Protein AF-A0A4Z0QQH3-F1 (afdb_monomer_lite)

Secondary structure (DSSP, 8-state):
---TT--S-TT-EEEEEEEPPPEE-TTS-EEEEEEEE-TTS-EEEEEEEGGGGGG--TTEEEETTEEEEEEESSEEEEEEES-TTSEEEEEGGGSPTTSS---SGGGTTSEEEEEEETTEEEEEEHHHHIIIII-SSHHHHHHHTSTTGGGGTEEEEE-TTSEEEEEE-TTS-GGG--HHHHHHHHHHHH-HHHHHHHHHHHHHHS-GGG------S----TTTTTS--------S--S-EEEEEEEEEETTEEEEEEEEEEEEE----SEEEEEEEEEEEEE---------------------------------------PPPPPEEEESS-PEEEEEEEEEE---------------HHHHHHHHHHHHHHHHHHHHHHHHTTSS-----------PPP----TTS-----------SS---TTTHHHHHHHHHHHHH-TTEEEPPPEEEEPPS-SGGGB-TTSPBPEEEEEEEEETTEEEEEEEE---TT--PPEEEEEESSSPPPPHHHHHHHHHHHHHHHHHTTTS--HHHHHT-SSEEEEEE---TT--HHHHHHHHHHHH------SSS--

Sequence (579 aa):
MFIKGWPFSPGESVQLLWIKSPFKEQNQEWKVPLVLEGENGTIKLLNISWGLLPYFRIGQFYIKGLPSEFHRSGTLVSLSLSNPSEGQLLRVQDLPSGLIELKNSEASEEYVWVCQCKELHVIIPCVEIIRSFLTPNATLARALLEPNGIDFVATYVKSIEGLLKINFDPHVPRKIIMDSSVNHVAWLITDPLAKKVWNSVYNGVYPRGDINLPLALFTLTDEDLIGSKKITAVPPMDRSCIWQVRAIQQGQAIIVLEIVSVQGLELPYKKIEYAHKSFTDRKNVEIIGHRSAVKRKKRSSINKDKSIVIDNPTSNSKTVTRMVSNNVLSFTELPELVRQNREVNAYREKNNHENHRQFSKRERREIEDKAGMEAREKERLAHLEKESGKIPEVMFSGEEVFYTGNSEVRPLDFRGPNVVIGFNDNGLEQFRGMLEVIARFSPVISVSPPKIDVLPSGRQFSRNEDGGPRKYALVTIEHRNKPKYILEVERPEKVQLSTLIIELRDKRKLSEVELFSEVQGLLHGLINNYGSWRKSQILNHPVLRIVKVKHLSKWSIIDWAAVIWENLNFIEEEDFLEI

pLDDT: mean 70.7, std 23.06, range [22.05, 97.38]

Radius of gyration: 30.91 Å; chains: 1; bounding box: 80×94×83 Å

Structure (mmCIF, N/CA/C/O backbone):
data_AF-A0A4Z0QQH3-F1
#
_entry.id   AF-A0A4Z0QQH3-F1
#
loop_
_atom_site.group_PDB
_atom_site.id
_atom_site.type_symbol
_atom_site.label_atom_id
_atom_site.label_alt_id
_atom_site.label_comp_id
_atom_site.label_asym_id
_atom_site.label_entity_id
_atom_site.label_seq_id
_atom_site.pdbx_PDB_ins_code
_atom_site.Cartn_x
_atom_site.Cartn_y
_atom_site.Cartn_z
_atom_site.occupancy
_atom_site.B_iso_or_equiv
_atom_site.auth_seq_id
_atom_site.auth_comp_id
_atom_site.auth_asym_id
_atom_site.auth_atom_id
_atom_site.pdbx_PDB_model_num
ATOM 1 N N . MET A 1 1 ? 4.857 -12.155 19.818 1.00 50.19 1 MET A N 1
ATOM 2 C CA . MET A 1 1 ? 4.988 -10.692 19.653 1.00 50.19 1 MET A CA 1
ATOM 3 C C . MET A 1 1 ? 4.637 -10.018 20.973 1.00 50.19 1 MET A C 1
ATOM 5 O O . MET A 1 1 ? 3.506 -10.138 21.405 1.00 50.19 1 MET A O 1
ATOM 9 N N . PHE A 1 2 ? 5.595 -9.377 21.643 1.00 53.47 2 PHE A N 1
ATOM 10 C CA . PHE A 1 2 ? 5.341 -8.593 22.859 1.00 53.47 2 PHE A CA 1
ATOM 11 C C . PHE A 1 2 ? 5.303 -7.111 22.472 1.00 53.47 2 PHE A C 1
ATOM 13 O O . PHE A 1 2 ? 6.248 -6.632 21.842 1.00 53.47 2 PHE A O 1
ATOM 20 N N . ILE A 1 3 ? 4.221 -6.395 22.789 1.00 65.19 3 ILE A N 1
ATOM 21 C CA . ILE A 1 3 ? 4.089 -4.980 22.418 1.00 65.19 3 ILE A CA 1
ATOM 22 C C . ILE A 1 3 ? 4.816 -4.127 23.462 1.00 65.19 3 ILE A C 1
ATOM 24 O O . ILE A 1 3 ? 4.398 -4.034 24.616 1.00 65.19 3 ILE A O 1
ATOM 28 N N . LYS A 1 4 ? 5.933 -3.510 23.065 1.00 64.69 4 LYS A N 1
ATOM 29 C CA . LYS A 1 4 ? 6.679 -2.584 23.926 1.00 64.69 4 LYS A CA 1
ATOM 30 C C . LYS A 1 4 ? 5.818 -1.348 24.209 1.00 64.69 4 LYS A C 1
ATOM 32 O O . LYS A 1 4 ? 5.213 -0.806 23.292 1.00 64.69 4 LYS A O 1
ATOM 37 N N . GLY A 1 5 ? 5.791 -0.898 25.464 1.00 73.62 5 GLY A N 1
ATOM 38 C CA . GLY A 1 5 ? 5.011 0.279 25.863 1.00 73.62 5 GLY A CA 1
ATOM 39 C C . GLY A 1 5 ? 3.511 0.020 26.023 1.00 73.62 5 GLY A C 1
ATOM 40 O O . GLY A 1 5 ? 2.731 0.956 25.897 1.00 73.62 5 GLY A O 1
ATOM 41 N N . TRP A 1 6 ? 3.102 -1.229 26.286 1.00 84.75 6 TRP A N 1
ATOM 42 C CA . TRP A 1 6 ? 1.705 -1.571 26.569 1.00 84.75 6 TRP A CA 1
ATOM 43 C C . TRP A 1 6 ? 1.142 -0.692 27.704 1.00 84.75 6 TRP A C 1
ATOM 45 O O . TRP A 1 6 ? 1.667 -0.754 28.818 1.00 84.75 6 TRP A O 1
ATOM 55 N N . PRO A 1 7 ? 0.105 0.132 27.455 1.00 86.75 7 PRO A N 1
ATOM 56 C CA . PRO A 1 7 ? -0.295 1.181 28.393 1.00 86.75 7 PRO A CA 1
ATOM 57 C C . PRO A 1 7 ? -1.330 0.712 29.431 1.00 86.75 7 PRO A C 1
ATOM 59 O O . PRO A 1 7 ? -1.851 1.531 30.192 1.00 86.75 7 PRO A O 1
ATOM 62 N N . PHE A 1 8 ? -1.644 -0.584 29.464 1.00 89.25 8 PHE A N 1
ATOM 63 C CA . PHE A 1 8 ? -2.641 -1.196 30.347 1.00 89.25 8 PHE A CA 1
ATOM 64 C C . PHE A 1 8 ? -2.012 -2.214 31.291 1.00 89.25 8 PHE A C 1
ATOM 66 O O . PHE A 1 8 ? -0.883 -2.672 31.084 1.00 89.25 8 PHE A O 1
ATOM 73 N N . SER A 1 9 ? -2.750 -2.581 32.336 1.00 86.38 9 SER A N 1
ATOM 74 C CA . SER A 1 9 ? -2.242 -3.516 33.336 1.00 86.38 9 SER A CA 1
ATOM 75 C C . SER A 1 9 ? -2.043 -4.914 32.727 1.00 86.38 9 SER A C 1
ATOM 77 O O . SER A 1 9 ? -2.811 -5.323 31.857 1.00 86.38 9 SER A O 1
ATOM 79 N N . PRO A 1 10 ? -1.053 -5.713 33.174 1.00 79.06 10 PRO A N 1
ATOM 80 C CA . PRO A 1 10 ? -0.789 -7.026 32.581 1.00 79.06 10 PRO A CA 1
ATOM 81 C C . PRO A 1 10 ? -1.953 -8.033 32.668 1.00 79.06 10 PRO A C 1
ATOM 83 O O . PRO A 1 10 ? -1.933 -9.033 31.963 1.00 79.06 10 PRO A O 1
ATOM 86 N N . GLY A 1 11 ? -2.932 -7.842 33.550 1.00 82.44 11 GLY A N 1
ATOM 87 C CA . GLY A 1 11 ? -4.111 -8.715 33.639 1.00 82.44 11 GLY A CA 1
ATOM 88 C C . GLY A 1 11 ? -5.307 -8.244 32.815 1.00 82.44 11 GLY A C 1
ATOM 89 O O . GLY A 1 11 ? -6.243 -9.011 32.645 1.00 82.44 11 GLY A O 1
ATOM 90 N N . GLU A 1 12 ? -5.266 -7.009 32.323 1.00 89.25 12 GLU A N 1
ATOM 91 C CA . GLU A 1 12 ? -6.420 -6.322 31.753 1.00 89.25 12 GLU A CA 1
ATOM 92 C C . GLU A 1 12 ? -6.689 -6.792 30.320 1.00 89.25 12 GLU A C 1
ATOM 94 O O . GLU A 1 12 ? -5.772 -6.854 29.489 1.00 89.25 12 GLU A O 1
ATOM 99 N N . SER A 1 13 ? -7.949 -7.124 30.041 1.00 90.06 13 SER A N 1
ATOM 100 C CA . SER A 1 13 ? -8.460 -7.398 28.704 1.00 90.06 13 SER A CA 1
ATOM 101 C C . SER A 1 13 ? -8.763 -6.087 27.984 1.00 90.06 13 SER A C 1
ATOM 103 O O . SER A 1 13 ? -9.638 -5.325 28.383 1.00 90.06 13 SER A O 1
ATOM 105 N N . VAL A 1 14 ? -8.027 -5.819 26.908 1.00 91.25 14 VAL A N 1
ATOM 106 C CA . VAL A 1 14 ? -8.081 -4.541 26.190 1.00 91.25 14 VAL A CA 1
ATOM 107 C C . VAL A 1 14 ? -8.571 -4.763 24.770 1.00 91.25 14 VAL A C 1
ATOM 109 O O . VAL A 1 14 ? -7.979 -5.551 24.033 1.00 91.25 14 VAL A O 1
ATOM 112 N N . GLN A 1 15 ? -9.605 -4.048 24.349 1.00 91.75 15 GLN A N 1
ATOM 113 C CA . GLN A 1 15 ? -10.130 -4.114 22.989 1.00 91.75 15 GLN A CA 1
ATOM 114 C C . GLN A 1 15 ? -9.431 -3.104 22.073 1.00 91.75 15 GLN A C 1
ATOM 116 O O . GLN A 1 15 ? -9.256 -1.940 22.431 1.00 91.75 15 GLN A O 1
ATOM 121 N N . LEU A 1 16 ? -9.079 -3.518 20.853 1.00 92.31 16 LEU A N 1
ATOM 122 C CA . LEU A 1 16 ? -8.721 -2.585 19.784 1.00 92.31 16 LEU A CA 1
ATOM 123 C C . LEU A 1 16 ? -9.988 -2.030 19.134 1.00 92.31 16 LEU A C 1
ATOM 125 O O . LEU A 1 16 ? -10.665 -2.740 18.392 1.00 92.31 16 LEU A O 1
ATOM 129 N N . LEU A 1 17 ? -10.296 -0.764 19.407 1.00 91.00 17 LEU A N 1
ATOM 130 C CA . LEU A 1 17 ? -11.474 -0.087 18.867 1.00 91.00 17 LEU A CA 1
ATOM 131 C C . LEU A 1 17 ? -11.249 0.442 17.455 1.00 91.00 17 LEU A C 1
ATOM 133 O O . LEU A 1 17 ? -12.160 0.394 16.635 1.00 91.00 17 LEU A O 1
ATOM 137 N N . TRP A 1 18 ? -10.052 0.959 17.172 1.00 93.12 18 TRP A N 1
ATOM 138 C CA . TRP A 1 18 ? -9.740 1.542 15.870 1.00 93.12 18 TRP A CA 1
ATOM 139 C C . TRP A 1 18 ? -8.239 1.575 15.588 1.00 93.12 18 TRP A C 1
ATOM 141 O O . TRP A 1 18 ? -7.418 1.573 16.507 1.00 93.12 18 TRP A O 1
ATOM 151 N N . ILE A 1 19 ? -7.882 1.664 14.308 1.00 94.50 19 ILE A N 1
ATOM 152 C CA . ILE A 1 19 ? -6.516 1.916 13.840 1.00 94.50 19 ILE A CA 1
ATOM 153 C C . ILE A 1 19 ? -6.543 3.230 13.057 1.00 94.50 19 ILE A C 1
ATOM 155 O O . ILE A 1 19 ? -7.249 3.340 12.058 1.00 94.50 19 ILE A O 1
ATOM 159 N N . LYS A 1 20 ? -5.822 4.243 13.538 1.00 93.06 20 LYS A N 1
ATOM 160 C CA . LYS A 1 20 ? -5.811 5.583 12.930 1.00 93.06 20 LYS A CA 1
ATOM 161 C C . LYS A 1 20 ? -4.876 5.632 11.723 1.00 93.06 20 LYS A C 1
ATOM 163 O O . LYS A 1 20 ? -4.095 4.713 11.488 1.00 93.06 20 LYS A O 1
ATOM 168 N N . SER A 1 21 ? -4.923 6.729 10.977 1.00 92.12 21 SER A N 1
ATOM 169 C CA . SER A 1 21 ? -3.987 6.973 9.883 1.00 92.12 21 SER A CA 1
ATOM 170 C C . SER A 1 21 ? -2.529 7.027 10.368 1.00 92.12 21 SER A C 1
ATOM 172 O O . SER A 1 21 ? -2.267 7.530 11.468 1.00 92.12 21 SER A O 1
ATOM 174 N N . PRO A 1 22 ? -1.567 6.517 9.572 1.00 91.31 22 PRO A N 1
ATOM 175 C CA . PRO A 1 22 ? -0.160 6.544 9.927 1.00 91.31 22 PRO A CA 1
ATOM 176 C C . PRO A 1 22 ? 0.397 7.967 9.915 1.00 91.31 22 PRO A C 1
ATOM 178 O O . PRO A 1 22 ? -0.065 8.841 9.185 1.00 91.31 22 PRO A O 1
ATOM 181 N N . PHE A 1 23 ? 1.445 8.179 10.698 1.00 84.81 23 PHE A N 1
ATOM 182 C CA . PHE A 1 23 ? 2.200 9.423 10.731 1.00 84.81 23 PHE A CA 1
ATOM 183 C C . PHE A 1 23 ? 3.692 9.121 10.841 1.00 84.81 23 PHE A C 1
ATOM 185 O O . PHE A 1 23 ? 4.098 8.033 11.256 1.00 84.81 23 PHE A O 1
ATOM 192 N N . LYS A 1 24 ? 4.518 10.090 10.454 1.00 79.00 24 LYS A N 1
ATOM 193 C CA . LYS A 1 24 ? 5.972 9.973 10.536 1.00 79.00 24 LYS A CA 1
ATOM 194 C C . LYS A 1 24 ? 6.458 10.628 11.828 1.00 79.00 24 LYS A C 1
ATOM 196 O O . LYS A 1 24 ? 6.172 11.802 12.062 1.00 79.00 24 LYS A O 1
ATOM 201 N N . GLU A 1 25 ? 7.160 9.879 12.674 1.00 70.62 25 GLU A N 1
ATOM 202 C CA . GLU A 1 25 ? 7.823 10.437 13.859 1.00 70.62 25 GLU A CA 1
ATOM 203 C C . GLU A 1 25 ? 9.065 11.260 13.467 1.00 70.62 25 GLU A C 1
ATOM 205 O O . GLU A 1 25 ? 9.555 11.199 12.337 1.00 70.62 25 GLU A O 1
ATOM 210 N N . GLN A 1 26 ? 9.613 12.032 14.415 1.00 61.97 26 GLN A N 1
ATOM 211 C CA . GLN A 1 26 ? 10.810 12.864 14.196 1.00 61.97 26 GLN A CA 1
ATOM 212 C C . GLN A 1 26 ? 12.015 12.056 13.683 1.00 61.97 26 GLN A C 1
ATOM 214 O O . GLN A 1 26 ? 12.812 12.552 12.889 1.00 61.97 26 GLN A O 1
ATOM 219 N N . ASN A 1 27 ? 12.120 10.790 14.094 1.00 63.25 27 ASN A N 1
ATOM 220 C CA . ASN A 1 27 ? 13.157 9.848 13.671 1.00 63.25 27 ASN A CA 1
ATOM 221 C C . ASN A 1 27 ? 12.931 9.255 12.264 1.00 63.25 27 ASN A C 1
ATOM 223 O O . ASN A 1 27 ? 13.644 8.331 11.886 1.00 63.25 27 ASN A O 1
ATOM 227 N N . GLN A 1 28 ? 11.955 9.767 11.505 1.00 65.88 28 GLN A N 1
ATOM 228 C CA . GLN A 1 28 ? 11.549 9.286 10.182 1.00 65.88 28 GLN A CA 1
ATOM 229 C C . GLN A 1 28 ? 10.895 7.893 10.168 1.00 65.88 28 GLN A C 1
ATOM 231 O O . GLN A 1 28 ? 10.613 7.374 9.089 1.00 65.88 28 GLN A O 1
ATOM 236 N N . GLU A 1 29 ? 10.594 7.298 11.324 1.00 74.50 29 GLU A N 1
ATOM 237 C CA . GLU A 1 29 ? 9.881 6.024 11.385 1.00 74.50 29 GLU A CA 1
ATOM 238 C C . GLU A 1 29 ? 8.373 6.241 11.216 1.00 74.50 29 GLU A C 1
ATOM 240 O O . GLU A 1 29 ? 7.761 7.093 11.867 1.00 74.50 29 GLU A O 1
ATOM 245 N N . TRP A 1 30 ? 7.754 5.429 10.363 1.00 83.38 30 TRP A N 1
ATOM 246 C CA . TRP A 1 30 ? 6.304 5.376 10.255 1.00 83.38 30 TRP A CA 1
ATOM 247 C C . TRP A 1 30 ? 5.684 4.693 11.461 1.00 83.38 30 TRP A C 1
ATOM 249 O O . TRP A 1 30 ? 5.956 3.520 11.748 1.00 83.38 30 TRP A O 1
ATOM 259 N N . LYS A 1 31 ? 4.788 5.415 12.123 1.00 86.44 31 LYS A N 1
ATOM 260 C CA . LYS A 1 31 ? 3.962 4.904 13.205 1.00 86.44 31 LYS A CA 1
ATOM 261 C C . LYS A 1 31 ? 2.503 4.879 12.810 1.00 86.44 31 LYS A C 1
ATOM 263 O O . LYS A 1 31 ? 2.054 5.656 11.974 1.00 86.44 31 LYS A O 1
ATOM 268 N N . VAL A 1 32 ? 1.760 4.001 13.463 1.00 91.75 32 VAL A N 1
ATOM 269 C CA . VAL A 1 32 ? 0.306 3.952 13.384 1.00 91.75 32 VAL A CA 1
ATOM 270 C C . VAL A 1 32 ? -0.283 3.930 14.795 1.00 91.75 32 VAL A C 1
ATOM 272 O O . VAL A 1 32 ? 0.114 3.078 15.597 1.00 91.75 32 VAL A O 1
ATOM 275 N N . PRO A 1 33 ? -1.178 4.875 15.136 1.00 92.69 33 PRO A N 1
ATOM 276 C CA . PRO A 1 33 ? -1.850 4.874 16.426 1.00 92.69 33 PRO A CA 1
ATOM 277 C C . PRO A 1 33 ? -2.947 3.809 16.485 1.00 92.69 33 PRO A C 1
ATOM 279 O O . PRO A 1 33 ? -3.820 3.735 15.618 1.00 92.69 33 PRO A O 1
ATOM 282 N N . LEU A 1 34 ? -2.938 3.033 17.561 1.00 93.56 34 LEU A N 1
ATOM 283 C CA . LEU A 1 34 ? -4.017 2.134 17.950 1.00 93.56 34 LEU A CA 1
ATOM 284 C C . LEU A 1 34 ? -4.897 2.813 18.999 1.00 93.56 34 LEU A C 1
ATOM 286 O O . LEU A 1 34 ? -4.373 3.296 20.003 1.00 93.56 34 LEU A O 1
ATOM 290 N N . VAL A 1 35 ? -6.214 2.810 18.796 1.00 93.19 35 VAL A N 1
ATOM 291 C CA . VAL A 1 35 ? -7.198 3.265 19.790 1.00 93.19 35 VAL A CA 1
ATOM 292 C C . VAL A 1 35 ? -7.644 2.059 20.603 1.00 93.19 35 VAL A C 1
ATOM 294 O O . VAL A 1 35 ? -8.333 1.179 20.088 1.00 93.19 35 VAL A O 1
ATOM 297 N N . LEU A 1 36 ? -7.220 2.004 21.861 1.00 92.00 36 LEU A N 1
ATOM 298 C CA . LEU A 1 36 ? -7.432 0.867 22.749 1.00 92.00 36 LEU A CA 1
ATOM 299 C C . LEU A 1 36 ? -8.381 1.240 23.890 1.00 92.00 36 LEU A C 1
ATOM 301 O O . LEU A 1 36 ? -8.240 2.316 24.471 1.00 92.00 36 LEU A O 1
ATOM 305 N N . GLU A 1 37 ? -9.288 0.331 24.238 1.00 90.88 37 GLU A N 1
ATOM 306 C CA . GLU A 1 37 ? -10.206 0.451 25.376 1.00 90.88 37 GLU A CA 1
ATOM 307 C C . GLU A 1 37 ? -9.929 -0.644 26.407 1.00 90.88 37 GLU A C 1
ATOM 309 O O . GLU A 1 37 ? -9.912 -1.828 26.072 1.00 90.88 37 GLU A O 1
ATOM 314 N N . GLY A 1 38 ? -9.680 -0.240 27.652 1.00 90.94 38 GLY A N 1
ATOM 315 C CA . GLY A 1 38 ? -9.531 -1.144 28.795 1.00 90.94 38 GLY A CA 1
ATOM 316 C C . GLY A 1 38 ? -10.868 -1.529 29.438 1.00 90.94 38 GLY A C 1
ATOM 317 O O . GLY A 1 38 ? -11.910 -0.968 29.107 1.00 90.94 38 GLY A O 1
ATOM 318 N N . GLU A 1 39 ? -10.840 -2.433 30.421 1.00 87.44 39 GLU A N 1
ATOM 319 C CA . GLU A 1 39 ? -12.048 -3.014 31.047 1.00 87.44 39 GLU A CA 1
ATOM 320 C C . GLU A 1 39 ? -12.965 -1.965 31.697 1.00 87.44 39 GLU A C 1
ATOM 322 O O . GLU A 1 39 ? -14.185 -2.103 31.693 1.00 87.44 39 GLU A O 1
ATOM 327 N N . ASN A 1 40 ? -12.381 -0.875 32.202 1.00 85.25 40 ASN A N 1
ATOM 328 C CA . ASN A 1 40 ? -13.113 0.224 32.839 1.00 85.25 40 ASN A CA 1
ATOM 329 C C . ASN A 1 40 ? -13.593 1.299 31.841 1.00 85.25 40 ASN A C 1
ATOM 331 O O . ASN A 1 40 ? -13.936 2.405 32.256 1.00 85.25 40 ASN A O 1
ATOM 335 N N . GLY A 1 41 ? -13.537 1.034 30.530 1.00 85.38 41 GLY A N 1
ATOM 336 C CA . GLY A 1 41 ? -13.845 2.014 29.480 1.00 85.38 41 GLY A CA 1
ATOM 337 C C . GLY A 1 41 ? -12.763 3.083 29.292 1.00 85.38 41 GLY A C 1
ATOM 338 O O . GLY A 1 41 ? -12.992 4.099 28.640 1.00 85.38 41 GLY A O 1
ATOM 339 N N . THR A 1 42 ? -11.577 2.899 29.886 1.00 88.62 42 THR A N 1
ATOM 340 C CA . THR A 1 42 ? -10.470 3.853 29.722 1.00 88.62 42 THR A CA 1
ATOM 341 C C . THR A 1 42 ? -9.857 3.735 28.335 1.00 88.62 42 THR A C 1
ATOM 343 O O . THR A 1 42 ? -9.506 2.639 27.900 1.00 88.62 42 THR A O 1
ATOM 346 N N . ILE A 1 43 ? -9.681 4.874 27.668 1.00 90.06 43 ILE A N 1
ATOM 347 C CA . ILE A 1 43 ? -9.207 4.940 26.286 1.00 90.06 43 ILE A CA 1
ATOM 348 C C . ILE A 1 43 ? -7.762 5.408 26.270 1.00 90.06 43 ILE A C 1
ATOM 350 O O . ILE A 1 43 ? -7.424 6.423 26.881 1.00 90.06 43 ILE A O 1
ATOM 354 N N . LYS A 1 44 ? -6.895 4.667 25.577 1.00 91.12 44 LYS A N 1
ATOM 355 C CA . LYS A 1 44 ? -5.480 5.020 25.422 1.00 91.12 44 LYS A CA 1
ATOM 356 C C . LYS A 1 44 ? -5.024 4.815 23.987 1.00 91.12 44 LYS A C 1
ATOM 358 O O . LYS A 1 44 ? -5.427 3.862 23.322 1.00 91.12 44 LYS A O 1
ATOM 363 N N . LEU A 1 45 ? -4.136 5.698 23.540 1.00 90.81 45 LEU A N 1
ATOM 364 C CA . LEU A 1 45 ? -3.452 5.564 22.262 1.00 90.81 45 LEU A CA 1
ATOM 365 C C . LEU A 1 45 ? -2.138 4.808 22.443 1.00 90.81 45 LEU A C 1
ATOM 367 O O . LEU A 1 45 ? -1.367 5.093 23.360 1.00 90.81 45 LEU A O 1
ATOM 371 N N . LEU A 1 46 ? -1.871 3.870 21.540 1.00 90.88 46 LEU A N 1
ATOM 372 C CA . LEU A 1 46 ? -0.595 3.169 21.461 1.00 90.88 46 LEU A CA 1
ATOM 373 C C . LEU A 1 46 ? -0.024 3.281 20.052 1.00 90.88 46 LEU A C 1
ATOM 375 O O . LEU A 1 46 ? -0.591 2.747 19.103 1.00 90.88 46 LEU A O 1
ATOM 379 N N . ASN A 1 47 ? 1.121 3.947 19.922 1.00 89.44 47 ASN A N 1
ATOM 380 C CA . ASN A 1 47 ? 1.815 4.076 18.646 1.00 89.44 47 ASN A CA 1
ATOM 381 C C . ASN A 1 47 ? 2.694 2.847 18.405 1.00 89.44 47 ASN A C 1
ATOM 383 O O . ASN A 1 47 ? 3.624 2.573 19.165 1.00 89.44 47 ASN A O 1
ATOM 387 N N . ILE A 1 48 ? 2.421 2.120 17.326 1.00 88.81 48 ILE A N 1
ATOM 388 C CA . ILE A 1 48 ? 3.234 0.981 16.885 1.00 88.81 48 ILE A CA 1
ATOM 389 C C . ILE A 1 48 ? 3.937 1.313 15.568 1.00 88.81 48 ILE A C 1
ATOM 391 O O . ILE A 1 48 ? 3.519 2.212 14.845 1.00 88.81 48 ILE A O 1
ATOM 395 N N . SER A 1 49 ? 4.991 0.571 15.229 1.00 89.94 49 SER A N 1
ATOM 396 C CA . SER A 1 49 ? 5.607 0.662 13.898 1.00 89.94 49 SER A CA 1
ATOM 397 C C . SER A 1 49 ? 4.606 0.249 12.814 1.00 89.94 49 SER A C 1
ATOM 399 O O . SER A 1 49 ? 3.937 -0.774 12.963 1.00 89.94 49 SER A O 1
ATOM 401 N N . TRP A 1 50 ? 4.534 0.992 11.709 1.00 89.94 50 TRP A N 1
ATOM 402 C CA . TRP A 1 50 ? 3.621 0.706 10.593 1.00 89.94 50 TRP A CA 1
ATOM 403 C C . TRP A 1 50 ? 3.777 -0.711 10.030 1.00 89.94 50 TRP A C 1
ATOM 405 O O . TRP A 1 50 ? 2.793 -1.374 9.712 1.00 89.94 50 TRP A O 1
ATOM 415 N N . GLY A 1 51 ? 5.006 -1.237 10.000 1.00 88.00 51 GLY A N 1
ATOM 416 C CA . GLY A 1 51 ? 5.272 -2.612 9.568 1.00 88.00 51 GLY A CA 1
ATOM 417 C C . GLY A 1 51 ? 4.560 -3.688 10.403 1.00 88.00 51 GLY A C 1
ATOM 418 O O . GLY A 1 51 ? 4.531 -4.843 9.995 1.00 88.00 51 GLY A O 1
ATOM 419 N N . LEU A 1 52 ? 3.999 -3.331 11.563 1.00 89.19 52 LEU A N 1
ATOM 420 C CA . LEU A 1 52 ? 3.242 -4.229 12.431 1.00 89.19 52 LEU A CA 1
ATOM 421 C C . LEU A 1 52 ? 1.726 -4.187 12.192 1.00 89.19 52 LEU A C 1
ATOM 423 O O . LEU A 1 52 ? 1.017 -5.004 12.773 1.00 89.19 52 LEU A O 1
ATOM 427 N N . LEU A 1 53 ? 1.226 -3.304 11.322 1.00 91.50 53 LEU A N 1
ATOM 428 C CA . LEU A 1 53 ? -0.188 -3.237 10.937 1.00 91.50 53 LEU A CA 1
ATOM 429 C C . LEU A 1 53 ? -0.831 -4.614 10.636 1.00 91.50 53 LEU A C 1
ATOM 431 O O . LEU A 1 53 ? -1.934 -4.860 11.132 1.00 91.50 53 LEU A O 1
ATOM 435 N N . PRO A 1 54 ? -0.174 -5.551 9.914 1.00 89.06 54 PRO A N 1
ATOM 436 C CA . PRO A 1 54 ? -0.786 -6.827 9.535 1.00 89.06 54 PRO A CA 1
ATOM 437 C C . PRO A 1 54 ? -1.137 -7.739 10.717 1.00 89.06 54 PRO A C 1
ATOM 439 O O . PRO A 1 54 ? -1.861 -8.715 10.530 1.00 89.06 54 PRO A O 1
ATOM 442 N N . TYR A 1 55 ? -0.663 -7.444 11.931 1.00 85.94 55 TYR A N 1
ATOM 443 C CA . TYR A 1 55 ? -0.907 -8.255 13.129 1.00 85.94 55 TYR A CA 1
ATOM 444 C C . TYR A 1 55 ? -2.043 -7.724 14.012 1.00 85.94 55 TYR A C 1
ATOM 446 O O . TYR A 1 55 ? -2.386 -8.370 14.999 1.00 85.94 55 TYR A O 1
ATOM 454 N N . PHE A 1 56 ? -2.642 -6.580 13.669 1.00 89.81 56 PHE A N 1
ATOM 455 C CA . PHE A 1 56 ? -3.729 -5.977 14.441 1.00 89.81 56 PHE A CA 1
ATOM 456 C C . PHE A 1 56 ? -5.062 -6.085 13.698 1.00 89.81 56 PHE A C 1
ATOM 458 O O . PHE A 1 56 ? -5.103 -6.062 12.469 1.00 89.81 56 PHE A O 1
ATOM 465 N N . ARG A 1 57 ? -6.159 -6.257 14.439 1.00 87.94 57 ARG A N 1
ATOM 466 C CA . ARG A 1 57 ? -7.530 -6.363 13.911 1.00 87.94 57 ARG A CA 1
ATOM 467 C C . ARG A 1 57 ? -8.465 -5.520 14.758 1.00 87.94 57 ARG A C 1
ATOM 469 O O . ARG A 1 57 ? -8.423 -5.625 15.986 1.00 87.94 57 ARG A O 1
ATOM 476 N N . ILE A 1 58 ? -9.304 -4.713 14.124 1.00 92.44 58 ILE A N 1
ATOM 477 C CA . ILE A 1 58 ? -10.338 -3.971 14.844 1.00 92.44 58 ILE A CA 1
ATOM 478 C C . ILE A 1 58 ? -11.284 -4.993 15.503 1.00 92.44 58 ILE A C 1
ATOM 480 O O . ILE A 1 58 ? -11.553 -6.060 14.954 1.00 92.44 58 ILE A O 1
ATOM 484 N N . GLY A 1 59 ? -11.712 -4.723 16.735 1.00 89.69 59 GLY A N 1
ATOM 485 C CA . GLY A 1 59 ? -12.533 -5.632 17.539 1.00 89.69 59 GLY A CA 1
ATOM 486 C C . GLY A 1 59 ? -11.783 -6.796 18.199 1.00 89.69 59 GLY A C 1
ATOM 487 O O . GLY A 1 59 ? -12.402 -7.581 18.915 1.00 89.69 59 GLY A O 1
ATOM 488 N N . GLN A 1 60 ? -10.471 -6.940 17.996 1.00 89.12 60 GLN A N 1
ATOM 489 C CA . GLN A 1 60 ? -9.664 -7.953 18.683 1.00 89.12 60 GLN A CA 1
ATOM 490 C C . GLN A 1 60 ? -9.333 -7.511 20.111 1.00 89.12 60 GLN A C 1
ATOM 492 O O . GLN A 1 60 ? -8.934 -6.368 20.333 1.00 89.12 60 GLN A O 1
ATOM 497 N N . PHE A 1 61 ? -9.434 -8.438 21.064 1.00 88.38 61 PHE A N 1
ATOM 498 C CA . PHE A 1 61 ? -8.977 -8.219 22.436 1.00 88.38 61 PHE A CA 1
ATOM 499 C C . PHE A 1 61 ? -7.523 -8.648 22.620 1.00 88.38 61 PHE A C 1
ATOM 501 O O . PHE A 1 61 ? -7.070 -9.601 21.980 1.00 88.38 61 PHE A O 1
ATOM 508 N N . TYR A 1 62 ? -6.814 -7.985 23.528 1.00 87.38 62 TYR A N 1
ATOM 509 C CA . TYR A 1 62 ? -5.416 -8.225 23.856 1.00 87.38 62 TYR A CA 1
ATOM 510 C C . TYR A 1 62 ? -5.222 -8.290 25.370 1.00 87.38 62 TYR A C 1
ATOM 512 O O . TYR A 1 62 ? -5.766 -7.474 26.106 1.00 87.38 62 TYR A O 1
ATOM 520 N N . ILE A 1 63 ? -4.391 -9.227 25.823 1.00 84.81 63 ILE A N 1
ATOM 521 C CA . ILE A 1 63 ? -3.971 -9.372 27.222 1.00 84.81 63 ILE A CA 1
ATOM 522 C C . ILE A 1 63 ? -2.442 -9.386 27.226 1.00 84.81 63 ILE A C 1
ATOM 524 O O . ILE A 1 63 ? -1.829 -10.180 26.511 1.00 84.81 63 ILE A O 1
ATOM 528 N N . LYS A 1 64 ? -1.799 -8.488 27.984 1.00 81.31 64 LYS A N 1
ATOM 529 C CA . LYS A 1 64 ? -0.329 -8.265 27.933 1.00 81.31 64 LYS A CA 1
ATOM 530 C C . LYS A 1 64 ? 0.192 -7.960 26.519 1.00 81.31 64 LYS A C 1
ATOM 532 O O . LYS A 1 64 ? 1.291 -8.376 26.152 1.00 81.31 64 LYS A O 1
ATOM 537 N N . GLY A 1 65 ? -0.619 -7.291 25.701 1.00 77.56 65 GLY A N 1
ATOM 538 C CA . GLY A 1 65 ? -0.303 -7.019 24.298 1.00 77.56 65 GLY A CA 1
ATOM 539 C C . GLY A 1 65 ? -0.296 -8.253 23.387 1.00 77.56 65 GLY A C 1
ATOM 540 O O . GLY A 1 65 ? 0.157 -8.162 22.250 1.00 77.56 65 GLY A O 1
ATOM 541 N N . LEU A 1 66 ? -0.786 -9.405 23.854 1.00 81.31 66 LEU A N 1
ATOM 542 C CA . LEU A 1 66 ? -0.977 -10.602 23.037 1.00 81.31 66 LEU A CA 1
ATOM 543 C C . LEU A 1 66 ? -2.449 -10.736 22.642 1.00 81.31 66 LEU A C 1
ATOM 545 O O . LEU A 1 66 ? -3.306 -10.553 23.506 1.00 81.31 66 LEU A O 1
ATOM 549 N N . PRO A 1 67 ? -2.761 -11.083 21.382 1.00 82.50 67 PRO A N 1
ATOM 550 C CA . PRO A 1 67 ? -4.137 -11.261 20.940 1.00 82.50 67 PRO A CA 1
ATOM 551 C C . PRO A 1 67 ? -4.804 -12.421 21.695 1.00 82.50 67 PRO A C 1
ATOM 553 O O . PRO A 1 67 ? -4.224 -13.494 21.874 1.00 82.50 67 PRO A O 1
ATOM 556 N N . SER A 1 68 ? -6.037 -12.192 22.134 1.00 80.44 68 SER A N 1
ATOM 557 C CA . SER A 1 68 ? -6.910 -13.187 22.752 1.00 80.44 68 SER A CA 1
ATOM 558 C C . SER A 1 68 ? -7.476 -14.141 21.696 1.00 80.44 68 SER A C 1
ATOM 560 O O . SER A 1 68 ? -8.011 -13.709 20.676 1.00 80.44 68 SER A O 1
ATOM 562 N N . GLU A 1 69 ? -7.399 -15.448 21.942 1.00 66.06 69 GLU A N 1
ATOM 563 C CA . GLU A 1 69 ? -7.952 -16.465 21.031 1.00 66.06 69 GLU A CA 1
ATOM 564 C C . GLU A 1 69 ? -9.480 -16.581 21.139 1.00 66.06 69 GLU A C 1
ATOM 566 O O . GLU A 1 69 ? -10.138 -16.970 20.179 1.00 66.06 69 GLU A O 1
ATOM 571 N N . PHE A 1 70 ? -10.046 -16.201 22.288 1.00 63.97 70 PHE A N 1
ATOM 572 C CA . PHE A 1 70 ? -11.452 -16.453 22.621 1.00 63.97 70 PHE A CA 1
ATOM 573 C C . PHE A 1 70 ? -12.346 -15.215 22.517 1.00 63.97 70 PHE A C 1
ATOM 575 O O . PHE A 1 70 ? -13.558 -15.349 22.386 1.00 63.97 70 PHE A O 1
ATOM 582 N N . HIS A 1 71 ? -11.765 -14.014 22.564 1.00 72.69 71 HIS A N 1
ATOM 583 C CA . HIS A 1 71 ? -12.525 -12.767 22.637 1.00 72.69 71 HIS A CA 1
ATOM 584 C C . HIS A 1 71 ? -12.273 -11.914 21.390 1.00 72.69 71 HIS A C 1
ATOM 586 O O . HIS A 1 71 ? -11.186 -11.359 21.208 1.00 72.69 71 HIS A O 1
ATOM 592 N N . ARG A 1 72 ? -13.294 -11.817 20.531 1.00 80.50 72 ARG A N 1
ATOM 593 C CA . ARG A 1 72 ? -13.361 -10.893 19.391 1.00 80.50 72 ARG A CA 1
ATOM 594 C C . ARG A 1 72 ? -14.769 -10.325 19.282 1.00 80.50 72 ARG A C 1
ATOM 596 O O . ARG A 1 72 ? -15.738 -11.074 19.379 1.00 80.50 72 ARG A O 1
ATOM 603 N N . SER A 1 73 ? -14.866 -9.031 19.026 1.00 83.69 73 SER A N 1
ATOM 604 C CA . SER A 1 73 ? -16.135 -8.352 18.774 1.00 83.69 73 SER A CA 1
ATOM 605 C C . SER A 1 73 ? -16.682 -8.694 17.390 1.00 83.69 73 SER A C 1
ATOM 607 O O . SER A 1 73 ? -15.923 -8.893 16.443 1.00 83.69 73 SER A O 1
ATOM 609 N N . GLY A 1 74 ? -18.006 -8.725 17.259 1.00 86.19 74 GLY A N 1
ATOM 610 C CA . GLY A 1 74 ? -18.686 -8.985 15.992 1.00 86.19 74 GLY A CA 1
ATOM 611 C C . GLY A 1 74 ? -18.793 -10.465 15.610 1.00 86.19 74 GLY A C 1
ATOM 612 O O . GLY A 1 74 ? -18.130 -11.351 16.154 1.00 86.19 74 GLY A O 1
ATOM 613 N N . THR A 1 75 ? -19.652 -10.722 14.630 1.00 86.12 75 THR A N 1
ATOM 614 C CA . THR A 1 75 ? -19.998 -12.057 14.127 1.00 86.12 75 THR A CA 1
ATOM 615 C C . THR A 1 75 ? -19.421 -12.276 12.734 1.00 86.12 75 THR A C 1
ATOM 617 O O . THR A 1 75 ? -19.151 -11.316 12.015 1.00 86.12 75 THR A O 1
ATOM 620 N N . LEU A 1 76 ? -19.186 -13.536 12.358 1.00 86.88 76 LEU A N 1
ATOM 621 C CA . LEU A 1 76 ? -18.753 -13.871 11.002 1.00 86.88 76 LEU A CA 1
ATOM 622 C C . LEU A 1 76 ? -19.953 -13.843 10.053 1.00 86.88 76 LEU A C 1
ATOM 624 O O . LEU A 1 76 ? -20.939 -14.539 10.281 1.00 86.88 76 LEU A O 1
ATOM 628 N N . VAL A 1 77 ? -19.838 -13.064 8.983 1.00 89.56 77 VAL A N 1
ATOM 629 C CA . VAL A 1 77 ? -20.871 -12.860 7.965 1.00 89.56 77 VAL A CA 1
ATOM 630 C C . VAL A 1 77 ? -20.260 -13.077 6.585 1.00 89.56 77 VAL A C 1
ATOM 632 O O . VAL A 1 77 ? -19.109 -12.712 6.338 1.00 89.56 77 VAL A O 1
ATOM 635 N N . SER A 1 78 ? -21.033 -13.675 5.676 1.00 91.94 78 SER A N 1
ATOM 636 C CA . SER A 1 78 ? -20.667 -13.787 4.265 1.00 91.94 78 SER A CA 1
ATOM 637 C C . SER A 1 78 ? -21.409 -12.735 3.445 1.00 91.94 78 SER A C 1
ATOM 639 O O . SER A 1 78 ? -22.637 -12.665 3.483 1.00 91.94 78 SER A O 1
ATOM 641 N N . LEU A 1 79 ? -20.658 -11.913 2.714 1.00 92.06 79 LEU A N 1
ATOM 642 C CA . LEU A 1 79 ? -21.170 -10.841 1.866 1.00 92.06 79 LEU A CA 1
ATOM 643 C C . LEU A 1 79 ? -20.913 -11.186 0.400 1.00 92.06 79 LEU A C 1
ATOM 645 O O . LEU A 1 79 ? -19.774 -11.439 0.015 1.00 92.06 79 LEU A O 1
ATOM 649 N N . SER A 1 80 ? -21.970 -11.181 -0.411 1.00 95.00 80 SER A N 1
ATOM 650 C CA . SER A 1 80 ? -21.892 -11.368 -1.863 1.00 95.00 80 SER A CA 1
ATOM 651 C C . SER A 1 80 ? -21.992 -10.003 -2.536 1.00 95.00 80 SER A C 1
ATOM 653 O O . SER A 1 80 ? -23.093 -9.493 -2.744 1.00 95.00 80 SER A O 1
ATOM 655 N N . LEU A 1 81 ? -20.845 -9.401 -2.837 1.00 93.69 81 LEU A N 1
ATOM 656 C CA . LEU A 1 81 ? -20.740 -8.044 -3.374 1.00 93.69 81 LEU A CA 1
ATOM 657 C C . LEU A 1 81 ? -20.646 -8.115 -4.899 1.00 93.69 81 LEU A C 1
ATOM 659 O O . LEU A 1 81 ? -19.846 -8.884 -5.423 1.00 93.69 81 LEU A O 1
ATOM 663 N N . SER A 1 82 ? -21.464 -7.336 -5.613 1.00 92.56 82 SER A N 1
ATOM 664 C CA . SER A 1 82 ? -21.465 -7.337 -7.088 1.00 92.56 82 SER A CA 1
ATOM 665 C C . SER A 1 82 ? -20.295 -6.544 -7.670 1.00 92.56 82 SER A C 1
ATOM 667 O O . SER A 1 82 ? -19.682 -7.000 -8.629 1.00 92.56 82 SER A O 1
ATOM 669 N N . ASN A 1 83 ? -19.974 -5.400 -7.063 1.00 93.19 83 ASN A N 1
ATOM 670 C CA . ASN A 1 83 ? -18.779 -4.609 -7.331 1.00 93.19 83 ASN A CA 1
ATOM 671 C C . ASN A 1 83 ? -18.411 -3.827 -6.049 1.00 93.19 83 ASN A C 1
ATOM 673 O O . ASN A 1 83 ? -19.056 -2.826 -5.747 1.00 93.19 83 ASN A O 1
ATOM 677 N N . PRO A 1 84 ? -17.419 -4.266 -5.253 1.00 93.50 84 PRO A N 1
ATOM 678 C CA . PRO A 1 84 ? -17.079 -3.594 -3.998 1.00 93.50 84 PRO A CA 1
ATOM 679 C C . PRO A 1 84 ? -16.326 -2.265 -4.193 1.00 93.50 84 PRO A C 1
ATOM 681 O O . PRO A 1 84 ? -16.245 -1.476 -3.249 1.00 93.50 84 PRO A O 1
ATOM 684 N N . SER A 1 85 ? -15.787 -1.996 -5.388 1.00 93.25 85 SER A N 1
ATOM 685 C CA . SER A 1 85 ? -15.181 -0.701 -5.733 1.00 93.25 85 SER A CA 1
ATOM 686 C C . SER A 1 85 ? -16.204 0.386 -6.072 1.00 93.25 85 SER A C 1
ATOM 688 O O . SER A 1 85 ? -15.837 1.556 -6.147 1.00 93.25 85 SER A O 1
ATOM 690 N N . GLU A 1 86 ? -17.478 0.025 -6.249 1.00 92.25 86 GLU A N 1
ATOM 691 C CA . GLU A 1 86 ? -18.580 0.973 -6.389 1.00 92.25 86 GLU A CA 1
ATOM 692 C C . GLU A 1 86 ? -19.154 1.300 -5.008 1.00 92.25 86 GLU A C 1
ATOM 694 O O . GLU A 1 86 ? -19.737 0.465 -4.314 1.00 92.25 86 GLU A O 1
ATOM 699 N N . GLY A 1 87 ? -18.956 2.541 -4.585 1.00 92.44 87 GLY A N 1
ATOM 700 C CA . GLY A 1 87 ? -19.301 2.999 -3.252 1.00 92.44 87 GLY A CA 1
ATOM 701 C C . GLY A 1 87 ? -18.911 4.453 -3.055 1.00 92.44 87 GLY A C 1
ATOM 702 O O . GLY A 1 87 ? -18.596 5.166 -4.009 1.00 92.44 87 GLY A O 1
ATOM 703 N N . GLN A 1 88 ? -18.937 4.888 -1.804 1.00 92.44 88 GLN A N 1
ATOM 704 C CA . GLN A 1 88 ? -18.609 6.249 -1.412 1.00 92.44 88 GLN A CA 1
ATOM 705 C C . GLN A 1 88 ? -17.629 6.259 -0.246 1.00 92.44 88 GLN A C 1
ATOM 707 O O . GLN A 1 88 ? -17.704 5.441 0.672 1.00 92.44 88 GLN A O 1
ATOM 712 N N . LEU A 1 89 ? -16.714 7.219 -0.287 1.00 93.19 89 LEU A N 1
ATOM 713 C CA . LEU A 1 89 ? -15.802 7.507 0.805 1.00 93.19 89 LEU A CA 1
ATOM 714 C C . LEU A 1 89 ? -16.487 8.487 1.763 1.00 93.19 89 LEU A C 1
ATOM 716 O O . LEU A 1 89 ? -16.899 9.558 1.330 1.00 93.19 89 LEU A O 1
ATOM 720 N N . LEU A 1 90 ? -16.584 8.139 3.044 1.00 90.62 90 LEU A N 1
ATOM 721 C CA . LEU A 1 90 ? -17.156 9.001 4.085 1.00 90.62 90 LEU A CA 1
ATOM 722 C C . LEU A 1 90 ? -16.187 9.117 5.260 1.00 90.62 90 LEU A C 1
ATOM 724 O O . LEU A 1 90 ? -15.395 8.199 5.505 1.00 90.62 90 LEU A O 1
ATOM 728 N N . ARG A 1 91 ? -16.255 10.217 6.015 1.00 89.06 91 ARG A N 1
ATOM 729 C CA . ARG A 1 91 ? -15.600 10.268 7.327 1.00 89.06 91 ARG A CA 1
ATOM 730 C C . ARG A 1 91 ? -16.438 9.503 8.338 1.00 89.06 91 ARG A C 1
ATOM 732 O O . ARG A 1 91 ? -17.660 9.431 8.226 1.00 89.06 91 ARG A O 1
ATOM 739 N N . VAL A 1 92 ? -15.781 8.957 9.354 1.00 88.88 92 VAL A N 1
ATOM 740 C CA . VAL A 1 92 ? -16.451 8.239 10.448 1.00 88.88 92 VAL A CA 1
ATOM 741 C C . VAL A 1 92 ? -17.514 9.114 11.117 1.00 88.88 92 VAL A C 1
ATOM 743 O O . VAL A 1 92 ? -18.584 8.614 11.447 1.00 88.88 92 VAL A O 1
ATOM 746 N N . GLN A 1 93 ? -17.252 10.412 11.284 1.00 86.69 93 GLN A N 1
ATOM 747 C CA . GLN A 1 93 ? -18.205 11.350 11.888 1.00 86.69 93 GLN A CA 1
ATOM 748 C C . GLN A 1 93 ? -19.448 11.647 11.044 1.00 86.69 93 GLN A C 1
ATOM 750 O O . GLN A 1 93 ? -20.458 12.072 11.596 1.00 86.69 93 GLN A O 1
ATOM 755 N N . ASP A 1 94 ? -19.377 11.419 9.731 1.00 86.56 94 ASP A N 1
ATOM 756 C CA . ASP A 1 94 ? -20.491 11.664 8.809 1.00 86.56 94 ASP A CA 1
ATOM 757 C C . ASP A 1 94 ? -21.446 10.458 8.748 1.00 86.56 94 ASP A C 1
ATOM 759 O O . ASP A 1 94 ? -22.477 10.496 8.074 1.00 86.56 94 ASP A O 1
ATOM 763 N N . LEU A 1 95 ? -21.116 9.363 9.443 1.00 84.12 95 LEU A N 1
ATOM 764 C CA . LEU A 1 95 ? -21.983 8.197 9.541 1.00 84.12 95 LEU A CA 1
ATOM 765 C C . LEU A 1 95 ? -23.171 8.468 10.478 1.00 84.12 95 LEU A C 1
ATOM 767 O O . LEU A 1 95 ? -23.023 9.163 11.485 1.00 84.12 95 LEU A O 1
ATOM 771 N N . PRO A 1 96 ? -24.344 7.862 10.209 1.00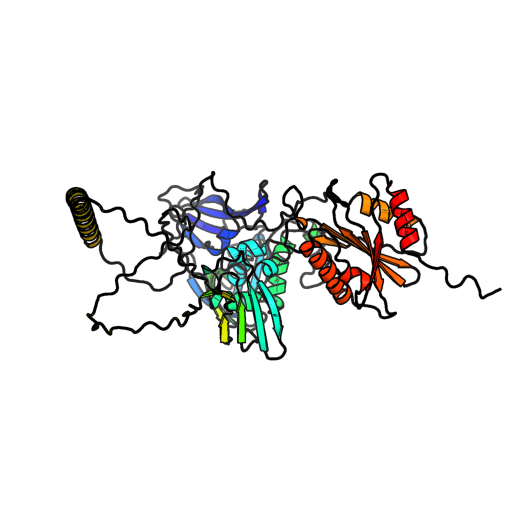 75.50 96 PRO A N 1
ATOM 772 C CA . PRO A 1 96 ? -25.494 7.965 11.098 1.00 75.50 96 PRO A CA 1
ATOM 773 C C . PRO A 1 96 ? -25.155 7.620 12.556 1.00 75.50 96 PRO A C 1
ATOM 775 O O . PRO A 1 96 ? -24.516 6.604 12.850 1.00 75.50 96 PRO A O 1
ATOM 778 N N . SER A 1 97 ? -25.622 8.462 13.479 1.00 67.81 97 SER A N 1
ATOM 779 C CA . SER A 1 97 ? -25.404 8.302 14.918 1.00 67.81 97 SER A CA 1
ATOM 780 C C . SER A 1 97 ? -25.888 6.938 15.417 1.00 67.81 97 SER A C 1
ATOM 782 O O . SER A 1 97 ? -26.995 6.514 15.086 1.00 67.81 97 SER A O 1
ATOM 784 N N . GLY A 1 98 ? -25.082 6.279 16.251 1.00 63.03 98 GLY A N 1
ATOM 785 C CA . GLY A 1 98 ? -25.396 4.976 16.847 1.00 63.03 98 GLY A CA 1
ATOM 786 C C . GLY A 1 98 ? -24.794 3.781 16.108 1.00 63.03 98 GLY A C 1
ATOM 787 O O . GLY A 1 98 ? -24.527 2.779 16.760 1.00 63.03 98 GLY A O 1
ATOM 788 N N . LEU A 1 99 ? -24.485 3.913 14.807 1.00 62.81 99 LEU A N 1
ATOM 789 C CA . LEU A 1 99 ? -23.902 2.830 14.002 1.00 62.81 99 LEU A CA 1
ATOM 790 C C . LEU A 1 99 ? -22.548 2.384 14.535 1.00 62.81 99 LEU A C 1
ATOM 792 O O . LEU A 1 99 ? -22.300 1.197 14.736 1.00 62.81 99 LEU A O 1
ATOM 796 N N . ILE A 1 100 ? -21.678 3.354 14.787 1.00 62.25 100 ILE A N 1
ATOM 797 C CA . ILE A 1 100 ? -20.385 3.118 15.394 1.00 62.25 100 ILE A CA 1
ATOM 798 C C . ILE A 1 100 ? -20.417 3.728 16.796 1.00 62.25 100 ILE A C 1
ATOM 800 O O . ILE A 1 100 ? -20.304 4.941 16.949 1.00 62.25 100 ILE A O 1
ATOM 804 N N . GLU A 1 101 ? -20.519 2.897 17.838 1.00 55.19 101 GLU A N 1
ATOM 805 C CA . GLU A 1 101 ? -20.219 3.311 19.220 1.00 55.19 101 GLU A CA 1
ATOM 806 C C . GLU A 1 101 ? -18.701 3.502 19.414 1.00 55.19 101 GLU A C 1
ATOM 808 O O . GLU A 1 101 ? -18.092 3.009 20.361 1.00 55.19 101 GLU A O 1
ATOM 813 N N . LEU A 1 102 ? -18.042 4.237 18.517 1.00 55.44 102 LEU A N 1
ATOM 814 C CA . LEU A 1 102 ? -16.773 4.862 18.853 1.00 55.44 102 LEU A CA 1
ATOM 815 C C . LEU A 1 102 ? -17.159 5.980 19.811 1.00 55.44 102 LEU A C 1
ATOM 817 O O . LEU A 1 102 ? -17.426 7.103 19.399 1.00 55.44 102 LEU A O 1
ATOM 821 N N . LYS A 1 103 ? -17.205 5.667 21.108 1.00 46.69 103 LYS A N 1
ATOM 822 C CA . LYS A 1 103 ? -17.460 6.619 22.201 1.00 46.69 103 LYS A CA 1
ATOM 823 C C . LYS A 1 103 ? -16.468 7.799 22.238 1.00 46.69 103 LYS A C 1
ATOM 825 O O . LYS A 1 103 ? -16.507 8.591 23.169 1.00 46.69 103 LYS A O 1
ATOM 830 N N . ASN A 1 104 ? -15.580 7.931 21.249 1.00 52.66 104 ASN A N 1
ATOM 831 C CA . ASN A 1 104 ? -14.485 8.883 21.217 1.00 52.66 104 ASN A CA 1
ATOM 832 C C . ASN A 1 104 ? -14.357 9.572 19.860 1.00 52.66 104 ASN A C 1
ATOM 834 O O . ASN A 1 104 ? -14.314 8.927 18.812 1.00 52.66 104 ASN A O 1
ATOM 838 N N . SER A 1 105 ? -14.114 10.878 19.934 1.00 63.50 105 SER A N 1
ATOM 839 C CA . SER A 1 105 ? -13.605 11.748 18.868 1.00 63.50 105 SER A CA 1
ATOM 840 C C . SER A 1 105 ? -12.301 11.259 18.219 1.00 63.50 105 SER A C 1
ATOM 842 O O . SER A 1 105 ? -11.884 11.782 17.194 1.00 63.50 105 SER A O 1
ATOM 844 N N . GLU A 1 106 ? -11.633 10.248 18.780 1.00 77.94 106 GLU A N 1
ATOM 845 C CA . GLU A 1 106 ? -10.301 9.822 18.344 1.00 77.94 106 GLU A CA 1
ATOM 846 C C . GLU A 1 106 ? -10.236 9.311 16.902 1.00 77.94 106 GLU A C 1
ATOM 848 O O . GLU A 1 106 ? -9.177 9.396 16.282 1.00 77.94 106 GLU A O 1
ATOM 853 N N . ALA A 1 107 ? -11.335 8.787 16.366 1.00 82.94 107 ALA A N 1
ATOM 854 C CA . ALA A 1 107 ? -11.403 8.251 15.008 1.00 82.94 107 ALA A CA 1
ATOM 855 C C . ALA A 1 107 ? -12.391 9.009 14.105 1.00 82.94 107 ALA A C 1
ATOM 857 O O . ALA A 1 107 ? -12.603 8.584 12.976 1.00 82.94 107 ALA A O 1
ATOM 858 N N . SER A 1 108 ? -12.964 10.128 14.567 1.00 84.75 108 SER A N 1
ATOM 859 C CA . SER A 1 108 ? -14.000 10.890 13.846 1.00 84.75 108 SER A CA 1
ATOM 860 C C . SER A 1 108 ? -13.543 11.356 12.457 1.00 84.75 108 SER A C 1
ATOM 862 O O . SER A 1 108 ? -14.297 11.273 11.490 1.00 84.75 108 SER A O 1
ATOM 864 N N . GLU A 1 109 ? -12.277 11.769 12.363 1.00 86.12 109 GLU A N 1
ATOM 865 C CA . GLU A 1 109 ? -11.625 12.245 11.135 1.00 86.12 109 GLU A CA 1
ATOM 866 C C . GLU A 1 109 ? -11.047 11.121 10.260 1.00 86.12 109 GLU A C 1
ATOM 868 O O . GLU A 1 109 ? -10.414 11.394 9.243 1.00 86.12 109 GLU A O 1
ATOM 873 N N . GLU A 1 110 ? -11.163 9.855 10.668 1.00 89.75 110 GLU A N 1
ATOM 874 C CA . GLU A 1 110 ? -10.718 8.731 9.842 1.00 89.75 110 GLU A CA 1
ATOM 875 C C . GLU A 1 110 ? -11.770 8.403 8.776 1.00 89.75 110 GLU A C 1
ATOM 877 O O . GLU A 1 110 ? -12.948 8.741 8.910 1.00 89.75 110 GLU A O 1
ATOM 882 N N . TYR A 1 111 ? -11.345 7.732 7.706 1.00 92.25 111 TYR A N 1
ATOM 883 C CA . TYR A 1 111 ? -12.216 7.423 6.575 1.00 92.25 111 TYR A CA 1
ATOM 884 C C . TYR A 1 111 ? -12.693 5.971 6.564 1.00 92.25 111 TYR A C 1
ATOM 886 O O . TYR A 1 111 ? -11.972 5.032 6.928 1.00 92.25 111 TYR A O 1
ATOM 894 N N . VAL A 1 112 ? -13.910 5.801 6.057 1.00 94.31 112 VAL A N 1
ATOM 895 C CA . VAL A 1 112 ? -14.531 4.520 5.731 1.00 94.31 112 VAL A CA 1
ATOM 896 C C . VAL A 1 112 ? -14.964 4.505 4.267 1.00 94.31 112 VAL A C 1
ATOM 898 O O . VAL A 1 112 ? -15.339 5.529 3.697 1.00 94.31 112 VAL A O 1
ATOM 901 N N . TRP A 1 113 ? -14.952 3.322 3.670 1.00 96.44 113 TRP A N 1
ATOM 902 C CA . TRP A 1 113 ? -15.596 3.039 2.400 1.00 96.44 113 TRP A CA 1
ATOM 903 C C . TRP A 1 113 ? -16.976 2.437 2.648 1.00 96.44 113 TRP A C 1
ATOM 905 O O . TRP A 1 113 ? -17.096 1.464 3.394 1.00 96.44 113 TRP A O 1
ATOM 915 N N . VAL A 1 114 ? -18.009 2.994 2.023 1.00 94.56 114 VAL A N 1
ATOM 916 C CA . VAL A 1 114 ? -19.385 2.506 2.132 1.00 94.56 114 VAL A CA 1
ATOM 917 C C . VAL A 1 114 ? -19.859 2.001 0.778 1.00 94.56 114 VAL A C 1
ATOM 919 O O . VAL A 1 114 ? -19.910 2.760 -0.186 1.00 94.56 114 VAL A O 1
ATOM 922 N N . CYS A 1 115 ? -20.227 0.725 0.706 1.00 94.62 115 CYS A N 1
ATOM 923 C CA . CYS A 1 115 ? -20.758 0.087 -0.501 1.00 94.62 115 CYS A CA 1
ATOM 924 C C . CYS A 1 115 ? -22.037 -0.701 -0.192 1.00 94.62 115 CYS A C 1
ATOM 926 O O . CYS A 1 115 ? -22.359 -0.959 0.969 1.00 94.62 115 CYS A O 1
ATOM 928 N N . GLN A 1 116 ? -22.790 -1.069 -1.229 1.00 92.62 116 GLN A N 1
ATOM 929 C CA . GLN A 1 116 ? -24.073 -1.752 -1.073 1.00 92.62 116 GLN A CA 1
ATOM 930 C C . GLN A 1 116 ? -23.936 -3.271 -1.236 1.00 92.62 116 GLN A C 1
ATOM 932 O O . GLN A 1 116 ? -23.313 -3.763 -2.176 1.00 92.62 116 GLN A O 1
ATOM 937 N N . CYS A 1 117 ? -24.592 -4.028 -0.358 1.00 93.62 117 CYS A N 1
ATOM 938 C CA . CYS A 1 117 ? -24.774 -5.472 -0.474 1.00 93.62 117 CYS A CA 1
ATOM 939 C C . CYS A 1 117 ? -26.251 -5.815 -0.272 1.00 93.62 117 CYS A C 1
ATOM 941 O O . CYS A 1 117 ? -26.719 -5.926 0.861 1.00 93.62 117 CYS A O 1
ATOM 943 N N . LYS A 1 118 ? -27.003 -5.993 -1.366 1.00 91.12 118 LYS A N 1
ATOM 944 C CA . LYS A 1 118 ? -28.471 -6.135 -1.321 1.00 91.12 118 LYS A CA 1
ATOM 945 C C . LYS A 1 118 ? -29.101 -4.925 -0.613 1.00 91.12 118 LYS A C 1
ATOM 947 O O . LYS A 1 118 ? -28.958 -3.811 -1.098 1.00 91.12 118 LYS A O 1
ATOM 952 N N . GLU A 1 119 ? -29.749 -5.123 0.532 1.00 90.88 119 GLU A N 1
ATOM 953 C CA . GLU A 1 119 ? -30.340 -4.060 1.359 1.00 90.88 119 GLU A CA 1
ATOM 954 C C . GLU A 1 119 ? -29.382 -3.531 2.440 1.00 90.88 119 GLU A C 1
ATOM 956 O O . GLU A 1 119 ? -29.742 -2.627 3.186 1.00 90.88 119 GLU A O 1
ATOM 961 N N . LEU A 1 120 ? -28.168 -4.087 2.544 1.00 92.44 120 LEU A N 1
ATOM 962 C CA . LEU A 1 120 ? -27.198 -3.712 3.568 1.00 92.44 120 LEU A CA 1
ATOM 963 C C . LEU A 1 120 ? -26.208 -2.657 3.063 1.00 92.44 120 LEU A C 1
ATOM 965 O O . LEU A 1 120 ? -25.579 -2.835 2.019 1.00 92.44 120 LEU A O 1
ATOM 969 N N . HIS A 1 121 ? -25.995 -1.619 3.867 1.00 92.50 121 HIS A N 1
ATOM 970 C CA . HIS A 1 121 ? -24.896 -0.668 3.723 1.00 92.50 121 HIS A CA 1
ATOM 971 C C . HIS A 1 121 ? -23.651 -1.217 4.426 1.00 92.50 121 HIS A C 1
ATOM 973 O O . HIS A 1 121 ? -23.585 -1.266 5.656 1.00 92.50 121 HIS A O 1
ATOM 979 N N . VAL A 1 122 ? -22.664 -1.653 3.648 1.00 95.31 122 VAL A N 1
ATOM 980 C CA . VAL A 1 122 ? -21.406 -2.219 4.141 1.00 95.31 122 VAL A CA 1
ATOM 981 C C . VAL A 1 122 ? -20.395 -1.102 4.349 1.00 95.31 122 VAL A C 1
ATOM 983 O O . VAL A 1 122 ? -19.945 -0.487 3.387 1.00 95.31 122 VAL A O 1
ATOM 986 N N . ILE A 1 123 ? -20.027 -0.865 5.605 1.00 95.00 123 ILE A N 1
ATOM 987 C CA . ILE A 1 123 ? -19.097 0.175 6.048 1.00 95.00 123 ILE A CA 1
ATOM 988 C C . ILE A 1 123 ? -17.760 -0.488 6.382 1.00 95.00 123 ILE A C 1
ATOM 990 O O . ILE A 1 123 ? -17.685 -1.343 7.266 1.00 95.00 123 ILE A O 1
ATOM 994 N N . ILE A 1 124 ? -16.697 -0.101 5.682 1.00 96.31 124 ILE A N 1
ATOM 995 C CA . ILE A 1 124 ? -15.379 -0.734 5.771 1.00 96.31 124 ILE A CA 1
ATOM 996 C C . ILE A 1 124 ? -14.336 0.333 6.115 1.00 96.31 124 ILE A C 1
ATOM 998 O O . ILE A 1 124 ? -14.133 1.252 5.324 1.00 96.31 124 ILE A O 1
ATOM 1002 N N . PRO A 1 125 ? -13.623 0.233 7.246 1.00 95.81 125 PRO A N 1
ATOM 1003 C CA . PRO A 1 125 ? -12.508 1.129 7.538 1.00 95.81 125 PRO A CA 1
ATOM 1004 C C . PRO A 1 125 ? -11.456 1.103 6.420 1.00 95.81 125 PRO A C 1
ATOM 1006 O O . PRO A 1 125 ? -11.001 0.029 6.021 1.00 95.81 125 PRO A O 1
ATOM 1009 N N . CYS A 1 126 ? -11.008 2.268 5.940 1.00 96.38 126 CYS A N 1
ATOM 1010 C CA . CYS A 1 126 ? -9.986 2.342 4.884 1.00 96.38 126 CYS A CA 1
ATOM 1011 C C . CYS A 1 126 ? -8.693 1.612 5.284 1.00 96.38 126 CYS A C 1
ATOM 1013 O O . CYS A 1 126 ? -8.075 0.914 4.480 1.00 96.38 126 CYS A O 1
ATOM 1015 N N . VAL A 1 127 ? -8.317 1.705 6.562 1.00 95.75 127 VAL A N 1
ATOM 1016 C CA . VAL A 1 127 ? -7.172 0.981 7.128 1.00 95.75 127 VAL A CA 1
ATOM 1017 C C . VAL A 1 127 ? -7.331 -0.539 7.055 1.00 95.75 127 VAL A C 1
ATOM 1019 O O . VAL A 1 127 ? -6.344 -1.246 6.882 1.00 95.75 127 VAL A O 1
ATOM 1022 N N . GLU A 1 128 ? -8.559 -1.052 7.132 1.00 96.81 128 GLU A N 1
ATOM 1023 C CA . GLU A 1 128 ? -8.843 -2.482 7.049 1.00 96.81 128 GLU A CA 1
ATOM 1024 C C . GLU A 1 128 ? -8.759 -2.983 5.601 1.00 96.81 128 GLU A C 1
ATOM 1026 O O . GLU A 1 128 ? -8.238 -4.073 5.362 1.00 96.81 128 GLU A O 1
ATOM 1031 N N . ILE A 1 129 ? -9.156 -2.165 4.619 1.00 97.38 129 ILE A N 1
ATOM 1032 C CA . ILE A 1 129 ? -8.906 -2.438 3.191 1.00 97.38 129 ILE A CA 1
ATOM 1033 C C . ILE A 1 129 ? -7.397 -2.528 2.937 1.00 97.38 129 ILE A C 1
ATOM 1035 O O . ILE A 1 129 ? -6.921 -3.498 2.349 1.00 97.38 129 ILE A O 1
ATOM 1039 N N . ILE A 1 130 ? -6.628 -1.556 3.434 1.00 96.69 130 ILE A N 1
ATOM 1040 C CA . ILE A 1 130 ? -5.164 -1.530 3.298 1.00 96.69 130 ILE A CA 1
ATOM 1041 C C . ILE A 1 130 ? -4.530 -2.753 3.963 1.00 96.69 130 ILE A C 1
ATOM 1043 O O . ILE A 1 130 ? -3.710 -3.451 3.355 1.00 96.69 130 ILE A O 1
ATOM 1047 N N . ARG A 1 131 ? -4.920 -3.035 5.209 1.00 95.12 131 ARG A N 1
ATOM 1048 C CA . ARG A 1 131 ? -4.398 -4.158 5.986 1.00 95.12 131 ARG A CA 1
ATOM 1049 C C . ARG A 1 131 ? -4.661 -5.491 5.289 1.00 95.12 131 ARG A C 1
ATOM 1051 O O . ARG A 1 131 ? -3.762 -6.321 5.197 1.00 95.12 131 ARG A O 1
ATOM 1058 N N . SER A 1 132 ? -5.886 -5.703 4.820 1.00 93.19 132 SER A N 1
ATOM 1059 C CA . SER A 1 132 ? -6.306 -6.981 4.245 1.00 93.19 132 SER A CA 1
ATOM 1060 C C . SER A 1 132 ? -5.797 -7.191 2.817 1.00 93.19 132 SER A C 1
ATOM 1062 O O . SER A 1 132 ? -5.196 -8.226 2.532 1.00 93.19 132 SER A O 1
ATOM 1064 N N . PHE A 1 133 ? -5.991 -6.229 1.914 1.00 94.69 133 PHE A N 1
ATOM 1065 C CA . PHE A 1 133 ? -5.664 -6.417 0.500 1.00 94.69 133 PHE A CA 1
ATOM 1066 C C . PHE A 1 133 ? -4.210 -6.116 0.164 1.00 94.69 133 PHE A C 1
ATOM 1068 O O . PHE A 1 133 ? -3.613 -6.829 -0.637 1.00 94.69 133 PHE A O 1
ATOM 1075 N N . LEU A 1 134 ? -3.642 -5.050 0.725 1.00 94.31 134 LEU A N 1
ATOM 1076 C CA . LEU A 1 134 ? -2.349 -4.533 0.270 1.00 94.31 134 LEU A CA 1
ATOM 1077 C C . LEU A 1 134 ? -1.205 -5.045 1.141 1.00 94.31 134 LEU A C 1
ATOM 1079 O O . LEU A 1 134 ? -0.116 -5.321 0.650 1.00 94.31 134 LEU A O 1
ATOM 1083 N N . THR A 1 135 ? -1.446 -5.205 2.442 1.00 91.12 135 THR A N 1
ATOM 1084 C CA . THR A 1 135 ? -0.381 -5.403 3.434 1.00 91.12 135 THR A CA 1
ATOM 1085 C C . THR A 1 135 ? -0.575 -6.664 4.283 1.00 91.12 135 THR A C 1
ATOM 1087 O O . THR A 1 135 ? -0.573 -6.596 5.507 1.00 91.12 135 THR A O 1
ATOM 1090 N N . PRO A 1 136 ? -0.670 -7.868 3.687 1.00 84.75 136 PRO A N 1
ATOM 1091 C CA . PRO A 1 136 ? -0.822 -9.106 4.456 1.00 84.75 136 PRO A CA 1
ATOM 1092 C C . PRO A 1 136 ? 0.441 -9.504 5.238 1.00 84.75 136 PRO A C 1
ATOM 1094 O O . PRO A 1 136 ? 0.412 -10.456 6.014 1.00 84.75 136 PRO A O 1
ATOM 1097 N N . ASN A 1 137 ? 1.570 -8.820 5.028 1.00 84.88 137 ASN A N 1
ATOM 1098 C CA . ASN A 1 137 ? 2.806 -9.049 5.767 1.00 84.88 137 ASN A CA 1
ATOM 1099 C C . ASN A 1 137 ? 3.584 -7.747 5.989 1.00 84.88 137 ASN A C 1
ATOM 1101 O O . ASN A 1 137 ? 3.345 -6.724 5.342 1.00 84.88 137 ASN A O 1
ATOM 1105 N N . ALA A 1 138 ? 4.554 -7.806 6.900 1.00 85.19 138 ALA A N 1
ATOM 1106 C CA . ALA A 1 138 ? 5.324 -6.646 7.325 1.00 85.19 138 ALA A CA 1
ATOM 1107 C C . ALA A 1 138 ? 6.227 -6.057 6.222 1.00 85.19 138 ALA A C 1
ATOM 1109 O O . ALA A 1 138 ? 6.622 -4.894 6.309 1.00 85.19 138 ALA A O 1
ATOM 1110 N N . THR A 1 139 ? 6.586 -6.840 5.200 1.00 85.25 139 THR A N 1
ATOM 1111 C CA . THR A 1 139 ? 7.387 -6.359 4.060 1.00 85.25 139 THR A CA 1
ATOM 1112 C C . THR A 1 139 ? 6.536 -5.474 3.158 1.00 85.25 139 THR A C 1
ATOM 1114 O O . THR A 1 139 ? 6.925 -4.345 2.874 1.00 85.25 139 THR A O 1
ATOM 1117 N N . LEU A 1 140 ? 5.336 -5.937 2.794 1.00 89.81 140 LEU A N 1
ATOM 1118 C CA . LEU A 1 140 ? 4.387 -5.152 2.004 1.00 89.81 140 LEU A CA 1
ATOM 1119 C C . LEU A 1 140 ? 3.858 -3.942 2.776 1.00 89.81 140 LEU A C 1
ATOM 1121 O O . LEU A 1 140 ? 3.740 -2.870 2.196 1.00 89.81 140 LEU A O 1
ATOM 1125 N N . ALA A 1 141 ? 3.618 -4.077 4.086 1.00 90.94 141 ALA A N 1
ATOM 1126 C CA . ALA A 1 141 ? 3.279 -2.937 4.937 1.00 90.94 141 ALA A CA 1
ATOM 1127 C C . ALA A 1 141 ? 4.321 -1.824 4.799 1.00 90.94 141 ALA A C 1
ATOM 1129 O O . ALA A 1 141 ? 3.985 -0.722 4.381 1.00 90.94 141 ALA A O 1
ATOM 1130 N N . ARG A 1 142 ? 5.598 -2.120 5.062 1.00 84.94 142 ARG A N 1
ATOM 1131 C CA . ARG A 1 142 ? 6.669 -1.120 4.945 1.00 84.94 142 ARG A CA 1
ATOM 1132 C C . ARG A 1 142 ? 6.760 -0.529 3.542 1.00 84.94 142 ARG A C 1
ATOM 1134 O O . ARG A 1 142 ? 6.844 0.683 3.426 1.00 84.94 142 ARG A O 1
ATOM 1141 N N . ALA A 1 143 ? 6.679 -1.366 2.511 1.00 85.25 143 ALA A N 1
ATOM 1142 C CA . ALA A 1 143 ? 6.730 -0.914 1.128 1.00 85.25 143 ALA A CA 1
ATOM 1143 C C . ALA A 1 143 ? 5.575 0.037 0.761 1.00 85.25 143 ALA A C 1
ATOM 1145 O O . ALA A 1 143 ? 5.779 0.952 -0.022 1.00 85.25 143 ALA A O 1
ATOM 1146 N N . LEU A 1 144 ? 4.372 -0.126 1.320 1.00 90.38 144 LEU A N 1
ATOM 1147 C CA . LEU A 1 144 ? 3.208 0.677 0.922 1.00 90.38 144 LEU A CA 1
ATOM 1148 C C . LEU A 1 144 ? 3.375 2.187 1.168 1.00 90.38 144 LEU A C 1
ATOM 1150 O O . LEU A 1 144 ? 2.797 2.984 0.437 1.00 90.38 144 LEU A O 1
ATOM 1154 N N . LEU A 1 145 ? 4.149 2.583 2.184 1.00 84.12 145 LEU A N 1
ATOM 1155 C CA . LEU A 1 145 ? 4.407 3.995 2.503 1.00 84.12 145 LEU A CA 1
ATOM 1156 C C . LEU A 1 145 ? 5.740 4.514 1.940 1.00 84.12 145 LEU A C 1
ATOM 1158 O O . LEU A 1 145 ? 6.208 5.577 2.354 1.00 84.12 145 LEU A O 1
ATOM 1162 N N . GLU A 1 146 ? 6.323 3.789 0.985 1.00 74.00 146 GLU A N 1
ATOM 1163 C CA . GLU A 1 146 ? 7.502 4.206 0.232 1.00 74.00 146 GLU A CA 1
ATOM 1164 C C . GLU A 1 146 ? 7.117 4.607 -1.208 1.00 74.00 146 GLU A C 1
ATOM 1166 O O . GLU A 1 146 ? 6.272 3.944 -1.826 1.00 74.00 146 GLU A O 1
ATOM 1171 N N . PRO A 1 147 ? 7.754 5.644 -1.789 1.00 65.00 147 PRO A N 1
ATOM 1172 C CA . PRO A 1 147 ? 7.572 5.979 -3.200 1.00 65.00 147 PRO A CA 1
ATOM 1173 C C . PRO A 1 147 ? 7.933 4.779 -4.082 1.00 65.00 147 PRO A C 1
ATOM 1175 O O . PRO A 1 147 ? 9.005 4.201 -3.918 1.00 65.00 147 PRO A O 1
ATOM 1178 N N . ASN A 1 148 ? 7.057 4.396 -5.016 1.00 66.69 148 ASN A N 1
ATOM 1179 C CA . ASN A 1 148 ? 7.232 3.201 -5.861 1.00 66.69 148 ASN A CA 1
ATOM 1180 C C . ASN A 1 148 ? 7.528 1.920 -5.057 1.00 66.69 148 ASN A C 1
ATOM 1182 O O . ASN A 1 148 ? 8.210 1.013 -5.528 1.00 66.69 148 ASN A O 1
ATOM 1186 N N . GLY A 1 149 ? 7.016 1.827 -3.826 1.00 71.19 149 GLY A N 1
ATOM 1187 C CA . GLY A 1 149 ? 7.437 0.803 -2.878 1.00 71.19 149 GLY A CA 1
ATOM 1188 C C . GLY A 1 149 ? 7.272 -0.640 -3.348 1.00 71.19 149 GLY A C 1
ATOM 1189 O O . GLY A 1 149 ? 8.078 -1.499 -2.994 1.00 71.19 149 GLY A O 1
ATOM 1190 N N . ILE A 1 150 ? 6.272 -0.913 -4.189 1.00 81.38 150 ILE A N 1
ATOM 1191 C CA . ILE A 1 150 ? 6.059 -2.251 -4.748 1.00 81.38 150 ILE A CA 1
ATOM 1192 C C . ILE A 1 150 ? 7.203 -2.686 -5.679 1.00 81.38 150 ILE A C 1
ATOM 1194 O O . ILE A 1 150 ? 7.565 -3.863 -5.690 1.00 81.38 150 ILE A O 1
ATOM 1198 N N . ASP A 1 151 ? 7.842 -1.742 -6.375 1.00 76.25 151 ASP A N 1
ATOM 1199 C CA . ASP A 1 151 ? 8.968 -2.018 -7.271 1.00 76.25 151 ASP A CA 1
ATOM 1200 C C . ASP A 1 151 ? 10.244 -2.372 -6.477 1.00 76.25 151 ASP A C 1
ATOM 1202 O O . ASP A 1 151 ? 11.113 -3.085 -6.982 1.00 76.25 151 ASP A O 1
ATOM 1206 N N . PHE A 1 152 ? 10.334 -1.959 -5.202 1.00 73.00 152 PHE A N 1
ATOM 1207 C CA . PHE A 1 152 ? 11.375 -2.413 -4.266 1.00 73.00 152 PHE A CA 1
ATOM 1208 C C . PHE A 1 152 ? 11.111 -3.805 -3.684 1.00 73.00 152 PHE A C 1
ATOM 1210 O O . PHE A 1 152 ? 11.998 -4.384 -3.058 1.00 73.00 152 PHE A O 1
ATOM 1217 N N . VAL A 1 153 ? 9.907 -4.351 -3.859 1.00 79.25 153 VAL A N 1
ATOM 1218 C CA . VAL A 1 153 ? 9.586 -5.724 -3.452 1.00 79.25 153 VAL A CA 1
ATOM 1219 C C . VAL A 1 153 ? 9.879 -6.675 -4.602 1.00 79.25 153 VAL A C 1
ATOM 1221 O O . VAL A 1 153 ? 10.561 -7.688 -4.417 1.00 79.25 153 VAL A O 1
ATOM 1224 N N . ALA A 1 154 ? 9.379 -6.358 -5.794 1.00 79.06 154 ALA A N 1
ATOM 1225 C CA . ALA A 1 154 ? 9.623 -7.163 -6.974 1.00 79.06 154 ALA A CA 1
ATOM 1226 C C . ALA A 1 154 ? 9.524 -6.347 -8.263 1.00 79.06 154 ALA A C 1
ATOM 1228 O O . ALA A 1 154 ? 8.654 -5.500 -8.427 1.00 79.06 154 ALA A O 1
ATOM 1229 N N . THR A 1 155 ? 10.375 -6.695 -9.223 1.00 79.88 155 THR A N 1
ATOM 1230 C CA . THR A 1 155 ? 10.263 -6.234 -10.612 1.00 79.88 155 THR A CA 1
ATOM 1231 C C . THR A 1 155 ? 9.647 -7.332 -11.465 1.00 79.88 155 THR A C 1
ATOM 1233 O O . THR A 1 155 ? 9.767 -8.518 -11.141 1.00 79.88 155 THR A O 1
ATOM 1236 N N . TYR A 1 156 ? 9.003 -6.966 -12.573 1.00 83.25 156 TYR A N 1
ATOM 1237 C CA . TYR A 1 156 ? 8.405 -7.951 -13.467 1.00 83.25 156 TYR A CA 1
ATOM 1238 C C . TYR A 1 156 ? 8.597 -7.629 -14.943 1.00 83.25 156 TYR A C 1
ATOM 1240 O O . TYR A 1 156 ? 8.784 -6.481 -15.340 1.00 83.25 156 TYR A O 1
ATOM 1248 N N . VAL A 1 157 ? 8.521 -8.679 -15.760 1.00 74.75 157 VAL A N 1
ATOM 1249 C CA . VAL A 1 157 ? 8.474 -8.595 -17.220 1.00 74.75 157 VAL A CA 1
ATOM 1250 C C . VAL A 1 157 ? 7.305 -9.439 -17.705 1.00 74.75 157 VAL A C 1
ATOM 1252 O O . VAL A 1 157 ? 7.213 -10.633 -17.400 1.00 74.75 157 VAL A O 1
ATOM 1255 N N . LYS A 1 158 ? 6.409 -8.818 -18.474 1.00 72.44 158 LYS A N 1
ATOM 1256 C CA . LYS A 1 158 ? 5.315 -9.519 -19.148 1.00 72.44 158 LYS A CA 1
ATOM 1257 C C . LYS A 1 158 ? 5.844 -10.146 -20.437 1.00 72.44 158 LYS A C 1
ATOM 1259 O O . LYS A 1 158 ? 6.478 -9.460 -21.235 1.00 72.44 158 LYS A O 1
ATOM 1264 N N . SER A 1 159 ? 5.588 -11.435 -20.642 1.00 65.81 159 SER A N 1
ATOM 1265 C CA . SER A 1 159 ? 5.879 -12.107 -21.912 1.00 65.81 159 SER A CA 1
ATOM 1266 C C . SER A 1 159 ? 4.595 -12.370 -22.705 1.00 65.81 159 SER A C 1
ATOM 1268 O O . SER A 1 159 ? 3.496 -12.368 -22.150 1.00 65.81 159 SER A O 1
ATOM 1270 N N . ILE A 1 160 ? 4.742 -12.562 -24.016 1.00 60.72 160 ILE A N 1
ATOM 1271 C CA . ILE A 1 160 ? 3.643 -12.576 -24.995 1.00 60.72 160 ILE A CA 1
ATOM 1272 C C . ILE A 1 160 ? 2.715 -13.805 -24.830 1.00 60.72 160 ILE A C 1
ATOM 1274 O O . ILE A 1 160 ? 1.567 -13.763 -25.255 1.00 60.72 160 ILE A O 1
ATOM 1278 N N . GLU A 1 161 ? 3.142 -14.864 -24.132 1.00 67.62 161 GLU A N 1
ATOM 1279 C CA . GLU A 1 161 ? 2.434 -16.160 -24.064 1.00 67.62 161 GLU A CA 1
ATOM 1280 C C . GLU A 1 161 ? 1.728 -16.446 -22.719 1.00 67.62 161 GLU A C 1
ATOM 1282 O O . GLU A 1 161 ? 1.579 -17.595 -22.309 1.00 67.62 161 GLU A O 1
ATOM 1287 N N . GLY A 1 162 ? 1.300 -15.417 -21.980 1.00 80.44 162 GLY A N 1
ATOM 1288 C CA . GLY A 1 162 ? 0.624 -15.620 -20.683 1.00 80.44 162 GLY A CA 1
ATOM 1289 C C . GLY A 1 162 ? 1.557 -16.098 -19.560 1.00 80.44 162 GLY A C 1
ATOM 1290 O O . GLY A 1 162 ? 1.090 -16.616 -18.543 1.00 80.44 162 GLY A O 1
ATOM 1291 N N . LEU A 1 163 ? 2.866 -15.904 -19.744 1.00 88.12 163 LEU A N 1
ATOM 1292 C CA . LEU A 1 163 ? 3.907 -16.108 -18.742 1.00 88.12 163 LEU A CA 1
ATOM 1293 C C . LEU A 1 163 ? 4.315 -14.761 -18.125 1.00 88.12 163 LEU A C 1
ATOM 1295 O O . LEU A 1 163 ? 4.707 -13.825 -18.836 1.00 88.12 163 LEU A O 1
ATOM 1299 N N . LEU A 1 164 ? 4.275 -14.693 -16.797 1.00 90.62 164 LEU A N 1
ATOM 1300 C CA . LEU A 1 164 ? 4.783 -13.576 -16.005 1.00 90.62 164 LEU A CA 1
ATOM 1301 C C . LEU A 1 164 ? 6.131 -13.951 -15.386 1.00 90.62 164 LEU A C 1
ATOM 1303 O O . LEU A 1 164 ? 6.246 -14.986 -14.734 1.00 90.62 164 LEU A O 1
ATOM 1307 N N . LYS A 1 165 ? 7.150 -13.107 -15.569 1.00 90.31 165 LYS A N 1
ATOM 1308 C CA . LYS A 1 165 ? 8.449 -13.272 -14.904 1.00 90.31 165 LYS A CA 1
ATOM 1309 C C . LYS A 1 165 ? 8.588 -12.249 -13.789 1.00 90.31 165 LYS A C 1
ATOM 1311 O O . LYS A 1 165 ? 8.502 -11.057 -14.068 1.00 90.31 165 LYS A O 1
ATOM 1316 N N . ILE A 1 166 ? 8.828 -12.707 -12.563 1.00 90.00 166 ILE A N 1
ATOM 1317 C CA . ILE A 1 166 ? 8.979 -11.879 -11.361 1.00 90.00 166 ILE A CA 1
ATOM 1318 C C . ILE A 1 166 ? 10.390 -12.049 -10.796 1.00 90.00 166 ILE A C 1
ATOM 1320 O O . ILE A 1 166 ? 10.850 -13.162 -10.554 1.00 90.00 166 ILE A O 1
ATOM 1324 N N . ASN A 1 167 ? 11.076 -10.944 -10.526 1.00 88.31 167 ASN A N 1
ATOM 1325 C CA . ASN A 1 167 ? 12.339 -10.943 -9.797 1.00 88.31 167 ASN A CA 1
ATOM 1326 C C . ASN A 1 167 ? 12.140 -10.221 -8.466 1.00 88.31 167 ASN A C 1
ATOM 1328 O O . ASN A 1 167 ? 11.980 -9.001 -8.444 1.00 88.31 167 ASN A O 1
ATOM 1332 N N . PHE A 1 168 ? 12.169 -10.974 -7.367 1.00 84.31 168 PHE A N 1
ATOM 1333 C CA . PHE A 1 168 ? 12.122 -10.407 -6.022 1.00 84.31 168 PHE A CA 1
ATOM 1334 C C . PHE A 1 168 ? 13.432 -9.699 -5.685 1.00 84.31 168 PHE A C 1
ATOM 1336 O O . PHE A 1 168 ? 14.522 -10.209 -5.984 1.00 84.31 168 PHE A O 1
ATOM 1343 N N . ASP A 1 169 ? 13.321 -8.551 -5.019 1.00 83.81 169 ASP A N 1
ATOM 1344 C CA . ASP A 1 169 ? 14.483 -7.807 -4.551 1.00 83.81 169 ASP A CA 1
ATOM 1345 C C . ASP A 1 169 ? 15.287 -8.637 -3.529 1.00 83.81 169 ASP A C 1
ATOM 1347 O O . ASP A 1 169 ? 14.693 -9.310 -2.683 1.00 83.81 169 ASP A O 1
ATOM 1351 N N . PRO A 1 170 ? 16.634 -8.611 -3.564 1.00 78.31 170 PRO A N 1
ATOM 1352 C CA . PRO A 1 170 ? 17.476 -9.377 -2.645 1.00 78.31 170 PRO A CA 1
ATOM 1353 C C . PRO A 1 170 ? 17.254 -9.130 -1.147 1.00 78.31 170 PRO A C 1
ATOM 1355 O O . PRO A 1 170 ? 17.702 -9.953 -0.344 1.00 78.31 170 PRO A O 1
ATOM 1358 N N . HIS A 1 171 ? 16.660 -7.997 -0.767 1.00 77.62 171 HIS A N 1
ATOM 1359 C CA . HIS A 1 171 ? 16.361 -7.672 0.626 1.00 77.62 171 HIS A CA 1
ATOM 1360 C C . HIS A 1 171 ? 15.067 -8.331 1.114 1.00 77.62 171 HIS A C 1
ATOM 1362 O O . HIS A 1 171 ? 14.882 -8.463 2.324 1.00 77.62 171 HIS A O 1
ATOM 1368 N N . VAL A 1 172 ? 14.197 -8.795 0.208 1.00 77.94 172 VAL A N 1
ATOM 1369 C CA . VAL A 1 172 ? 12.989 -9.542 0.570 1.00 77.94 172 VAL A CA 1
ATOM 1370 C C . VAL A 1 172 ? 13.401 -10.841 1.277 1.00 77.94 172 VAL A C 1
ATOM 1372 O O . VAL A 1 172 ? 14.131 -11.663 0.713 1.00 77.94 172 VAL A O 1
ATOM 1375 N N . PRO A 1 173 ? 12.958 -11.083 2.525 1.00 79.12 173 PRO A N 1
ATOM 1376 C CA . PRO A 1 173 ? 13.345 -12.289 3.236 1.00 79.12 173 PRO A CA 1
ATOM 1377 C C . PRO A 1 173 ? 12.878 -13.539 2.488 1.00 79.12 173 PRO A C 1
ATOM 1379 O O . PRO A 1 173 ? 11.692 -13.723 2.239 1.00 79.12 173 PRO A O 1
ATOM 1382 N N . ARG A 1 174 ? 13.797 -14.471 2.204 1.00 80.69 174 ARG A N 1
ATOM 1383 C CA . ARG A 1 174 ? 13.478 -15.735 1.506 1.00 80.69 174 ARG A CA 1
ATOM 1384 C C . ARG A 1 174 ? 12.260 -16.454 2.096 1.00 80.69 174 ARG A C 1
ATOM 1386 O O . ARG A 1 174 ? 11.486 -17.047 1.359 1.00 80.69 174 ARG A O 1
ATOM 1393 N N . LYS A 1 175 ? 12.127 -16.419 3.426 1.00 78.00 175 LYS A N 1
ATOM 1394 C CA . LYS A 1 175 ? 11.066 -17.102 4.178 1.00 78.00 175 LYS A CA 1
ATOM 1395 C C . LYS A 1 175 ? 9.660 -16.604 3.838 1.00 78.00 175 LYS A C 1
ATOM 1397 O O . LYS A 1 175 ? 8.718 -17.360 4.020 1.00 78.00 175 LYS A O 1
ATOM 1402 N N . ILE A 1 176 ? 9.524 -15.369 3.354 1.00 77.69 176 ILE A N 1
ATOM 1403 C CA . ILE A 1 176 ? 8.221 -14.801 3.000 1.00 77.69 176 ILE A CA 1
ATOM 1404 C C . ILE A 1 176 ? 7.867 -14.998 1.526 1.00 77.69 176 ILE A C 1
ATOM 1406 O O . ILE A 1 176 ? 6.754 -14.664 1.140 1.00 77.69 176 ILE A O 1
ATOM 1410 N N . ILE A 1 177 ? 8.779 -15.530 0.703 1.00 84.00 177 ILE A N 1
ATOM 1411 C CA . ILE A 1 177 ? 8.545 -15.821 -0.719 1.00 84.00 177 ILE A CA 1
ATOM 1412 C C . ILE A 1 177 ? 7.984 -17.244 -0.824 1.00 84.00 177 ILE A C 1
ATOM 1414 O O . ILE A 1 177 ? 8.710 -18.205 -1.079 1.00 84.00 177 ILE A O 1
ATOM 1418 N N . MET A 1 178 ? 6.690 -17.365 -0.542 1.00 84.50 178 MET A N 1
ATOM 1419 C CA . MET A 1 178 ? 5.895 -18.588 -0.635 1.00 84.50 178 MET A CA 1
ATOM 1420 C C . MET A 1 178 ? 4.931 -18.460 -1.812 1.00 84.50 178 MET A C 1
ATOM 1422 O O . MET A 1 178 ? 4.617 -17.353 -2.235 1.00 84.50 178 MET A O 1
ATOM 1426 N N . ASP A 1 179 ? 4.394 -19.570 -2.299 1.00 82.69 179 ASP A N 1
ATOM 1427 C CA . ASP A 1 179 ? 3.483 -19.579 -3.449 1.00 82.69 179 ASP A CA 1
ATOM 1428 C C . ASP A 1 179 ? 2.308 -18.591 -3.300 1.00 82.69 179 ASP A C 1
ATOM 1430 O O . ASP A 1 179 ? 1.981 -17.854 -4.229 1.00 82.69 179 ASP A O 1
ATOM 1434 N N . SER A 1 180 ? 1.726 -18.488 -2.100 1.00 78.31 180 SER A N 1
ATOM 1435 C CA . SER A 1 180 ? 0.654 -17.526 -1.812 1.00 78.31 180 SER A CA 1
ATOM 1436 C C . SER A 1 180 ? 1.100 -16.065 -1.932 1.00 78.31 180 SER A C 1
ATOM 1438 O O . SER A 1 180 ? 0.366 -15.246 -2.483 1.00 78.31 180 SER A O 1
ATOM 1440 N N . SER A 1 181 ? 2.301 -15.721 -1.459 1.00 84.44 181 SER A N 1
ATOM 1441 C CA . SER A 1 181 ? 2.825 -14.357 -1.560 1.00 84.44 181 SER A CA 1
ATOM 1442 C C . SER A 1 181 ? 3.332 -14.035 -2.962 1.00 84.44 181 SER A C 1
ATOM 1444 O O . SER A 1 181 ? 3.216 -12.890 -3.385 1.00 84.44 181 SER A O 1
ATOM 1446 N N . VAL A 1 182 ? 3.816 -15.028 -3.715 1.00 89.38 182 VAL A N 1
ATOM 1447 C CA . VAL A 1 182 ? 4.139 -14.878 -5.140 1.00 89.38 182 VAL A CA 1
ATOM 1448 C C . VAL A 1 182 ? 2.886 -14.513 -5.928 1.00 89.38 182 VAL A C 1
ATOM 1450 O O . VAL A 1 182 ? 2.907 -13.521 -6.650 1.00 89.38 182 VAL A O 1
ATOM 1453 N N . ASN A 1 183 ? 1.787 -15.247 -5.741 1.00 88.38 183 ASN A N 1
ATOM 1454 C CA . ASN A 1 183 ? 0.508 -14.941 -6.388 1.00 88.38 183 ASN A CA 1
ATOM 1455 C C . ASN A 1 183 ? -0.032 -13.566 -5.975 1.00 88.38 183 ASN A C 1
ATOM 1457 O O . ASN A 1 183 ? -0.472 -12.790 -6.819 1.00 88.38 183 ASN A O 1
ATOM 1461 N N . HIS A 1 184 ? 0.048 -13.226 -4.687 1.00 90.88 184 HIS A N 1
ATOM 1462 C CA . HIS A 1 184 ? -0.406 -11.924 -4.199 1.00 90.88 184 HIS A CA 1
ATOM 1463 C C . HIS A 1 184 ? 0.407 -10.757 -4.771 1.00 90.88 184 HIS A C 1
ATOM 1465 O O . HIS A 1 184 ? -0.175 -9.792 -5.258 1.00 90.88 184 HIS A O 1
ATOM 1471 N N . VAL A 1 185 ? 1.739 -10.861 -4.786 1.00 91.44 185 VAL A N 1
ATOM 1472 C CA . VAL A 1 185 ? 2.616 -9.846 -5.391 1.00 91.44 185 VAL A CA 1
ATOM 1473 C C . VAL A 1 185 ? 2.389 -9.761 -6.897 1.00 91.44 185 VAL A C 1
ATOM 1475 O O . VAL A 1 185 ? 2.308 -8.659 -7.432 1.00 91.44 185 VAL A O 1
ATOM 1478 N N . ALA A 1 186 ? 2.227 -10.898 -7.580 1.00 92.12 186 ALA A N 1
ATOM 1479 C CA . ALA A 1 186 ? 1.877 -10.933 -8.996 1.00 92.12 186 ALA A CA 1
ATOM 1480 C C . ALA A 1 186 ? 0.578 -10.170 -9.274 1.00 92.12 186 ALA A C 1
ATOM 1482 O O . ALA A 1 186 ? 0.514 -9.389 -10.221 1.00 92.12 186 ALA A O 1
ATOM 1483 N N . TRP A 1 187 ? -0.437 -10.353 -8.433 1.00 93.06 187 TRP A N 1
ATOM 1484 C CA . TRP A 1 187 ? -1.702 -9.644 -8.560 1.00 93.06 187 TRP A CA 1
ATOM 1485 C C . TRP A 1 187 ? -1.521 -8.145 -8.306 1.00 93.06 187 TRP A C 1
ATOM 1487 O O . TRP A 1 187 ? -1.870 -7.349 -9.171 1.00 93.06 187 TRP A O 1
ATOM 1497 N N . LEU A 1 188 ? -0.858 -7.753 -7.212 1.00 91.19 188 LEU A N 1
ATOM 1498 C CA . LEU A 1 188 ? -0.599 -6.344 -6.886 1.00 91.19 188 LEU A CA 1
ATOM 1499 C C . LEU A 1 188 ? 0.125 -5.575 -8.004 1.00 91.19 188 LEU A C 1
ATOM 1501 O O . LEU A 1 188 ? -0.184 -4.409 -8.241 1.00 91.19 188 LEU A O 1
ATOM 1505 N N . ILE A 1 189 ? 1.099 -6.193 -8.684 1.00 86.44 189 ILE A N 1
ATOM 1506 C CA . ILE A 1 189 ? 1.906 -5.509 -9.714 1.00 86.44 189 ILE A CA 1
ATOM 1507 C C . ILE A 1 189 ? 1.271 -5.514 -11.109 1.00 86.44 189 ILE A C 1
ATOM 1509 O O . ILE A 1 189 ? 1.692 -4.721 -11.961 1.00 86.44 189 ILE A O 1
ATOM 1513 N N . THR A 1 190 ? 0.301 -6.403 -11.359 1.00 87.25 190 THR A N 1
ATOM 1514 C CA . THR A 1 190 ? -0.297 -6.595 -12.691 1.00 87.25 190 THR A CA 1
ATOM 1515 C C . THR A 1 190 ? -1.761 -6.187 -12.794 1.00 87.25 190 THR A C 1
ATOM 1517 O O . THR A 1 190 ? -2.176 -5.802 -13.886 1.00 87.25 190 THR A O 1
ATOM 1520 N N . ASP A 1 191 ? -2.526 -6.235 -11.703 1.00 89.38 191 ASP A N 1
ATOM 1521 C CA . ASP A 1 191 ? -3.906 -5.761 -11.671 1.00 89.38 191 ASP A CA 1
ATOM 1522 C C . ASP A 1 191 ? -3.925 -4.219 -11.634 1.00 89.38 191 ASP A C 1
ATOM 1524 O O . ASP A 1 191 ? -3.353 -3.613 -10.716 1.00 89.38 191 ASP A O 1
ATOM 1528 N N . PRO A 1 192 ? -4.537 -3.548 -12.631 1.00 87.12 192 PRO A N 1
ATOM 1529 C CA . PRO A 1 192 ? -4.511 -2.090 -12.714 1.00 87.12 192 PRO A CA 1
ATOM 1530 C C . PRO A 1 192 ? -5.166 -1.397 -11.517 1.00 87.12 192 PRO A C 1
ATOM 1532 O O . PRO A 1 192 ? -4.668 -0.361 -11.071 1.00 87.12 192 PRO A O 1
ATOM 1535 N N . LEU A 1 193 ? -6.262 -1.952 -10.991 1.00 89.06 193 LEU A N 1
ATOM 1536 C CA . LEU A 1 193 ? -6.986 -1.369 -9.868 1.00 89.06 193 LEU A CA 1
ATOM 1537 C C . LEU A 1 193 ? -6.201 -1.569 -8.571 1.00 89.06 193 LEU A C 1
ATOM 1539 O O . LEU A 1 193 ? -6.000 -0.606 -7.833 1.00 89.06 193 LEU A O 1
ATOM 1543 N N . ALA A 1 194 ? -5.674 -2.770 -8.327 1.00 90.62 194 ALA A N 1
ATOM 1544 C CA . ALA A 1 194 ? -4.835 -3.052 -7.166 1.00 90.62 194 ALA A CA 1
ATOM 1545 C C . ALA A 1 194 ? -3.590 -2.158 -7.130 1.00 90.62 194 ALA A C 1
ATOM 1547 O O . ALA A 1 194 ? -3.307 -1.535 -6.105 1.00 90.62 194 ALA A O 1
ATOM 1548 N N . LYS A 1 195 ? -2.892 -2.015 -8.266 1.00 86.81 195 LYS A N 1
ATOM 1549 C CA . LYS A 1 195 ? -1.725 -1.130 -8.383 1.00 86.81 195 LYS A CA 1
ATOM 1550 C C . LYS A 1 195 ? -2.098 0.340 -8.174 1.00 86.81 195 LYS A C 1
ATOM 1552 O O . LYS A 1 195 ? -1.360 1.084 -7.527 1.00 86.81 195 LYS A O 1
ATOM 1557 N N . LYS A 1 196 ? -3.252 0.771 -8.692 1.00 84.81 196 LYS A N 1
ATOM 1558 C CA . LYS A 1 196 ? -3.764 2.134 -8.494 1.00 84.81 196 LYS A CA 1
ATOM 1559 C C . LYS A 1 196 ? -4.068 2.414 -7.022 1.00 84.81 196 LYS A C 1
ATOM 1561 O O . LYS A 1 196 ? -3.634 3.447 -6.518 1.00 84.81 196 LYS A O 1
ATOM 1566 N N . VAL A 1 197 ? -4.760 1.498 -6.342 1.00 89.38 197 VAL A N 1
ATOM 1567 C CA . VAL A 1 197 ? -5.077 1.604 -4.909 1.00 89.38 197 VAL A CA 1
ATOM 1568 C C . VAL A 1 197 ? -3.801 1.570 -4.065 1.00 89.38 197 VAL A C 1
ATOM 1570 O O . VAL A 1 197 ? -3.659 2.372 -3.150 1.00 89.38 197 VAL A O 1
ATOM 1573 N N . TRP A 1 198 ? -2.827 0.716 -4.396 1.00 89.69 198 TRP A N 1
ATOM 1574 C CA . TRP A 1 198 ? -1.513 0.719 -3.743 1.00 89.69 198 TRP A CA 1
ATOM 1575 C C . TRP A 1 198 ? -0.868 2.109 -3.779 1.00 89.69 198 TRP A C 1
ATOM 1577 O O . TRP A 1 198 ? -0.524 2.677 -2.742 1.00 89.69 198 TRP A O 1
ATOM 1587 N N . ASN A 1 199 ? -0.757 2.691 -4.974 1.00 82.12 199 ASN A N 1
ATOM 1588 C CA . ASN A 1 199 ? -0.124 3.994 -5.157 1.00 82.12 199 ASN A CA 1
ATOM 1589 C C . ASN A 1 199 ? -0.921 5.138 -4.508 1.00 82.12 199 ASN A C 1
ATOM 1591 O O . ASN A 1 199 ? -0.327 6.121 -4.064 1.00 82.12 199 ASN A O 1
ATOM 1595 N N . SER A 1 200 ? -2.255 5.039 -4.433 1.00 81.81 200 SER A N 1
ATOM 1596 C CA . SER A 1 200 ? -3.076 6.097 -3.835 1.00 81.81 200 SER A CA 1
ATOM 1597 C C . SER A 1 200 ? -2.868 6.233 -2.330 1.00 81.81 200 SER A C 1
ATOM 1599 O O . SER A 1 200 ? -2.983 7.344 -1.825 1.00 81.81 200 SER A O 1
ATOM 1601 N N . VAL A 1 201 ? -2.531 5.152 -1.619 1.00 87.44 201 VAL A N 1
ATOM 1602 C CA . VAL A 1 201 ? -2.307 5.205 -0.164 1.00 87.44 201 VAL A CA 1
ATOM 1603 C C . VAL A 1 201 ? -1.120 6.102 0.171 1.00 87.44 201 VAL A C 1
ATOM 1605 O O . VAL A 1 201 ? -1.255 7.003 0.995 1.00 87.44 201 VAL A O 1
ATOM 1608 N N . TYR A 1 202 ? 0.021 5.905 -0.496 1.00 80.06 202 TYR A N 1
ATOM 1609 C CA . TYR A 1 202 ? 1.194 6.765 -0.318 1.00 80.06 202 TYR A CA 1
ATOM 1610 C C . TYR A 1 202 ? 0.870 8.230 -0.655 1.00 80.06 202 TYR A C 1
ATOM 1612 O O . TYR A 1 202 ? 1.116 9.126 0.154 1.00 80.06 202 TYR A O 1
ATOM 1620 N N . ASN A 1 203 ? 0.227 8.462 -1.804 1.00 68.88 203 ASN A N 1
ATOM 1621 C CA . ASN A 1 203 ? -0.162 9.799 -2.263 1.00 68.88 203 ASN A CA 1
ATOM 1622 C C . ASN A 1 203 ? -1.203 10.484 -1.358 1.00 68.88 203 ASN A C 1
ATOM 1624 O O . ASN A 1 203 ? -1.300 11.704 -1.353 1.00 68.88 203 ASN A O 1
ATOM 1628 N N . GLY A 1 204 ? -2.008 9.728 -0.607 1.00 68.69 204 GLY A N 1
ATOM 1629 C CA . GLY A 1 204 ? -2.967 10.289 0.351 1.00 68.69 204 GLY A CA 1
ATOM 1630 C C . GLY A 1 204 ? -2.297 10.830 1.618 1.00 68.69 204 GLY A C 1
ATOM 1631 O O . GLY A 1 204 ? -2.806 11.748 2.255 1.00 68.69 204 GLY A O 1
ATOM 1632 N N . VAL A 1 205 ? -1.126 10.294 1.975 1.00 72.19 205 VAL A N 1
ATOM 1633 C CA . VAL A 1 205 ? -0.366 10.723 3.160 1.00 72.19 205 VAL A CA 1
ATOM 1634 C C . VAL A 1 205 ? 0.677 11.805 2.810 1.00 72.19 205 VAL A C 1
ATOM 1636 O O . VAL A 1 205 ? 1.079 12.573 3.689 1.00 72.19 205 VAL A O 1
ATOM 1639 N N . TYR A 1 206 ? 1.068 11.933 1.532 1.00 63.00 206 TYR A N 1
ATOM 1640 C CA . TYR A 1 206 ? 1.959 12.985 1.008 1.00 63.00 206 TYR A CA 1
ATOM 1641 C C . TYR A 1 206 ? 1.275 13.841 -0.076 1.00 63.00 206 TYR A C 1
ATOM 1643 O O . TYR A 1 206 ? 0.971 13.316 -1.143 1.00 63.00 206 TYR A O 1
ATOM 1651 N N . PRO A 1 207 ? 1.058 15.155 0.135 1.00 48.72 207 PRO A N 1
ATOM 1652 C CA . PRO A 1 207 ? 0.337 16.000 -0.820 1.00 48.72 207 PRO A CA 1
ATOM 1653 C C . PRO A 1 207 ? 1.048 16.163 -2.178 1.00 48.72 207 PRO A C 1
ATOM 1655 O O . PRO A 1 207 ? 2.273 16.160 -2.275 1.00 48.72 207 PRO A O 1
ATOM 1658 N N . ARG A 1 208 ? 0.243 16.397 -3.227 1.00 40.50 208 ARG A N 1
ATOM 1659 C CA . ARG A 1 208 ? 0.611 16.558 -4.655 1.00 40.50 208 ARG A CA 1
ATOM 1660 C C . ARG A 1 208 ? 1.497 17.767 -5.008 1.00 40.50 208 ARG A C 1
ATOM 1662 O O . ARG A 1 208 ? 1.730 18.008 -6.187 1.00 40.50 208 ARG A O 1
ATOM 1669 N N . GLY A 1 209 ? 2.037 18.488 -4.027 1.00 38.62 209 GLY A N 1
ATOM 1670 C CA . GLY A 1 209 ? 3.054 19.519 -4.278 1.00 38.62 209 GLY A CA 1
ATOM 1671 C C . GLY A 1 209 ? 4.365 18.969 -4.862 1.00 38.62 209 GLY A C 1
ATOM 1672 O O . GLY A 1 209 ? 5.121 19.739 -5.441 1.00 38.62 209 GLY A O 1
ATOM 1673 N N . ASP A 1 210 ? 4.589 17.649 -4.770 1.00 35.28 210 ASP A N 1
ATOM 1674 C CA . ASP A 1 210 ? 5.872 17.000 -5.084 1.00 35.28 210 ASP A CA 1
ATOM 1675 C C . ASP A 1 210 ? 5.810 15.904 -6.175 1.00 35.28 210 ASP A C 1
ATOM 1677 O O . ASP A 1 210 ? 6.828 15.277 -6.461 1.00 35.28 210 ASP A O 1
ATOM 1681 N N . ILE A 1 211 ? 4.655 15.622 -6.806 1.00 34.53 211 ILE A N 1
ATOM 1682 C CA . ILE A 1 211 ? 4.532 14.506 -7.774 1.00 34.53 211 ILE A CA 1
ATOM 1683 C C . ILE A 1 211 ? 3.584 14.866 -8.933 1.00 34.53 211 ILE A C 1
ATOM 1685 O O . ILE A 1 211 ? 2.368 14.937 -8.759 1.00 34.53 211 ILE A O 1
ATOM 1689 N N . ASN A 1 212 ? 4.133 15.038 -10.142 1.00 33.00 212 ASN A N 1
ATOM 1690 C CA . ASN A 1 212 ? 3.361 15.196 -11.381 1.00 33.00 212 ASN A CA 1
ATOM 1691 C C . ASN A 1 212 ? 3.050 13.824 -12.004 1.00 33.00 212 ASN A C 1
ATOM 1693 O O . ASN A 1 212 ? 3.925 13.239 -12.635 1.00 33.00 212 ASN A O 1
ATOM 1697 N N . LEU A 1 213 ? 1.809 13.334 -11.901 1.00 30.38 213 LEU A N 1
ATOM 1698 C CA . LEU A 1 213 ? 1.281 12.296 -12.804 1.00 30.38 213 LEU A CA 1
ATOM 1699 C C . LEU A 1 213 ? -0.232 12.485 -13.065 1.00 30.38 213 LEU A C 1
ATOM 1701 O O . LEU A 1 213 ? -0.946 12.970 -12.180 1.00 30.38 213 LEU A O 1
ATOM 1705 N N . PRO A 1 214 ? -0.747 12.102 -14.254 1.00 32.94 214 PRO A N 1
ATOM 1706 C CA . PRO A 1 214 ? -2.087 12.460 -14.694 1.00 32.94 214 PRO A CA 1
ATOM 1707 C C . PRO A 1 214 ? -3.184 11.508 -14.185 1.00 32.94 214 PRO A C 1
ATOM 1709 O O . PRO A 1 214 ? -3.202 10.318 -14.478 1.00 32.94 214 PRO A O 1
ATOM 1712 N N . LEU A 1 215 ? -4.140 12.144 -13.505 1.00 38.25 215 LEU A N 1
ATOM 1713 C CA . LEU A 1 215 ? -5.600 11.997 -13.575 1.00 38.25 215 LEU A CA 1
ATOM 1714 C C . LEU A 1 215 ? -6.369 10.786 -12.992 1.00 38.25 215 LEU A C 1
ATOM 1716 O O . LEU A 1 215 ? -6.193 9.618 -13.324 1.00 38.25 215 LEU A O 1
ATOM 1720 N N . ALA A 1 216 ? -7.383 11.221 -12.228 1.00 37.41 216 ALA A N 1
ATOM 1721 C CA . ALA A 1 216 ? -8.777 10.774 -12.174 1.00 37.41 216 ALA A CA 1
ATOM 1722 C C . ALA A 1 216 ? -9.111 9.419 -11.517 1.00 37.41 216 ALA A C 1
ATOM 1724 O O . ALA A 1 216 ? -9.069 8.344 -12.113 1.00 37.41 216 ALA A O 1
ATOM 1725 N N . LEU A 1 217 ? -9.539 9.508 -10.256 1.00 34.94 217 LEU A N 1
ATOM 1726 C CA . LEU A 1 217 ? -10.671 8.734 -9.707 1.00 34.94 217 LEU A CA 1
ATOM 1727 C C . LEU A 1 217 ? -11.327 9.462 -8.523 1.00 34.94 217 LEU A C 1
ATOM 1729 O O . LEU A 1 217 ? -12.437 9.128 -8.142 1.00 34.94 217 LEU A O 1
ATOM 1733 N N . PHE A 1 218 ? -10.671 10.492 -7.989 1.00 43.66 218 PHE A N 1
ATOM 1734 C CA . PHE A 1 218 ? -11.227 11.353 -6.961 1.00 43.66 218 PHE A CA 1
ATOM 1735 C C . PHE A 1 218 ? -11.223 12.785 -7.492 1.00 43.66 218 PHE A C 1
ATOM 1737 O O . PHE A 1 218 ? -10.157 13.343 -7.767 1.00 43.66 218 PHE A O 1
ATOM 1744 N N . THR A 1 219 ? -12.403 13.368 -7.677 1.00 36.38 219 THR A N 1
ATOM 1745 C CA . THR A 1 219 ? -12.563 14.824 -7.679 1.00 36.38 219 THR A CA 1
ATOM 1746 C C . THR A 1 219 ? -12.362 15.282 -6.239 1.00 36.38 219 THR A C 1
ATOM 1748 O O . THR A 1 219 ? -13.325 15.485 -5.509 1.00 36.38 219 THR A O 1
ATOM 1751 N N . LEU A 1 220 ? -11.105 15.320 -5.799 1.00 40.66 220 LEU A N 1
ATOM 1752 C CA . LEU A 1 220 ? -10.751 15.959 -4.540 1.00 40.66 220 LEU A CA 1
ATOM 1753 C C . LEU A 1 220 ? -10.793 17.461 -4.786 1.00 40.66 220 LEU A C 1
ATOM 1755 O O . LEU A 1 220 ? -10.225 17.948 -5.767 1.00 40.66 220 LEU A O 1
ATOM 1759 N N . THR A 1 221 ? -11.544 18.152 -3.945 1.00 41.06 221 THR A N 1
ATOM 1760 C CA . THR A 1 221 ? -11.681 19.607 -3.997 1.00 41.06 221 THR A CA 1
ATOM 1761 C C . THR A 1 221 ? -10.403 20.255 -3.466 1.00 41.06 221 THR A C 1
ATOM 1763 O O . THR A 1 221 ? -9.616 19.607 -2.776 1.00 41.06 221 THR A O 1
ATOM 1766 N N . ASP A 1 222 ? -10.171 21.534 -3.763 1.00 38.12 222 ASP A N 1
ATOM 1767 C CA . ASP A 1 222 ? -8.977 22.248 -3.282 1.00 38.12 222 ASP A CA 1
ATOM 1768 C C . ASP A 1 222 ? -8.863 22.279 -1.737 1.00 38.12 222 ASP A C 1
ATOM 1770 O O . ASP A 1 222 ? -7.770 22.455 -1.200 1.00 38.12 222 ASP A O 1
ATOM 1774 N N . GLU A 1 223 ? -9.953 22.016 -1.004 1.00 40.84 223 GLU A N 1
ATOM 1775 C CA . GLU A 1 223 ? -9.947 21.844 0.458 1.00 40.84 223 GLU A CA 1
ATOM 1776 C C . GLU A 1 223 ? -9.262 20.537 0.918 1.00 40.84 223 GLU A C 1
ATOM 1778 O O . GLU A 1 223 ? -8.619 20.514 1.971 1.00 40.84 223 GLU A O 1
ATOM 1783 N N . ASP A 1 224 ? -9.292 19.468 0.113 1.00 42.09 224 ASP A N 1
ATOM 1784 C CA . ASP A 1 224 ? -8.645 18.177 0.415 1.00 42.09 224 ASP A CA 1
ATOM 1785 C C . ASP A 1 224 ? -7.110 18.236 0.292 1.00 42.09 224 ASP A C 1
ATOM 1787 O O . ASP A 1 224 ? -6.400 17.395 0.845 1.00 42.09 224 ASP A O 1
ATOM 1791 N N . LEU A 1 225 ? -6.578 19.244 -0.412 1.00 43.03 225 LEU A N 1
ATOM 1792 C CA . LEU A 1 225 ? -5.136 19.488 -0.572 1.00 43.03 225 LEU A CA 1
ATOM 1793 C C . LEU A 1 225 ? -4.507 20.166 0.658 1.00 43.03 225 LEU A C 1
ATOM 1795 O O . LEU A 1 225 ? -3.286 20.131 0.826 1.00 43.03 225 LEU A O 1
ATOM 1799 N N . ILE A 1 226 ? -5.341 20.764 1.514 1.00 38.31 226 ILE A N 1
ATOM 1800 C CA . ILE A 1 226 ? -4.957 21.474 2.745 1.00 38.31 226 ILE A CA 1
ATOM 1801 C C . ILE A 1 226 ? -5.395 20.671 3.992 1.00 38.31 226 ILE A C 1
ATOM 1803 O O . ILE A 1 226 ? -4.864 20.868 5.088 1.00 38.31 226 ILE A O 1
ATOM 1807 N N . GLY A 1 227 ? -6.334 19.733 3.819 1.00 40.81 227 GLY A N 1
ATOM 1808 C CA . GLY A 1 227 ? -6.906 18.877 4.856 1.00 40.81 227 GLY A CA 1
ATOM 1809 C C . GLY A 1 227 ? -5.961 17.827 5.455 1.00 40.81 227 GLY A C 1
ATOM 1810 O O . GLY A 1 227 ? -4.856 17.562 4.981 1.00 40.81 227 GLY A O 1
ATOM 1811 N N . SER A 1 228 ? -6.402 17.231 6.567 1.00 48.62 228 SER A N 1
ATOM 1812 C CA . SER A 1 228 ? -5.605 16.282 7.350 1.00 48.62 228 SER A CA 1
ATOM 1813 C C . SER A 1 228 ? -5.140 15.067 6.522 1.00 48.62 228 SER A C 1
ATOM 1815 O O . SER A 1 228 ? -5.918 14.448 5.802 1.00 48.62 228 SER A O 1
ATOM 1817 N N . LYS A 1 229 ? -3.848 14.721 6.646 1.00 71.12 229 LYS A N 1
ATOM 1818 C CA . LYS A 1 229 ? -3.156 13.609 5.961 1.00 71.12 229 LYS A CA 1
ATOM 1819 C C . LYS A 1 229 ? -3.681 12.248 6.431 1.00 71.12 229 LYS A C 1
ATOM 1821 O O . LYS A 1 229 ? -3.076 11.608 7.294 1.00 71.12 229 LYS A O 1
ATOM 1826 N N . LYS A 1 230 ? -4.840 11.835 5.928 1.00 85.19 230 LYS A N 1
ATOM 1827 C CA . LYS A 1 230 ? -5.504 10.585 6.308 1.00 85.19 230 LYS A CA 1
ATOM 1828 C C . LYS A 1 230 ? -5.437 9.571 5.180 1.00 85.19 230 LYS A C 1
ATOM 1830 O O . LYS A 1 230 ? -5.510 9.921 4.007 1.00 85.19 230 LYS A O 1
ATOM 1835 N N . ILE A 1 231 ? -5.304 8.2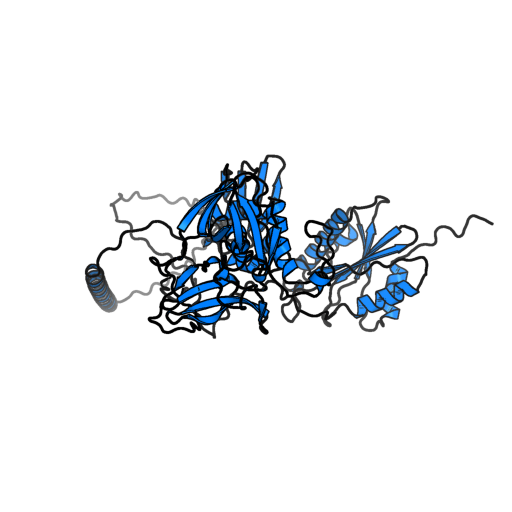99 5.543 1.00 89.25 231 ILE A N 1
ATOM 1836 C CA . ILE A 1 231 ? -5.333 7.218 4.561 1.00 89.25 231 ILE A CA 1
ATOM 1837 C C . ILE A 1 231 ? -6.753 7.003 4.055 1.00 89.25 231 ILE A C 1
ATOM 1839 O O . ILE A 1 231 ? -7.710 6.883 4.821 1.00 89.25 231 ILE A O 1
ATOM 1843 N N . THR A 1 232 ? -6.862 6.886 2.741 1.00 92.06 232 THR A N 1
ATOM 1844 C CA . THR A 1 232 ? -8.082 6.509 2.040 1.00 92.06 232 THR A CA 1
ATOM 1845 C C . THR A 1 232 ? -7.782 5.283 1.189 1.00 92.06 232 THR A C 1
ATOM 1847 O O . THR A 1 232 ? -6.661 5.092 0.709 1.00 92.06 232 THR A O 1
ATOM 1850 N N . ALA A 1 233 ? -8.766 4.401 1.050 1.00 92.81 233 ALA A N 1
ATOM 1851 C CA . ALA A 1 233 ? -8.640 3.214 0.224 1.00 92.81 233 ALA A CA 1
ATOM 1852 C C . ALA A 1 233 ? -10.010 2.776 -0.280 1.00 92.81 233 ALA A C 1
ATOM 1854 O O . ALA A 1 233 ? -11.002 2.836 0.441 1.00 92.81 233 ALA A O 1
ATOM 1855 N N . VAL A 1 234 ? -10.024 2.300 -1.519 1.00 93.69 234 VAL A N 1
ATOM 1856 C CA . VAL A 1 234 ? -11.170 1.650 -2.154 1.00 93.69 234 VAL A CA 1
ATOM 1857 C C . VAL A 1 234 ? -10.857 0.158 -2.229 1.00 93.69 234 VAL A C 1
ATOM 1859 O O . VAL A 1 234 ? -9.692 -0.185 -2.459 1.00 93.69 234 VAL A O 1
ATOM 1862 N N . PRO A 1 235 ? -11.833 -0.749 -2.046 1.00 95.75 235 PRO A N 1
ATOM 1863 C CA . PRO A 1 235 ? -11.620 -2.165 -2.296 1.00 95.75 235 PRO A CA 1
ATOM 1864 C C . PRO A 1 235 ? -11.057 -2.381 -3.708 1.00 95.75 235 PRO A C 1
ATOM 1866 O O . PRO A 1 235 ? -11.685 -1.953 -4.678 1.00 95.75 235 PRO A O 1
ATOM 1869 N N . PRO A 1 236 ? -9.890 -3.030 -3.859 1.00 94.12 236 PRO A N 1
ATOM 1870 C CA . PRO A 1 236 ? -9.231 -3.189 -5.153 1.00 94.12 236 PRO A CA 1
ATOM 1871 C C . PRO A 1 236 ? -9.865 -4.315 -5.987 1.00 94.12 236 PRO A C 1
ATOM 1873 O O . PRO A 1 236 ? -9.174 -5.207 -6.466 1.00 94.12 236 PRO A O 1
ATOM 1876 N N . MET A 1 237 ? -11.193 -4.312 -6.118 1.00 90.81 237 MET A N 1
ATOM 1877 C CA . MET A 1 237 ? -11.940 -5.252 -6.948 1.00 90.81 237 MET A CA 1
ATOM 1878 C C . MET A 1 237 ? -13.176 -4.585 -7.547 1.00 90.81 237 MET A C 1
ATOM 1880 O O . MET A 1 237 ? -13.988 -4.008 -6.832 1.00 90.81 237 MET A O 1
ATOM 1884 N N . ASP A 1 238 ? -13.344 -4.746 -8.850 1.00 90.50 238 ASP A N 1
ATOM 1885 C CA . ASP A 1 238 ? -14.393 -4.147 -9.677 1.00 90.50 238 ASP A CA 1
ATOM 1886 C C . ASP A 1 238 ? -15.434 -5.165 -10.175 1.00 90.50 238 ASP A C 1
ATOM 1888 O O . ASP A 1 238 ? -16.151 -4.934 -11.146 1.00 90.50 238 ASP A O 1
ATOM 1892 N N . ARG A 1 239 ? -15.508 -6.325 -9.517 1.00 89.44 239 ARG A N 1
ATOM 1893 C CA . ARG A 1 239 ? -16.281 -7.485 -9.973 1.00 89.44 239 ARG A CA 1
ATOM 1894 C C . ARG A 1 239 ? -16.979 -8.215 -8.833 1.00 89.44 239 ARG A C 1
ATOM 1896 O O . ARG A 1 239 ? -16.726 -7.960 -7.651 1.00 89.44 239 ARG A O 1
ATOM 1903 N N . SER A 1 240 ? -17.825 -9.172 -9.213 1.00 91.62 240 SER A N 1
ATOM 1904 C CA . SER A 1 240 ? -18.579 -9.980 -8.258 1.00 91.62 240 SER A CA 1
ATOM 1905 C C . SER A 1 240 ? -17.660 -10.867 -7.430 1.00 91.62 240 SER A C 1
ATOM 1907 O O . SER A 1 240 ? -16.773 -11.535 -7.956 1.00 91.62 240 SER A O 1
ATOM 1909 N N . CYS A 1 241 ? -17.876 -10.867 -6.122 1.00 91.44 241 CYS A N 1
ATOM 1910 C CA . CYS A 1 241 ? -16.999 -11.519 -5.166 1.00 91.44 241 CYS A CA 1
ATOM 1911 C C . CYS A 1 241 ? -17.742 -11.930 -3.897 1.00 91.44 241 CYS A C 1
ATOM 1913 O O . CYS A 1 241 ? -18.824 -11.425 -3.579 1.00 91.44 241 CYS A O 1
ATOM 1915 N N . ILE A 1 242 ? -17.125 -12.844 -3.149 1.00 89.50 242 ILE A N 1
ATOM 1916 C CA . ILE A 1 242 ? -17.629 -1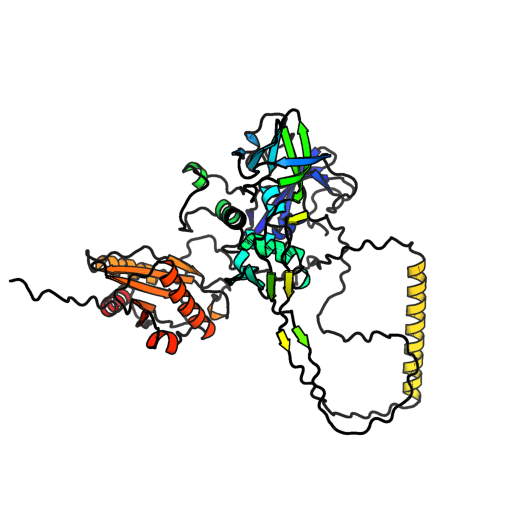3.286 -1.849 1.00 89.50 242 ILE A CA 1
ATOM 1917 C C . ILE A 1 242 ? -16.596 -12.939 -0.793 1.00 89.50 242 ILE A C 1
ATOM 1919 O O . ILE A 1 242 ? -15.437 -13.345 -0.878 1.00 89.50 242 ILE A O 1
ATOM 1923 N N . TRP A 1 243 ? -17.020 -12.176 0.204 1.00 92.62 243 TRP A N 1
ATOM 1924 C CA . TRP A 1 243 ? -16.195 -11.822 1.347 1.00 92.62 243 TRP A CA 1
ATOM 1925 C C . TRP A 1 243 ? -16.706 -12.555 2.576 1.00 92.62 243 TRP A C 1
ATOM 1927 O O . TRP A 1 243 ? -17.914 -12.629 2.808 1.00 92.62 243 TRP A O 1
ATOM 1937 N N . GLN A 1 244 ? -15.791 -13.068 3.390 1.00 90.50 244 GLN A N 1
ATOM 1938 C CA . GLN A 1 244 ? -16.089 -13.402 4.776 1.00 90.50 244 GLN A CA 1
ATOM 1939 C C . GLN A 1 244 ? -15.502 -12.314 5.655 1.00 90.50 244 GLN A C 1
ATOM 1941 O O . GLN A 1 244 ? -14.299 -12.045 5.619 1.00 90.50 244 GLN A O 1
ATOM 1946 N N . VAL A 1 245 ? -16.362 -11.696 6.449 1.00 92.19 245 VAL A N 1
ATOM 1947 C CA . VAL A 1 245 ? -15.994 -10.593 7.328 1.00 92.19 245 VAL A CA 1
ATOM 1948 C C . VAL A 1 245 ? -16.449 -10.885 8.743 1.00 92.19 245 VAL A C 1
ATOM 1950 O O . VAL A 1 245 ? -17.469 -11.535 8.961 1.00 92.19 245 VAL A O 1
ATOM 1953 N N . ARG A 1 246 ? -15.706 -10.379 9.718 1.00 90.44 246 ARG A N 1
ATOM 1954 C CA . ARG A 1 246 ? -16.196 -10.191 11.074 1.00 90.44 246 ARG A CA 1
ATOM 1955 C C . ARG A 1 246 ? -16.784 -8.796 11.168 1.00 90.44 246 ARG A C 1
ATOM 1957 O O . ARG A 1 246 ? -16.090 -7.819 10.884 1.00 90.44 246 ARG A O 1
ATOM 1964 N N . ALA A 1 247 ? -18.047 -8.708 11.554 1.00 91.44 247 ALA A N 1
ATOM 1965 C CA . ALA A 1 247 ? -18.781 -7.460 11.506 1.00 91.44 247 ALA A CA 1
ATOM 1966 C C . ALA A 1 247 ? -19.791 -7.313 12.645 1.00 91.44 247 ALA A C 1
ATOM 1968 O O . ALA A 1 247 ? -20.212 -8.289 13.273 1.00 91.44 247 ALA A O 1
ATOM 1969 N N . ILE A 1 248 ? -20.187 -6.069 12.888 1.00 89.50 248 ILE A N 1
ATOM 1970 C CA . ILE A 1 248 ? -21.327 -5.717 13.733 1.00 89.50 248 ILE A CA 1
ATOM 1971 C C . ILE A 1 248 ? -22.417 -5.199 12.804 1.00 89.50 248 ILE A C 1
ATOM 1973 O O . ILE A 1 248 ? -22.164 -4.317 11.985 1.00 89.50 248 ILE A O 1
ATOM 1977 N N . GLN A 1 249 ? -23.615 -5.763 12.916 1.00 88.75 249 GLN A N 1
ATOM 1978 C CA . GLN A 1 249 ? -24.776 -5.310 12.164 1.00 88.75 249 GLN A CA 1
ATOM 1979 C C . GLN A 1 249 ? -25.717 -4.543 13.089 1.00 88.75 249 GLN A C 1
ATOM 1981 O O . GLN A 1 249 ? -26.036 -5.012 14.182 1.00 88.75 249 GLN A O 1
ATOM 1986 N N . GLN A 1 250 ? -26.187 -3.392 12.622 1.00 87.00 250 GLN A N 1
ATOM 1987 C CA . GLN A 1 250 ? -27.226 -2.604 13.269 1.00 87.00 250 GLN A CA 1
ATOM 1988 C C . GLN A 1 250 ? -28.225 -2.130 12.213 1.00 87.00 250 GLN A C 1
ATOM 1990 O O . GLN A 1 250 ? -27.894 -1.343 11.325 1.00 87.00 250 GLN A O 1
ATOM 1995 N N . GLY A 1 251 ? -29.457 -2.640 12.278 1.00 87.44 251 GLY A N 1
ATOM 1996 C CA . GLY A 1 251 ? -30.451 -2.405 11.231 1.00 87.44 251 GLY A CA 1
ATOM 1997 C C . GLY A 1 251 ? -29.932 -2.846 9.856 1.00 87.44 251 GLY A C 1
ATOM 1998 O O . GLY A 1 251 ? -29.535 -4.001 9.677 1.00 87.44 251 GLY A O 1
ATOM 1999 N N . GLN A 1 252 ? -29.927 -1.911 8.903 1.00 90.75 252 GLN A N 1
ATOM 2000 C CA . GLN A 1 252 ? -29.434 -2.110 7.534 1.00 90.75 252 GLN A CA 1
ATOM 2001 C C . GLN A 1 252 ? -27.940 -1.799 7.362 1.00 90.75 252 GLN A C 1
ATOM 2003 O O . GLN A 1 252 ? -27.404 -1.975 6.275 1.00 90.75 252 GLN A O 1
ATOM 2008 N N . ALA A 1 253 ? -27.240 -1.344 8.395 1.00 90.44 253 ALA A N 1
ATOM 2009 C CA . ALA A 1 253 ? -25.813 -1.070 8.309 1.00 90.44 253 ALA A CA 1
ATOM 2010 C C . ALA A 1 253 ? -24.999 -2.238 8.869 1.00 90.44 253 ALA A C 1
ATOM 2012 O O . ALA A 1 253 ? -25.335 -2.813 9.909 1.00 90.44 253 ALA A O 1
ATOM 2013 N N . ILE A 1 254 ? -23.899 -2.565 8.197 1.00 92.06 254 ILE A N 1
ATOM 2014 C CA . ILE A 1 254 ? -22.935 -3.563 8.651 1.00 92.06 254 ILE A CA 1
ATOM 2015 C C . ILE A 1 254 ? -21.532 -2.964 8.653 1.00 92.06 254 ILE A C 1
ATOM 2017 O O . ILE A 1 254 ? -21.011 -2.556 7.620 1.00 92.06 254 ILE A O 1
ATOM 2021 N N . ILE A 1 255 ? -20.916 -2.917 9.831 1.00 92.25 255 ILE A N 1
ATOM 2022 C CA . ILE A 1 255 ? -19.571 -2.377 10.021 1.00 92.25 255 ILE A CA 1
ATOM 2023 C C . ILE A 1 255 ? -18.585 -3.525 10.069 1.00 92.25 255 ILE A C 1
ATOM 2025 O O . ILE A 1 255 ? -18.643 -4.383 10.954 1.00 92.25 255 ILE A O 1
ATOM 2029 N N . VAL A 1 256 ? -17.667 -3.524 9.113 1.00 94.31 256 VAL A N 1
ATOM 2030 C CA . VAL A 1 256 ? -16.602 -4.512 9.006 1.00 94.31 256 VAL A CA 1
ATOM 2031 C C . VAL A 1 256 ? -15.496 -4.171 9.997 1.00 94.31 256 VAL A C 1
ATOM 2033 O O . VAL A 1 256 ? -14.902 -3.098 9.943 1.00 94.31 256 VAL A O 1
ATOM 2036 N N . LEU A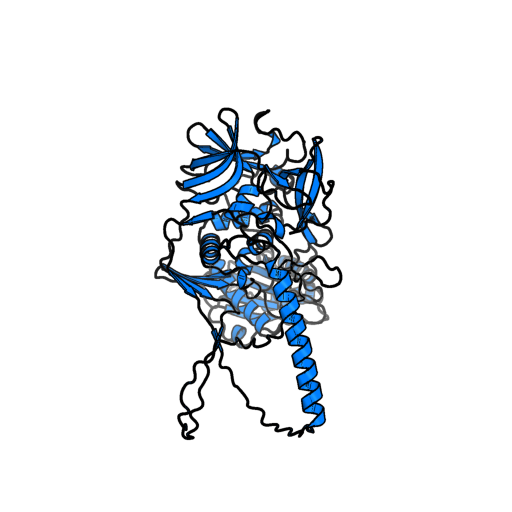 1 257 ? -15.206 -5.111 10.894 1.00 92.12 257 LEU A N 1
ATOM 2037 C CA . LEU A 1 257 ? -14.096 -5.023 11.844 1.00 92.12 257 LEU A CA 1
ATOM 2038 C C . LEU A 1 257 ? -12.851 -5.747 11.312 1.00 92.12 257 LEU A C 1
ATOM 2040 O O . LEU A 1 257 ? -11.723 -5.306 11.507 1.00 92.12 257 LEU A O 1
ATOM 2044 N N . GLU A 1 258 ? -13.057 -6.874 10.632 1.00 91.56 258 GLU A N 1
ATOM 2045 C CA . GLU A 1 258 ? -11.988 -7.676 10.040 1.00 91.56 258 GLU A CA 1
ATOM 2046 C C . GLU A 1 258 ? -12.490 -8.329 8.749 1.00 91.56 258 GLU A C 1
ATOM 2048 O O . GLU A 1 258 ? -13.512 -9.012 8.737 1.00 91.56 258 GLU A O 1
ATOM 2053 N N . ILE A 1 259 ? -11.741 -8.169 7.665 1.00 93.00 259 ILE A N 1
ATOM 2054 C CA . ILE A 1 259 ? -11.856 -8.966 6.449 1.00 93.00 259 ILE A CA 1
ATOM 2055 C C . ILE A 1 259 ? -11.055 -10.246 6.681 1.00 93.00 259 ILE A C 1
ATOM 2057 O O . ILE A 1 259 ? -9.829 -10.220 6.823 1.00 93.00 259 ILE A O 1
ATOM 2061 N N . VAL A 1 260 ? -11.766 -11.372 6.745 1.00 85.31 260 VAL A N 1
ATOM 2062 C CA . VAL A 1 260 ? -11.201 -12.698 7.025 1.00 85.31 260 VAL A CA 1
ATOM 2063 C C . VAL A 1 260 ? -10.800 -13.386 5.732 1.00 85.31 260 VAL A C 1
ATOM 2065 O O . VAL A 1 260 ? -9.705 -13.939 5.637 1.00 85.31 260 VAL A O 1
ATOM 2068 N N . SER A 1 261 ? -11.666 -13.346 4.723 1.00 83.69 261 SER A N 1
ATOM 2069 C CA . SER A 1 261 ? -11.344 -13.878 3.407 1.00 83.69 261 SER A CA 1
ATOM 2070 C C . SER A 1 261 ? -12.046 -13.123 2.292 1.00 83.69 261 SER A C 1
ATOM 2072 O O . SER A 1 261 ? -13.113 -12.537 2.482 1.00 83.69 261 SER A O 1
ATOM 2074 N N . VAL A 1 262 ? -11.419 -13.150 1.122 1.00 86.38 262 VAL A N 1
ATOM 2075 C CA . VAL A 1 262 ? -11.935 -12.588 -0.121 1.00 86.38 262 VAL A CA 1
ATOM 2076 C C . VAL A 1 262 ? -11.772 -13.639 -1.205 1.00 86.38 262 VAL A C 1
ATOM 2078 O O . VAL A 1 262 ? -10.698 -14.224 -1.355 1.00 86.38 262 VAL A O 1
ATOM 2081 N N . GLN A 1 263 ? -12.841 -13.882 -1.950 1.00 85.25 263 GLN A N 1
ATOM 2082 C CA . GLN A 1 263 ? -12.868 -14.778 -3.099 1.00 85.25 263 GLN A CA 1
ATOM 2083 C C . GLN A 1 263 ? -13.219 -13.996 -4.359 1.00 85.25 263 GLN A C 1
ATOM 2085 O O . GLN A 1 263 ? -14.031 -13.073 -4.300 1.00 85.25 263 GLN A O 1
ATOM 2090 N N . GLY A 1 264 ? -12.654 -14.409 -5.493 1.00 79.69 264 GLY A N 1
ATOM 2091 C CA . GLY A 1 264 ? -12.928 -13.795 -6.795 1.00 79.69 264 GLY A CA 1
ATOM 2092 C C . GLY A 1 264 ? -11.803 -12.906 -7.323 1.00 79.69 264 GLY A C 1
ATOM 2093 O O . GLY A 1 264 ? -12.038 -12.116 -8.231 1.00 79.69 264 GLY A O 1
ATOM 2094 N N . LEU A 1 265 ? -10.589 -13.013 -6.772 1.00 85.62 265 LEU A N 1
ATOM 2095 C CA . LEU A 1 265 ? -9.414 -12.383 -7.374 1.00 85.62 265 LEU A CA 1
ATOM 2096 C C . LEU A 1 265 ? -9.000 -13.134 -8.642 1.00 85.62 265 LEU A C 1
ATOM 2098 O O . LEU A 1 265 ? -9.165 -14.348 -8.730 1.00 85.62 265 LEU A O 1
ATOM 2102 N N . GLU A 1 266 ? -8.401 -12.433 -9.597 1.00 85.00 266 GLU A N 1
ATOM 2103 C CA . GLU A 1 266 ? -7.962 -13.026 -10.858 1.00 85.00 266 GLU A CA 1
ATOM 2104 C C . GLU A 1 266 ? -6.487 -12.757 -11.130 1.00 85.00 266 GLU A C 1
ATOM 2106 O O . GLU A 1 266 ? -5.963 -11.672 -10.879 1.00 85.00 266 GLU A O 1
ATOM 2111 N N . LEU A 1 267 ? -5.832 -13.762 -11.699 1.00 87.50 267 LEU A N 1
ATOM 2112 C CA . LEU A 1 267 ? -4.492 -13.670 -12.253 1.00 87.50 267 LEU A CA 1
ATOM 2113 C C . LEU A 1 267 ? -4.562 -14.162 -13.700 1.00 87.50 267 LEU A C 1
ATOM 2115 O O . LEU A 1 267 ? -4.642 -15.369 -13.915 1.00 87.50 267 LEU A O 1
ATOM 2119 N N . PRO A 1 268 ? -4.516 -13.272 -14.709 1.00 86.94 268 PRO A N 1
ATOM 2120 C CA . PRO A 1 268 ? -4.680 -13.645 -16.115 1.00 86.94 268 PRO A CA 1
ATOM 2121 C C . PRO A 1 268 ? -3.387 -14.242 -16.705 1.00 86.94 268 PRO A C 1
ATOM 2123 O O . PRO A 1 268 ? -2.954 -13.882 -17.802 1.00 86.94 268 PRO A O 1
ATOM 2126 N N . TYR A 1 269 ? -2.730 -15.129 -15.958 1.00 88.94 269 TYR A N 1
ATOM 2127 C CA . TYR A 1 269 ? -1.480 -15.780 -16.325 1.00 88.94 269 TYR A CA 1
ATOM 2128 C C . TYR A 1 269 ? -1.626 -17.282 -16.147 1.00 88.94 269 TYR A C 1
ATOM 2130 O O . TYR A 1 269 ? -2.184 -17.748 -15.162 1.00 88.94 269 TYR A O 1
ATOM 2138 N N . LYS A 1 270 ? -1.080 -18.047 -17.092 1.00 90.56 270 LYS A N 1
ATOM 2139 C CA . LYS A 1 270 ? -1.040 -19.512 -16.988 1.00 90.56 270 LYS A CA 1
ATOM 2140 C C . LYS A 1 270 ? 0.143 -19.975 -16.151 1.00 90.56 270 LYS A C 1
ATOM 2142 O O . LYS A 1 270 ? 0.077 -21.014 -15.504 1.00 90.56 270 LYS A O 1
ATOM 2147 N N . LYS A 1 271 ? 1.232 -19.204 -16.186 1.00 93.44 271 LYS A N 1
ATOM 2148 C CA . LYS A 1 271 ? 2.501 -19.547 -15.553 1.00 93.44 271 LYS A CA 1
ATOM 2149 C C . LYS A 1 271 ? 3.169 -18.305 -14.972 1.00 93.44 271 LYS A C 1
ATOM 2151 O O . LYS A 1 271 ? 3.215 -17.261 -15.626 1.00 93.44 271 LYS A O 1
ATOM 2156 N N . ILE A 1 272 ? 3.732 -18.434 -13.775 1.00 93.31 272 ILE A N 1
ATOM 2157 C CA . ILE A 1 272 ? 4.596 -17.425 -13.161 1.00 93.31 272 ILE A CA 1
ATOM 2158 C C . ILE A 1 272 ? 5.963 -18.044 -12.900 1.00 93.31 272 ILE A C 1
ATOM 2160 O O . ILE A 1 272 ? 6.104 -19.005 -12.145 1.00 93.31 272 ILE A O 1
ATOM 2164 N N . GLU A 1 273 ? 6.990 -17.452 -13.493 1.00 93.50 273 GLU A N 1
ATOM 2165 C CA . GLU A 1 273 ? 8.379 -17.752 -13.170 1.00 93.50 273 GLU A CA 1
ATOM 2166 C C . GLU A 1 273 ? 8.909 -16.712 -12.192 1.00 93.50 273 GLU A C 1
ATOM 2168 O O . GLU A 1 273 ? 8.846 -15.517 -12.473 1.00 93.50 273 GLU A O 1
ATOM 2173 N N . TYR A 1 274 ? 9.450 -17.150 -11.056 1.00 92.69 274 TYR A N 1
ATOM 2174 C CA . TYR A 1 274 ? 9.940 -16.231 -10.034 1.00 92.69 274 TYR A CA 1
ATOM 2175 C C . TYR A 1 274 ? 11.368 -16.535 -9.587 1.00 92.69 274 TYR A C 1
ATOM 2177 O O . TYR A 1 274 ? 11.749 -17.691 -9.393 1.00 92.69 274 TYR A O 1
ATOM 2185 N N . ALA A 1 275 ? 12.164 -15.484 -9.401 1.00 89.12 275 ALA A N 1
ATOM 2186 C CA . ALA A 1 275 ? 13.561 -15.570 -8.994 1.00 89.12 275 ALA A CA 1
ATOM 2187 C C . ALA A 1 275 ? 13.845 -14.723 -7.748 1.00 89.12 275 ALA A C 1
ATOM 2189 O O . ALA A 1 275 ? 13.227 -13.686 -7.516 1.00 89.12 275 ALA A O 1
ATOM 2190 N N . HIS A 1 276 ? 14.831 -15.154 -6.963 1.00 88.25 276 HIS A N 1
ATOM 2191 C CA . HIS A 1 276 ? 15.366 -14.402 -5.833 1.00 88.25 276 HIS A CA 1
ATOM 2192 C C . HIS A 1 276 ? 16.842 -14.759 -5.623 1.00 88.25 276 HIS A C 1
ATOM 2194 O O . HIS A 1 276 ? 17.255 -15.898 -5.853 1.00 88.25 276 HIS A O 1
ATOM 2200 N N . LYS A 1 277 ? 17.660 -13.812 -5.142 1.00 82.75 277 LYS A N 1
ATOM 2201 C CA . LYS A 1 277 ? 19.120 -13.998 -4.989 1.00 82.75 277 LYS A CA 1
ATOM 2202 C C . LYS A 1 277 ? 19.491 -15.210 -4.125 1.00 82.75 277 LYS A C 1
ATOM 2204 O O . LYS A 1 277 ? 20.533 -15.821 -4.344 1.00 82.75 277 LYS A O 1
ATOM 2209 N N . SER A 1 278 ? 18.663 -15.546 -3.138 1.00 80.69 278 SER A N 1
ATOM 2210 C CA . SER A 1 278 ? 18.921 -16.656 -2.212 1.00 80.69 278 SER A CA 1
ATOM 2211 C C . SER A 1 278 ? 18.502 -18.037 -2.738 1.00 80.69 278 SER A C 1
ATOM 2213 O O . SER A 1 278 ? 18.760 -19.039 -2.063 1.00 80.69 278 SER A O 1
ATOM 2215 N N . PHE A 1 279 ? 17.876 -18.118 -3.916 1.00 82.75 279 PHE A N 1
ATOM 2216 C CA . PHE A 1 279 ? 17.569 -19.385 -4.577 1.00 82.75 279 PHE A CA 1
ATOM 2217 C C . PHE A 1 279 ? 18.818 -19.877 -5.310 1.00 82.75 279 PHE A C 1
ATOM 2219 O O . PHE A 1 279 ? 19.161 -19.379 -6.381 1.00 82.75 279 PHE A O 1
ATOM 2226 N N . THR A 1 280 ? 19.536 -20.823 -4.706 1.00 74.31 280 THR A N 1
ATOM 2227 C CA . THR A 1 280 ? 20.735 -21.428 -5.300 1.00 74.31 280 THR A CA 1
ATOM 2228 C C . THR A 1 280 ? 20.637 -22.947 -5.295 1.00 74.31 280 THR A C 1
ATOM 2230 O O . THR A 1 280 ? 20.287 -23.538 -4.272 1.00 74.31 280 THR A O 1
ATOM 2233 N N . ASP A 1 281 ? 20.987 -23.555 -6.427 1.00 61.91 281 ASP A N 1
ATOM 2234 C CA . ASP A 1 281 ? 21.185 -24.997 -6.560 1.00 61.91 281 ASP A CA 1
ATOM 2235 C C . ASP A 1 281 ? 22.684 -25.299 -6.507 1.00 61.91 281 ASP A C 1
ATOM 2237 O O . ASP A 1 281 ? 23.488 -24.705 -7.233 1.00 61.91 281 ASP A O 1
ATOM 2241 N N . ARG A 1 282 ? 23.079 -26.223 -5.624 1.00 50.16 282 ARG A N 1
ATOM 2242 C CA . ARG A 1 282 ? 24.464 -26.698 -5.521 1.00 50.16 282 ARG A CA 1
ATOM 2243 C C . ARG A 1 282 ? 24.618 -27.971 -6.344 1.00 50.16 282 ARG A C 1
ATOM 2245 O O . ARG A 1 282 ? 24.125 -29.021 -5.938 1.00 50.16 282 ARG A O 1
ATOM 2252 N N . LYS A 1 283 ? 25.353 -27.903 -7.455 1.00 46.38 283 LYS A N 1
ATOM 2253 C CA . LYS A 1 283 ? 25.832 -29.102 -8.159 1.00 46.38 283 LYS A CA 1
ATOM 2254 C C . LYS A 1 283 ? 27.174 -29.531 -7.564 1.00 46.38 283 LYS A C 1
ATOM 2256 O O . LYS A 1 283 ? 28.134 -28.764 -7.563 1.00 46.38 283 LYS A O 1
ATOM 2261 N N . ASN A 1 284 ? 27.240 -30.761 -7.053 1.00 40.88 284 ASN A N 1
ATOM 2262 C CA . ASN A 1 284 ? 28.515 -31.397 -6.730 1.00 40.88 284 ASN A CA 1
ATOM 2263 C C . ASN A 1 284 ? 29.135 -31.888 -8.041 1.00 40.88 284 ASN A C 1
ATOM 2265 O O . ASN A 1 284 ? 28.602 -32.801 -8.664 1.00 40.88 284 ASN A O 1
ATOM 2269 N N . VAL A 1 285 ? 30.248 -31.290 -8.459 1.00 40.31 285 VAL A N 1
ATOM 2270 C CA . VAL A 1 285 ? 31.041 -31.817 -9.574 1.00 40.31 285 VAL A CA 1
ATOM 2271 C C . VAL A 1 285 ? 31.883 -32.972 -9.029 1.00 40.31 285 VAL A C 1
ATOM 2273 O O . VAL A 1 285 ? 32.839 -32.751 -8.283 1.00 40.31 285 VAL A O 1
ATOM 2276 N N . GLU A 1 286 ? 31.513 -34.215 -9.349 1.00 37.00 286 GLU A N 1
ATOM 2277 C CA . GLU A 1 286 ? 32.396 -35.364 -9.139 1.00 37.00 286 GLU A CA 1
ATOM 2278 C C . GLU A 1 286 ? 33.578 -35.244 -10.105 1.00 37.00 286 GLU A C 1
ATOM 2280 O O . GLU A 1 286 ? 33.446 -35.440 -11.312 1.00 37.00 286 GLU A O 1
ATOM 2285 N N . ILE A 1 287 ? 34.755 -34.908 -9.578 1.00 37.81 287 ILE A N 1
ATOM 2286 C CA . ILE A 1 287 ? 36.001 -35.076 -10.324 1.00 37.81 287 ILE A CA 1
ATOM 2287 C C . ILE A 1 287 ? 36.201 -36.584 -10.485 1.00 37.81 287 ILE A C 1
ATOM 2289 O O . ILE A 1 287 ? 36.483 -37.286 -9.510 1.00 37.81 287 ILE A O 1
ATOM 2293 N N . ILE A 1 288 ? 36.036 -37.074 -11.715 1.00 38.25 288 ILE A N 1
ATOM 2294 C CA . ILE A 1 288 ? 36.327 -38.453 -12.113 1.00 38.25 288 ILE A CA 1
ATOM 2295 C C . ILE A 1 288 ? 37.841 -38.666 -11.982 1.00 38.25 288 ILE A C 1
ATOM 2297 O O . ILE A 1 288 ? 38.614 -38.452 -12.910 1.00 38.25 288 ILE A O 1
ATOM 2301 N N . GLY A 1 289 ? 38.275 -39.052 -10.786 1.00 36.00 289 GLY A N 1
ATOM 2302 C CA . GLY A 1 289 ? 39.601 -39.587 -10.520 1.00 36.00 289 GLY A CA 1
ATOM 2303 C C . GLY A 1 289 ? 39.494 -41.093 -10.340 1.00 36.00 289 GLY A C 1
ATOM 2304 O O . GLY A 1 289 ? 39.034 -41.560 -9.299 1.00 36.00 289 GLY A O 1
ATOM 2305 N N . HIS A 1 290 ? 39.913 -41.857 -11.349 1.00 36.09 290 HIS A N 1
ATOM 2306 C CA . HIS A 1 290 ? 40.034 -43.314 -11.292 1.00 36.09 290 HIS A CA 1
ATOM 2307 C C . HIS A 1 290 ? 40.870 -43.760 -10.083 1.00 36.09 290 HIS A C 1
ATOM 2309 O O . HIS A 1 290 ? 42.096 -43.749 -10.159 1.00 36.09 290 HIS A O 1
ATOM 2315 N N . ARG A 1 291 ? 40.230 -44.229 -9.002 1.00 33.66 291 ARG A N 1
ATOM 2316 C CA . ARG A 1 291 ? 40.790 -45.253 -8.101 1.00 33.66 291 ARG A CA 1
ATOM 2317 C C . ARG A 1 291 ? 39.686 -46.175 -7.583 1.00 33.66 291 ARG A C 1
ATOM 2319 O O . ARG A 1 291 ? 38.659 -45.737 -7.077 1.00 33.66 291 ARG A O 1
ATOM 2326 N N . SER A 1 292 ? 39.929 -47.465 -7.771 1.00 31.81 292 SER A N 1
ATOM 2327 C CA . SER A 1 292 ? 39.017 -48.595 -7.626 1.00 31.81 292 SER A CA 1
ATOM 2328 C C . SER A 1 292 ? 38.327 -48.668 -6.261 1.00 31.81 292 SER A C 1
ATOM 2330 O O . SER A 1 292 ? 38.971 -48.739 -5.215 1.00 31.81 292 SER A O 1
ATOM 2332 N N . ALA A 1 293 ? 36.994 -48.709 -6.281 1.00 32.03 293 ALA A N 1
ATOM 2333 C CA . ALA A 1 293 ? 36.165 -48.906 -5.103 1.00 32.03 293 ALA A CA 1
ATOM 2334 C C . ALA A 1 293 ? 36.221 -50.368 -4.628 1.00 32.03 293 ALA A C 1
ATOM 2336 O O . ALA A 1 293 ? 35.642 -51.263 -5.246 1.00 32.03 293 ALA A O 1
ATOM 2337 N N . VAL A 1 294 ? 36.855 -50.615 -3.480 1.00 32.72 294 VAL A N 1
ATOM 2338 C CA . VAL A 1 294 ? 36.608 -51.834 -2.701 1.00 32.72 294 VAL A CA 1
ATOM 2339 C C . VAL A 1 294 ? 35.202 -51.720 -2.105 1.00 32.72 294 VAL A C 1
ATOM 2341 O O . VAL A 1 294 ? 34.962 -50.941 -1.181 1.00 32.72 294 VAL A O 1
ATOM 2344 N N . LYS A 1 295 ? 34.252 -52.487 -2.654 1.00 37.69 295 LYS A N 1
ATOM 2345 C CA . LYS A 1 295 ? 32.882 -52.618 -2.136 1.00 37.69 295 LYS A CA 1
ATOM 2346 C C . LYS A 1 295 ? 32.915 -53.178 -0.709 1.00 37.69 295 LYS A C 1
ATOM 2348 O O . LYS A 1 295 ? 33.045 -54.384 -0.513 1.00 37.69 295 LYS A O 1
ATOM 2353 N N . ARG A 1 296 ? 32.736 -52.320 0.299 1.00 31.02 296 ARG A N 1
ATOM 2354 C CA . ARG A 1 296 ? 32.453 -52.748 1.676 1.00 31.02 296 ARG A CA 1
ATOM 2355 C C . ARG A 1 296 ? 30.936 -52.778 1.891 1.00 31.02 296 ARG A C 1
ATOM 2357 O O . ARG A 1 296 ? 30.249 -51.788 1.654 1.00 31.02 296 ARG A O 1
ATOM 2364 N N . LYS A 1 297 ? 30.428 -53.953 2.280 1.00 30.41 297 LYS A N 1
ATOM 2365 C CA . LYS A 1 297 ? 29.008 -54.275 2.512 1.00 30.41 297 LYS A CA 1
ATOM 2366 C C . LYS A 1 297 ? 28.294 -53.200 3.349 1.00 30.41 297 LYS A C 1
ATOM 2368 O O . LYS A 1 297 ? 28.770 -52.846 4.427 1.00 30.41 297 LYS A O 1
ATOM 2373 N N . LYS A 1 298 ? 27.120 -52.761 2.872 1.00 32.22 298 LYS A N 1
ATOM 2374 C CA . LYS A 1 298 ? 26.148 -51.940 3.613 1.00 32.22 298 LYS A CA 1
ATOM 2375 C C . LYS A 1 298 ? 25.817 -52.615 4.950 1.00 32.22 298 LYS A C 1
ATOM 2377 O O . LYS A 1 298 ? 25.191 -53.670 4.969 1.00 32.22 298 LYS A O 1
ATOM 2382 N N . ARG A 1 299 ? 26.207 -51.981 6.056 1.00 27.58 299 ARG A N 1
ATOM 2383 C CA . ARG A 1 299 ? 25.523 -52.121 7.345 1.00 27.58 299 ARG A CA 1
ATOM 2384 C C . ARG A 1 299 ? 24.561 -50.944 7.461 1.00 27.58 299 ARG A C 1
ATOM 2386 O O . ARG A 1 299 ? 24.969 -49.804 7.261 1.00 27.58 299 ARG A O 1
ATOM 2393 N N . SER A 1 300 ? 23.294 -51.240 7.726 1.00 35.19 300 SER A N 1
ATOM 2394 C CA . SER A 1 300 ? 22.252 -50.260 8.020 1.00 35.19 300 SER A CA 1
ATOM 2395 C C . SER A 1 300 ? 22.669 -49.414 9.222 1.00 35.19 300 SER A C 1
ATOM 2397 O O . SER A 1 300 ? 22.733 -49.919 10.343 1.00 35.19 300 SER A O 1
ATOM 2399 N N . SER A 1 301 ? 22.966 -48.137 8.995 1.00 28.50 301 SER A N 1
ATOM 2400 C CA . SER A 1 301 ? 23.173 -47.163 10.061 1.00 28.50 301 SER A CA 1
ATOM 2401 C C . SER A 1 301 ? 22.116 -46.075 9.950 1.00 28.50 301 SER A C 1
ATOM 2403 O O . SER A 1 301 ? 22.100 -45.308 8.991 1.00 28.50 301 SER A O 1
ATOM 2405 N N . ILE A 1 302 ? 21.249 -46.080 10.955 1.00 26.88 302 ILE A N 1
ATOM 2406 C CA . ILE A 1 302 ? 20.395 -45.003 11.454 1.00 26.88 302 ILE A CA 1
ATOM 2407 C C . ILE A 1 302 ? 20.928 -43.619 11.050 1.00 26.88 302 ILE A C 1
ATOM 2409 O O . ILE A 1 302 ? 22.089 -43.298 11.319 1.00 26.88 302 ILE A O 1
ATOM 2413 N N . ASN A 1 303 ? 20.065 -42.823 10.409 1.00 28.03 303 ASN A N 1
ATOM 2414 C CA . ASN A 1 303 ? 20.312 -41.424 10.066 1.00 28.03 303 ASN A CA 1
ATOM 2415 C C . ASN A 1 303 ? 20.742 -40.655 11.321 1.00 28.03 303 ASN A C 1
ATOM 2417 O O . ASN A 1 303 ? 19.928 -40.333 12.182 1.00 28.03 303 ASN A O 1
ATOM 2421 N N . LYS A 1 304 ? 22.039 -40.363 11.421 1.00 26.88 304 LYS A N 1
ATOM 2422 C CA . LYS A 1 304 ? 22.545 -39.252 12.223 1.00 26.88 304 LYS A CA 1
ATOM 2423 C C . LYS A 1 304 ? 22.696 -38.077 11.274 1.00 26.88 304 LYS A C 1
ATOM 2425 O O . LYS A 1 304 ? 23.666 -38.025 10.514 1.00 26.88 304 LYS A O 1
ATOM 2430 N N . ASP A 1 305 ? 21.735 -37.164 11.339 1.00 28.34 305 ASP A N 1
ATOM 2431 C CA . ASP A 1 305 ? 21.860 -35.821 10.792 1.00 28.34 305 ASP A CA 1
ATOM 2432 C C . ASP A 1 305 ? 23.161 -35.201 11.302 1.00 28.34 305 ASP A C 1
ATOM 2434 O O . ASP A 1 305 ? 23.319 -34.879 12.481 1.00 28.34 305 ASP A O 1
ATOM 2438 N N . LYS A 1 306 ? 24.141 -35.076 10.407 1.00 27.28 306 LYS A N 1
ATOM 2439 C CA . LYS A 1 306 ? 25.287 -34.206 10.634 1.00 27.28 306 LYS A CA 1
ATOM 2440 C C . LYS A 1 306 ? 24.871 -32.815 10.193 1.00 27.28 306 LYS A C 1
ATOM 2442 O O . LYS A 1 306 ? 24.932 -32.485 9.012 1.00 27.28 306 LYS A O 1
ATOM 2447 N N . SER A 1 307 ? 24.461 -32.021 11.175 1.00 24.66 307 SER A N 1
ATOM 2448 C CA . SER A 1 307 ? 24.389 -30.568 11.099 1.00 24.66 307 SER A CA 1
ATOM 2449 C C . SER A 1 307 ? 25.703 -30.020 10.536 1.00 24.66 307 SER A C 1
ATOM 2451 O O . SER A 1 307 ? 26.742 -30.050 11.200 1.00 24.66 307 SER A O 1
ATOM 2453 N N . ILE A 1 308 ? 25.667 -29.536 9.298 1.00 25.23 308 ILE A N 1
ATOM 2454 C CA . ILE A 1 308 ? 26.696 -28.637 8.789 1.00 25.23 308 ILE A CA 1
ATOM 2455 C C . ILE A 1 308 ? 26.374 -27.279 9.398 1.00 25.23 308 ILE A C 1
ATOM 2457 O O . ILE A 1 308 ? 25.335 -26.691 9.102 1.00 25.23 308 ILE A O 1
ATOM 2461 N N . VAL A 1 309 ? 27.256 -26.838 10.290 1.00 24.16 309 VAL A N 1
ATOM 2462 C CA . VAL A 1 309 ? 27.276 -25.494 10.861 1.00 24.16 309 VAL A CA 1
ATOM 2463 C C . VAL A 1 309 ? 27.329 -24.504 9.701 1.00 24.16 309 VAL A C 1
ATOM 2465 O O . VAL A 1 309 ? 28.299 -24.457 8.946 1.00 24.16 309 VAL A O 1
ATOM 2468 N N . ILE A 1 310 ? 26.233 -23.776 9.513 1.00 24.56 310 ILE A N 1
ATOM 2469 C CA . ILE A 1 310 ? 26.219 -22.542 8.741 1.00 24.56 310 ILE A CA 1
ATOM 2470 C C . ILE A 1 310 ? 26.536 -21.467 9.772 1.00 24.56 310 ILE A C 1
ATOM 2472 O O . ILE A 1 310 ? 25.739 -21.259 10.686 1.00 24.56 310 ILE A O 1
ATOM 2476 N N . ASP A 1 311 ? 27.696 -20.824 9.638 1.00 23.91 311 ASP A N 1
ATOM 2477 C CA . ASP A 1 311 ? 28.029 -19.600 10.364 1.00 23.91 311 ASP A CA 1
ATOM 2478 C C . ASP A 1 311 ? 27.039 -18.509 9.948 1.00 23.91 311 ASP A C 1
ATOM 2480 O O . ASP A 1 311 ? 27.236 -17.756 8.997 1.00 23.91 311 ASP A O 1
ATOM 2484 N N . ASN A 1 312 ? 25.912 -18.481 10.642 1.00 24.88 312 ASN A N 1
ATOM 2485 C CA . ASN A 1 312 ? 24.988 -17.371 10.683 1.00 24.88 312 ASN A CA 1
ATOM 2486 C C . ASN A 1 312 ? 24.785 -17.113 12.178 1.00 24.88 312 ASN A C 1
ATOM 2488 O O . ASN A 1 312 ? 24.353 -18.035 12.875 1.00 24.88 312 ASN A O 1
ATOM 2492 N N . PRO A 1 313 ? 25.134 -15.936 12.721 1.00 24.66 313 PRO A N 1
ATOM 2493 C CA . PRO A 1 313 ? 24.979 -15.675 14.141 1.00 24.66 313 PRO A CA 1
ATOM 2494 C C . PRO A 1 313 ? 23.487 -15.486 14.437 1.00 24.66 313 PRO A C 1
ATOM 2496 O O . PRO A 1 313 ? 22.980 -14.375 14.526 1.00 24.66 313 PRO A O 1
ATOM 2499 N N . THR A 1 314 ? 22.748 -16.585 14.560 1.00 25.94 314 THR A N 1
ATOM 2500 C CA . THR A 1 314 ? 21.428 -16.599 15.180 1.00 25.94 314 THR A CA 1
ATOM 2501 C C . THR A 1 314 ? 21.640 -16.782 16.670 1.00 25.94 314 THR A C 1
ATOM 2503 O O . THR A 1 314 ? 21.815 -17.901 17.152 1.00 25.94 314 THR A O 1
ATOM 2506 N N . SER A 1 315 ? 21.646 -15.676 17.413 1.00 27.98 315 SER A N 1
ATOM 2507 C CA . SER A 1 315 ? 21.439 -15.737 18.854 1.00 27.98 315 SER A CA 1
ATOM 2508 C C . SER A 1 315 ? 20.095 -16.413 19.117 1.00 27.98 315 SER A C 1
ATOM 2510 O O . SER A 1 315 ? 19.063 -15.980 18.600 1.00 27.98 315 SER A O 1
ATOM 2512 N N . ASN A 1 316 ? 20.125 -17.468 19.925 1.00 26.20 316 ASN A N 1
ATOM 2513 C CA . ASN A 1 316 ? 18.958 -18.138 20.476 1.00 26.20 316 ASN A CA 1
ATOM 2514 C C . ASN A 1 316 ? 18.056 -17.133 21.214 1.00 26.20 316 ASN A C 1
ATOM 2516 O O . ASN A 1 316 ? 18.269 -16.863 22.393 1.00 26.20 316 ASN A O 1
ATOM 2520 N N . SER A 1 317 ? 17.018 -16.618 20.558 1.00 25.95 317 SER A N 1
ATOM 2521 C CA . SER A 1 317 ? 15.844 -16.080 21.243 1.00 25.95 317 SER A CA 1
ATOM 2522 C C . SER A 1 317 ? 14.625 -16.900 20.823 1.00 25.95 317 SER A C 1
ATOM 2524 O O . SER A 1 317 ? 14.086 -16.775 19.724 1.00 25.95 317 SER A O 1
ATOM 2526 N N . LYS A 1 318 ? 14.189 -17.801 21.710 1.00 25.95 318 LYS A N 1
ATOM 2527 C CA . LYS A 1 318 ? 12.881 -18.456 21.597 1.00 25.95 318 LYS A CA 1
ATOM 2528 C C . LYS A 1 318 ? 11.813 -17.387 21.851 1.00 25.95 318 LYS A C 1
ATOM 2530 O O . LYS A 1 318 ? 11.388 -17.188 22.985 1.00 25.95 318 LYS A O 1
ATOM 2535 N N . THR A 1 319 ? 11.421 -16.648 20.815 1.00 27.48 319 THR A N 1
ATOM 2536 C CA . THR A 1 319 ? 10.315 -15.690 20.917 1.00 27.48 319 THR A CA 1
ATOM 2537 C C . THR A 1 319 ? 9.002 -16.440 20.732 1.00 27.48 319 THR A C 1
ATOM 2539 O O . THR A 1 319 ? 8.678 -16.863 19.627 1.00 27.48 319 THR A O 1
ATOM 2542 N N . VAL A 1 320 ? 8.229 -16.593 21.809 1.00 28.08 320 VAL A N 1
ATOM 2543 C CA . VAL A 1 320 ? 6.857 -17.109 21.733 1.00 28.08 320 VAL A CA 1
ATOM 2544 C C . VAL A 1 320 ? 5.994 -16.065 21.018 1.00 28.08 320 VAL A C 1
ATOM 2546 O O . VAL A 1 320 ? 5.754 -14.964 21.523 1.00 28.08 320 VAL A O 1
ATOM 2549 N N . THR A 1 321 ? 5.529 -16.395 19.817 1.00 34.69 321 THR A N 1
ATOM 2550 C CA . THR A 1 321 ? 4.535 -15.600 19.094 1.00 34.69 321 THR A CA 1
ATOM 2551 C C . THR A 1 321 ? 3.296 -16.446 18.885 1.00 34.69 321 THR A C 1
ATOM 2553 O O . THR A 1 321 ? 3.327 -17.405 18.124 1.00 34.69 321 THR A O 1
ATOM 2556 N N . ARG A 1 322 ? 2.197 -16.079 19.552 1.00 39.19 322 ARG A N 1
ATOM 2557 C CA . ARG A 1 322 ? 0.862 -16.504 19.127 1.00 39.19 322 ARG A CA 1
ATOM 2558 C C . ARG A 1 322 ? 0.525 -15.725 17.859 1.00 39.19 322 ARG A C 1
ATOM 2560 O O . ARG A 1 322 ? 0.501 -14.495 17.895 1.00 39.19 322 ARG A O 1
ATOM 2567 N N . MET A 1 323 ? 0.397 -16.431 16.738 1.00 44.03 323 MET A N 1
ATOM 2568 C CA . MET A 1 323 ? 0.119 -15.826 15.435 1.00 44.03 323 MET A CA 1
ATOM 2569 C C . MET A 1 323 ? -1.364 -15.463 15.334 1.00 44.03 323 MET A C 1
ATOM 2571 O O . MET A 1 323 ? -2.227 -16.281 15.642 1.00 44.03 323 MET A O 1
ATOM 2575 N N . VAL A 1 324 ? -1.660 -14.248 14.871 1.00 50.69 324 VAL A N 1
ATOM 2576 C CA . VAL A 1 324 ? -2.985 -13.925 14.327 1.00 50.69 324 VAL A CA 1
ATOM 2577 C C . VAL A 1 324 ? -3.041 -14.524 12.925 1.00 50.69 324 VAL A C 1
ATOM 2579 O O . VAL A 1 324 ? -2.099 -14.353 12.154 1.00 50.69 324 VAL A O 1
ATOM 2582 N N . SER A 1 325 ? -4.115 -15.238 12.591 1.00 53.19 325 SER A N 1
ATOM 2583 C CA . SER A 1 325 ? -4.308 -15.766 11.240 1.00 53.19 325 SER A CA 1
ATOM 2584 C C . SER A 1 325 ? -4.328 -14.626 10.215 1.00 53.19 325 SER A C 1
ATOM 2586 O O . SER A 1 325 ? -5.046 -13.633 10.384 1.00 53.19 325 SER A O 1
ATOM 2588 N N . ASN A 1 326 ? -3.553 -14.770 9.141 1.00 62.47 326 ASN A N 1
ATOM 2589 C CA . ASN A 1 326 ? -3.635 -13.861 8.002 1.00 62.47 326 ASN A CA 1
ATOM 2590 C C . ASN A 1 326 ? -4.998 -14.003 7.320 1.00 62.47 326 ASN A C 1
ATOM 2592 O O . ASN A 1 326 ? -5.600 -15.078 7.338 1.00 62.47 326 ASN A O 1
ATOM 2596 N N . ASN A 1 327 ? -5.478 -12.919 6.716 1.00 76.00 327 ASN A N 1
ATOM 2597 C CA . ASN A 1 327 ? -6.655 -12.995 5.862 1.00 76.00 327 ASN A CA 1
ATOM 2598 C C . ASN A 1 327 ? -6.342 -13.797 4.592 1.00 76.00 327 ASN A C 1
ATOM 2600 O O . ASN A 1 327 ? -5.215 -13.791 4.093 1.00 76.00 327 ASN A O 1
ATOM 2604 N N . VAL A 1 328 ? -7.350 -14.493 4.076 1.00 77.88 328 VAL A N 1
ATOM 2605 C CA . VAL A 1 328 ? -7.207 -15.398 2.932 1.00 77.88 328 VAL A CA 1
ATOM 2606 C C . VAL A 1 328 ? -7.683 -14.703 1.664 1.00 77.88 328 VAL A C 1
ATOM 2608 O O . VAL A 1 328 ? -8.862 -14.389 1.525 1.00 77.88 328 VAL A O 1
ATOM 2611 N N . LEU A 1 329 ? -6.768 -14.483 0.726 1.00 82.50 329 LEU A N 1
ATOM 2612 C CA . LEU A 1 329 ? -7.067 -13.955 -0.602 1.00 82.50 329 LEU A CA 1
ATOM 2613 C C . LEU A 1 329 ? -7.093 -15.120 -1.594 1.00 82.50 329 LEU A C 1
ATOM 2615 O O . LEU A 1 329 ? -6.070 -15.768 -1.815 1.00 82.50 329 LEU A O 1
ATOM 2619 N N . SER A 1 330 ? -8.271 -15.417 -2.140 1.00 80.62 330 SER A N 1
ATOM 2620 C CA . SER A 1 330 ? -8.499 -16.573 -3.011 1.00 80.62 330 SER A CA 1
ATOM 2621 C C . SER A 1 330 ? -8.668 -16.135 -4.459 1.00 80.62 330 SER A C 1
ATOM 2623 O O . SER A 1 330 ? -9.519 -15.294 -4.773 1.00 80.62 330 SER A O 1
ATOM 2625 N N . PHE A 1 331 ? -7.875 -16.750 -5.329 1.00 83.44 331 PHE A N 1
ATOM 2626 C CA . PHE A 1 331 ? -7.916 -16.536 -6.768 1.00 83.44 331 PHE A CA 1
ATOM 2627 C C . PHE A 1 331 ? -8.839 -17.558 -7.432 1.00 83.44 331 PHE A C 1
ATOM 2629 O O . PHE A 1 331 ? -8.905 -18.704 -6.986 1.00 83.44 331 PHE A O 1
ATOM 2636 N N . THR A 1 332 ? -9.557 -17.141 -8.473 1.00 82.81 332 THR A N 1
ATOM 2637 C CA . THR A 1 332 ? -10.454 -18.004 -9.259 1.00 82.81 332 THR A CA 1
ATOM 2638 C C . THR A 1 332 ? -9.684 -19.132 -9.938 1.00 82.81 332 THR A C 1
ATOM 2640 O O . THR A 1 332 ? -10.081 -20.291 -9.858 1.00 82.81 332 THR A O 1
ATOM 2643 N N . GLU A 1 333 ? -8.544 -18.792 -10.535 1.00 82.00 333 GLU A N 1
ATOM 2644 C CA . GLU A 1 333 ? -7.586 -19.716 -11.126 1.00 82.00 333 GLU A CA 1
ATOM 2645 C C . GLU A 1 333 ? -6.174 -19.347 -10.666 1.00 82.00 333 GLU A C 1
ATOM 2647 O O . GLU A 1 333 ? -5.820 -18.169 -10.564 1.00 82.00 333 GLU A O 1
ATOM 2652 N N . LEU A 1 334 ? -5.366 -20.367 -10.365 1.00 86.88 334 LEU A N 1
ATOM 2653 C CA . LEU A 1 334 ? -3.976 -20.187 -9.960 1.00 86.88 334 LEU A CA 1
ATOM 2654 C C . LEU A 1 334 ? -3.030 -20.585 -11.099 1.00 86.88 334 LEU A C 1
ATOM 2656 O O . LEU A 1 334 ? -3.176 -21.680 -11.649 1.00 86.88 334 LEU A O 1
ATOM 2660 N N . PRO A 1 335 ? -2.036 -19.742 -11.426 1.00 89.44 335 PRO A N 1
ATOM 2661 C CA . PRO A 1 335 ? -1.005 -20.092 -12.392 1.00 89.44 335 PRO A CA 1
ATOM 2662 C C . PRO A 1 335 ? -0.093 -21.206 -11.873 1.00 89.44 335 PRO A C 1
ATOM 2664 O O . PRO A 1 335 ? 0.128 -21.355 -10.669 1.00 89.44 335 PRO A O 1
ATOM 2667 N N . GLU A 1 336 ? 0.543 -21.925 -12.797 1.00 93.38 336 GLU A N 1
ATOM 2668 C CA . GLU A 1 336 ? 1.680 -22.783 -12.473 1.00 93.38 336 GLU A CA 1
ATOM 2669 C C . GLU A 1 336 ? 2.866 -21.924 -12.003 1.00 93.38 336 GLU A C 1
ATOM 2671 O O . GLU A 1 336 ? 3.315 -21.017 -12.711 1.00 93.38 336 GLU A O 1
ATOM 2676 N N . LEU A 1 337 ? 3.401 -22.216 -10.817 1.00 91.88 337 LEU A N 1
ATOM 2677 C CA . LEU A 1 337 ? 4.534 -21.490 -10.251 1.00 91.88 337 LEU A CA 1
ATOM 2678 C C . LEU A 1 337 ? 5.848 -22.232 -10.495 1.00 91.88 337 LEU A C 1
ATOM 2680 O O . LEU A 1 337 ? 6.030 -23.368 -10.064 1.00 91.88 337 LEU A O 1
ATOM 2684 N N . VAL A 1 338 ? 6.807 -21.553 -11.125 1.00 92.06 338 VAL A N 1
ATOM 2685 C CA . VAL A 1 338 ? 8.139 -22.098 -11.404 1.00 92.06 338 VAL A CA 1
ATOM 2686 C C . VAL A 1 338 ? 9.214 -21.228 -10.768 1.00 92.06 338 VAL A C 1
ATOM 2688 O O . VAL A 1 338 ? 9.467 -20.094 -11.175 1.00 92.06 338 VAL A O 1
ATOM 2691 N N . ARG A 1 339 ? 9.898 -21.783 -9.767 1.00 91.25 339 ARG A N 1
ATOM 2692 C CA . ARG A 1 339 ? 11.028 -21.121 -9.113 1.00 91.25 339 ARG A CA 1
ATOM 2693 C C . ARG A 1 339 ? 12.290 -21.227 -9.966 1.00 91.25 339 ARG A C 1
ATOM 2695 O O . ARG A 1 339 ? 12.744 -22.330 -10.266 1.00 91.25 339 ARG A O 1
ATOM 2702 N N . GLN A 1 340 ? 12.911 -20.094 -10.274 1.00 86.88 340 GLN A N 1
ATOM 2703 C CA . GLN A 1 340 ? 14.214 -20.041 -10.929 1.00 86.88 340 GLN A CA 1
ATOM 2704 C C . GLN A 1 340 ? 15.341 -20.035 -9.887 1.00 86.88 340 GLN A C 1
ATOM 2706 O O . GLN A 1 340 ? 15.494 -19.086 -9.113 1.00 86.88 340 GLN A O 1
ATOM 2711 N N . ASN A 1 341 ? 16.151 -21.095 -9.878 1.00 81.38 341 ASN A N 1
ATOM 2712 C CA . ASN A 1 341 ? 17.341 -21.192 -9.033 1.00 81.38 341 ASN A CA 1
ATOM 2713 C C . ASN A 1 341 ? 18.583 -20.758 -9.822 1.00 81.38 341 ASN A C 1
ATOM 2715 O O . ASN A 1 341 ? 18.728 -21.071 -11.003 1.00 81.38 341 ASN A O 1
ATOM 2719 N N . ARG A 1 342 ? 19.519 -20.072 -9.161 1.00 67.00 342 ARG A N 1
ATOM 2720 C CA . ARG A 1 342 ? 20.857 -19.837 -9.714 1.00 67.00 342 ARG A CA 1
ATOM 2721 C C . ARG A 1 342 ? 21.729 -21.068 -9.503 1.00 67.00 342 ARG A C 1
ATOM 2723 O O . ARG A 1 342 ? 21.849 -21.552 -8.378 1.00 67.00 342 ARG A O 1
ATOM 2730 N N . GLU A 1 343 ? 22.391 -21.532 -10.554 1.00 60.75 343 GLU A N 1
ATOM 2731 C CA . GLU A 1 343 ? 23.423 -22.558 -10.420 1.00 60.75 343 GLU A CA 1
ATOM 2732 C C . GLU A 1 343 ? 24.677 -21.954 -9.777 1.00 60.75 343 GLU A C 1
ATOM 2734 O O . GLU A 1 343 ? 25.201 -20.938 -10.240 1.00 60.75 343 GLU A O 1
ATOM 2739 N N . VAL A 1 344 ? 25.163 -22.571 -8.697 1.00 50.12 344 VAL A N 1
ATOM 2740 C CA . VAL A 1 344 ? 26.437 -22.200 -8.071 1.00 50.12 344 VAL A CA 1
ATOM 2741 C C . VAL A 1 344 ? 27.357 -23.416 -8.064 1.00 50.12 344 VAL A C 1
ATOM 2743 O O . VAL A 1 344 ? 27.078 -24.419 -7.402 1.00 50.12 344 VAL A O 1
ATOM 2746 N N . ASN A 1 345 ? 28.479 -23.312 -8.778 1.00 44.88 345 ASN A N 1
ATOM 2747 C CA . ASN A 1 345 ? 29.538 -24.318 -8.758 1.00 44.88 345 ASN A CA 1
ATOM 2748 C C . ASN A 1 345 ? 30.310 -24.215 -7.438 1.00 44.88 345 ASN A C 1
ATOM 2750 O O . ASN A 1 345 ? 31.014 -23.236 -7.191 1.00 44.88 345 ASN A O 1
ATOM 2754 N N . ALA A 1 346 ? 30.178 -25.224 -6.578 1.00 42.81 346 ALA A N 1
ATOM 2755 C CA . ALA A 1 346 ? 30.966 -25.318 -5.357 1.00 42.81 346 ALA A CA 1
ATOM 2756 C C . ALA A 1 346 ? 32.309 -26.001 -5.665 1.00 42.81 346 ALA A C 1
ATOM 2758 O O . ALA A 1 346 ? 32.387 -27.228 -5.732 1.00 42.81 346 ALA A O 1
ATOM 2759 N N . TYR A 1 347 ? 33.376 -25.218 -5.833 1.00 36.84 347 TYR A N 1
ATOM 2760 C CA . TYR A 1 347 ? 34.736 -25.756 -5.834 1.00 36.84 347 TYR A CA 1
ATOM 2761 C C . TYR A 1 347 ? 35.112 -26.153 -4.401 1.00 36.84 347 TYR A C 1
ATOM 2763 O O . TYR A 1 347 ? 35.242 -25.308 -3.518 1.00 36.84 347 TYR A O 1
ATOM 2771 N N . ARG A 1 348 ? 35.258 -27.458 -4.147 1.00 36.88 348 ARG A N 1
ATOM 2772 C CA . ARG A 1 348 ? 35.893 -27.965 -2.924 1.00 36.88 348 ARG A CA 1
ATOM 2773 C C . ARG A 1 348 ? 37.397 -28.046 -3.162 1.00 36.88 348 ARG A C 1
ATOM 2775 O O . ARG A 1 348 ? 37.881 -29.050 -3.680 1.00 36.88 348 ARG A O 1
ATOM 2782 N N . GLU A 1 349 ? 38.139 -27.029 -2.744 1.00 32.06 349 GLU A N 1
ATOM 2783 C CA . GLU A 1 349 ? 39.573 -27.198 -2.512 1.00 32.06 349 GLU A CA 1
ATOM 2784 C C . GLU A 1 349 ? 39.755 -28.095 -1.281 1.00 32.06 349 GLU A C 1
ATOM 2786 O O . GLU A 1 349 ? 39.410 -27.741 -0.152 1.00 32.06 349 GLU A O 1
ATOM 2791 N N . LYS A 1 350 ? 40.251 -29.317 -1.500 1.00 33.38 350 LYS A N 1
ATOM 2792 C CA . LYS A 1 350 ? 40.788 -30.138 -0.415 1.00 33.38 350 LYS A CA 1
ATOM 2793 C C . LYS A 1 350 ? 42.117 -29.519 0.009 1.00 33.38 350 LYS A C 1
ATOM 2795 O O . LYS A 1 350 ? 43.149 -29.828 -0.579 1.00 33.38 350 LYS A O 1
ATOM 2800 N N . ASN A 1 351 ? 42.094 -28.689 1.046 1.00 30.80 351 ASN A N 1
ATOM 2801 C CA . ASN A 1 351 ? 43.310 -28.329 1.765 1.00 30.80 351 ASN A CA 1
ATOM 2802 C C . ASN A 1 351 ? 43.858 -29.579 2.469 1.00 30.80 351 ASN A C 1
ATOM 2804 O O . ASN A 1 351 ? 43.387 -29.974 3.535 1.00 30.80 351 ASN A O 1
ATOM 2808 N N . ASN A 1 352 ? 44.843 -30.220 1.839 1.00 33.62 352 ASN A N 1
ATOM 2809 C CA . ASN A 1 352 ? 45.710 -31.211 2.464 1.00 33.62 352 ASN A CA 1
ATOM 2810 C C . ASN A 1 352 ? 46.692 -30.484 3.394 1.00 33.62 352 ASN A C 1
ATOM 2812 O O . ASN A 1 352 ? 47.814 -30.176 3.005 1.00 33.62 352 ASN A O 1
ATOM 2816 N N . HIS A 1 353 ? 46.284 -30.233 4.635 1.00 34.34 353 HIS A N 1
ATOM 2817 C CA . HIS A 1 353 ? 47.234 -30.075 5.732 1.00 34.34 353 HIS A CA 1
ATOM 2818 C C . HIS A 1 353 ? 46.968 -31.170 6.765 1.00 34.34 353 HIS A C 1
ATOM 2820 O O . HIS A 1 353 ? 46.128 -31.042 7.655 1.00 34.34 353 HIS A O 1
ATOM 2826 N N . GLU A 1 354 ? 47.679 -32.286 6.602 1.00 36.41 354 GLU A N 1
ATOM 2827 C CA . GLU A 1 354 ? 47.826 -33.318 7.624 1.00 36.41 354 GLU A CA 1
ATOM 2828 C C . GLU A 1 354 ? 48.639 -32.749 8.796 1.00 36.41 354 GLU A C 1
ATOM 2830 O O . GLU A 1 354 ? 49.860 -32.667 8.735 1.00 36.41 354 GLU A O 1
ATOM 2835 N N . ASN A 1 355 ? 47.968 -32.377 9.888 1.00 30.83 355 ASN A N 1
ATOM 2836 C CA . ASN A 1 355 ? 48.611 -32.218 11.192 1.00 30.83 355 ASN A CA 1
ATOM 2837 C C . ASN A 1 355 ? 48.312 -33.460 12.040 1.00 30.83 355 ASN A C 1
ATOM 2839 O O . ASN A 1 355 ? 47.327 -33.523 12.777 1.00 30.83 355 ASN A O 1
ATOM 2843 N N . HIS A 1 356 ? 49.176 -34.470 11.937 1.00 36.94 356 HIS A N 1
ATOM 2844 C CA . HIS A 1 356 ? 49.191 -35.611 12.848 1.00 36.94 356 HIS A CA 1
ATOM 2845 C C . HIS A 1 356 ? 49.715 -35.182 14.231 1.00 36.94 356 HIS A C 1
ATOM 2847 O O . HIS A 1 356 ? 50.915 -35.205 14.486 1.00 36.94 356 HIS A O 1
ATOM 2853 N N . ARG A 1 357 ? 48.816 -34.845 15.166 1.00 36.62 357 ARG A N 1
ATOM 2854 C CA . ARG A 1 357 ? 49.109 -34.934 16.608 1.00 36.62 357 ARG A CA 1
ATOM 2855 C C . ARG A 1 357 ? 48.619 -36.284 17.130 1.00 36.62 357 ARG A C 1
ATOM 2857 O O . ARG A 1 357 ? 47.418 -36.537 17.203 1.00 36.62 357 ARG A O 1
ATOM 2864 N N . GLN A 1 358 ? 49.552 -37.178 17.457 1.00 38.47 358 GLN A N 1
ATOM 2865 C CA . GLN A 1 358 ? 49.252 -38.424 18.162 1.00 38.47 358 GLN A CA 1
ATOM 2866 C C . GLN A 1 358 ? 48.971 -38.110 19.638 1.00 38.47 358 GLN A C 1
ATOM 2868 O O . GLN A 1 358 ? 49.895 -37.877 20.408 1.00 38.47 358 GLN A O 1
ATOM 2873 N N . PHE A 1 359 ? 47.696 -38.104 20.032 1.00 42.03 359 PHE A N 1
ATOM 2874 C CA . PHE A 1 359 ? 47.307 -38.032 21.444 1.00 42.03 359 PHE A CA 1
ATOM 2875 C C . PHE A 1 359 ? 47.668 -39.327 22.176 1.00 42.03 359 PHE A C 1
ATOM 2877 O O . PHE A 1 359 ? 47.417 -40.432 21.675 1.00 42.03 359 PHE A O 1
ATOM 2884 N N . SER A 1 360 ? 48.228 -39.184 23.375 1.00 49.34 360 SER A N 1
ATOM 2885 C CA . SER A 1 360 ? 48.604 -40.294 24.246 1.00 49.34 360 SER A CA 1
ATOM 2886 C C . SER A 1 360 ? 47.366 -41.047 24.765 1.00 49.34 360 SER A C 1
ATOM 2888 O O . SER A 1 360 ? 46.255 -40.515 24.823 1.00 49.34 360 SER A O 1
ATOM 2890 N N . LYS A 1 361 ? 47.536 -42.310 25.186 1.00 47.78 361 LYS A N 1
ATOM 2891 C CA . LYS A 1 361 ? 46.440 -43.142 25.736 1.00 47.78 361 LYS A CA 1
ATOM 2892 C C . LYS A 1 361 ? 45.731 -42.515 26.950 1.00 47.78 361 LYS A C 1
ATOM 2894 O O . LYS A 1 361 ? 44.606 -42.907 27.240 1.00 47.78 361 LYS A O 1
ATOM 2899 N N . ARG A 1 362 ? 46.371 -41.571 27.650 1.00 45.72 362 ARG A N 1
ATOM 2900 C CA . ARG A 1 362 ? 45.814 -40.896 28.831 1.00 45.72 362 ARG A CA 1
ATOM 2901 C C . ARG A 1 362 ? 44.846 -39.773 28.444 1.00 45.72 362 ARG A C 1
ATOM 2903 O O . ARG A 1 362 ? 43.754 -39.718 28.991 1.00 45.72 362 ARG A O 1
ATOM 2910 N N . GLU A 1 363 ? 45.178 -38.993 27.415 1.00 46.25 363 GLU A N 1
ATOM 2911 C CA . GLU A 1 363 ? 44.308 -37.931 26.877 1.00 46.25 363 GLU A CA 1
ATOM 2912 C C . GLU A 1 363 ? 43.040 -38.500 26.224 1.00 46.25 363 GLU A C 1
ATOM 2914 O O . GLU A 1 363 ? 41.979 -37.887 26.273 1.00 46.25 363 GLU A O 1
ATOM 2919 N N . ARG A 1 364 ? 43.111 -39.716 25.664 1.00 50.28 364 ARG A N 1
ATOM 2920 C CA . ARG A 1 364 ? 41.925 -40.398 25.120 1.00 50.28 364 ARG A CA 1
ATOM 2921 C C . ARG A 1 364 ? 40.908 -40.777 26.199 1.00 50.28 364 ARG A C 1
ATOM 2923 O O . ARG A 1 364 ? 39.717 -40.651 25.948 1.00 50.28 364 ARG A O 1
ATOM 2930 N N . ARG A 1 365 ? 41.366 -41.180 27.391 1.00 49.53 365 ARG A N 1
ATOM 2931 C CA . ARG A 1 365 ? 40.470 -41.525 28.508 1.00 49.53 365 ARG A CA 1
ATOM 2932 C C . ARG A 1 365 ? 39.757 -40.298 29.074 1.00 49.53 365 ARG A C 1
ATOM 2934 O O . ARG A 1 365 ? 38.563 -40.364 29.316 1.00 49.53 365 ARG A O 1
ATOM 2941 N N . GLU A 1 366 ? 40.440 -39.160 29.184 1.00 50.78 366 GLU A N 1
ATOM 2942 C CA . GLU A 1 366 ? 39.813 -37.915 29.662 1.00 50.78 366 GLU A CA 1
ATOM 2943 C C . GLU A 1 366 ? 38.760 -37.361 28.687 1.00 50.78 366 GLU A C 1
ATOM 2945 O O . GLU A 1 366 ? 37.749 -36.800 29.113 1.00 50.78 366 GLU A O 1
ATOM 2950 N N . ILE A 1 367 ? 38.962 -37.544 27.377 1.00 53.91 367 ILE A N 1
ATOM 2951 C CA . ILE A 1 367 ? 37.981 -37.164 26.349 1.00 53.91 367 ILE A CA 1
ATOM 2952 C C . ILE A 1 367 ? 36.764 -38.104 26.378 1.00 53.91 367 ILE A C 1
ATOM 2954 O O . ILE A 1 367 ? 35.631 -37.641 26.237 1.00 53.91 367 ILE A O 1
ATOM 2958 N N . GLU A 1 368 ? 36.979 -39.405 26.590 1.00 50.34 368 GLU A N 1
ATOM 2959 C CA . GLU A 1 368 ? 35.902 -40.397 26.712 1.00 50.34 368 GLU A CA 1
ATOM 2960 C C . GLU A 1 368 ? 35.070 -40.191 27.990 1.00 50.34 368 GLU A C 1
ATOM 2962 O O . GLU A 1 368 ? 33.840 -40.240 27.923 1.00 50.34 368 GLU A O 1
ATOM 2967 N N . ASP A 1 369 ? 35.704 -39.854 29.116 1.00 50.44 369 ASP A N 1
ATOM 2968 C CA . ASP A 1 369 ? 35.009 -39.565 30.378 1.00 50.44 369 ASP A CA 1
ATOM 2969 C C . ASP A 1 369 ? 34.188 -38.263 30.305 1.00 50.44 369 ASP A C 1
ATOM 2971 O O . ASP A 1 369 ? 33.054 -38.213 30.793 1.00 50.44 369 ASP A O 1
ATOM 2975 N N . LYS A 1 370 ? 34.696 -37.223 29.624 1.00 52.34 370 LYS A N 1
ATOM 2976 C CA . LYS A 1 370 ? 33.925 -35.993 29.355 1.00 52.34 370 LYS A CA 1
ATOM 2977 C C . LYS A 1 370 ? 32.725 -36.244 28.444 1.00 52.34 370 LYS A C 1
ATOM 2979 O O . LYS A 1 370 ? 31.627 -35.782 28.747 1.00 52.34 370 LYS A O 1
ATOM 2984 N N . ALA A 1 371 ? 32.906 -37.014 27.372 1.00 51.62 371 ALA A N 1
ATOM 2985 C CA . ALA A 1 371 ? 31.815 -37.371 26.468 1.00 51.62 371 ALA A CA 1
ATOM 2986 C C . ALA A 1 371 ? 30.747 -38.242 27.161 1.00 51.62 371 ALA A C 1
ATOM 2988 O O . ALA A 1 371 ? 29.556 -38.115 26.873 1.00 51.62 371 ALA A O 1
ATOM 2989 N N . GLY A 1 372 ? 31.158 -39.100 28.102 1.00 51.91 372 GLY A N 1
ATOM 2990 C CA . GLY A 1 372 ? 30.257 -39.909 28.924 1.00 51.91 372 GLY A CA 1
ATOM 2991 C C . GLY A 1 372 ? 29.417 -39.085 29.905 1.00 51.91 372 GLY A C 1
ATOM 2992 O O . GLY A 1 372 ? 28.234 -39.379 30.091 1.00 51.91 372 GLY A O 1
ATOM 2993 N N . MET A 1 373 ? 29.989 -38.030 30.495 1.00 50.81 373 MET A N 1
ATOM 2994 C CA . MET A 1 373 ? 29.241 -37.101 31.353 1.00 50.81 373 MET A CA 1
ATOM 2995 C C . MET A 1 373 ? 28.240 -36.251 30.558 1.00 50.81 373 MET A C 1
ATOM 2997 O O . MET A 1 373 ? 27.074 -36.187 30.945 1.00 50.81 373 MET A O 1
ATOM 3001 N N . GLU A 1 374 ? 28.639 -35.696 29.409 1.00 50.59 374 GLU A N 1
ATOM 3002 C CA . GLU A 1 374 ? 27.737 -34.915 28.543 1.00 50.59 374 GLU A CA 1
ATOM 3003 C C . GLU A 1 374 ? 26.562 -35.750 28.002 1.00 50.59 374 GLU A C 1
ATOM 3005 O O . GLU A 1 374 ? 25.447 -35.246 27.841 1.00 50.59 374 GLU A O 1
ATOM 3010 N N . ALA A 1 375 ? 26.782 -37.044 27.745 1.00 53.69 375 ALA A N 1
ATOM 3011 C CA . ALA A 1 375 ? 25.724 -37.956 27.318 1.00 53.69 375 ALA A CA 1
ATOM 3012 C C . ALA A 1 375 ? 24.684 -38.200 28.426 1.00 53.69 375 ALA A C 1
ATOM 3014 O O . ALA A 1 375 ? 23.484 -38.154 28.152 1.00 53.69 375 ALA A O 1
ATOM 3015 N N . ARG A 1 376 ? 25.127 -38.389 29.677 1.00 56.78 376 ARG A N 1
ATOM 3016 C CA . ARG A 1 376 ? 24.232 -38.580 30.835 1.00 56.78 376 ARG A CA 1
ATOM 3017 C C . ARG A 1 376 ? 23.432 -37.322 31.169 1.00 56.78 376 ARG A C 1
ATOM 3019 O O . ARG A 1 376 ? 22.274 -37.419 31.568 1.00 56.78 376 ARG A O 1
ATOM 3026 N N . GLU A 1 377 ? 24.015 -36.143 30.973 1.00 50.03 377 GLU A N 1
ATOM 3027 C CA . GLU A 1 377 ? 23.327 -34.868 31.194 1.00 50.03 377 GLU A CA 1
ATOM 3028 C C . GLU A 1 377 ? 22.250 -34.599 30.130 1.00 50.03 377 GLU A C 1
ATOM 3030 O O . GLU A 1 377 ? 21.131 -34.201 30.462 1.00 50.03 377 GLU A O 1
ATOM 3035 N N . LYS A 1 378 ? 22.524 -34.940 28.862 1.00 56.22 378 LYS A N 1
ATOM 3036 C CA . LYS A 1 378 ? 21.518 -34.927 27.785 1.00 56.22 378 LYS A CA 1
ATOM 3037 C C . LYS A 1 378 ? 20.366 -35.896 28.029 1.00 56.22 378 LYS A C 1
ATOM 3039 O O . LYS A 1 378 ? 19.219 -35.564 27.740 1.00 56.22 378 LYS A O 1
ATOM 3044 N N . GLU A 1 379 ? 20.656 -37.078 28.560 1.00 51.81 379 GLU A N 1
ATOM 3045 C CA . GLU A 1 379 ? 19.639 -38.089 28.855 1.00 51.81 379 GLU A CA 1
ATOM 3046 C C . GLU A 1 379 ? 18.735 -37.656 30.024 1.00 51.81 379 GLU A C 1
ATOM 3048 O O . GLU A 1 379 ? 17.519 -37.839 29.974 1.00 51.81 379 GLU A O 1
ATOM 3053 N N . ARG A 1 380 ? 19.302 -36.967 31.025 1.00 51.19 380 ARG A N 1
ATOM 3054 C CA . ARG A 1 380 ? 18.551 -36.366 32.138 1.00 51.19 380 ARG A CA 1
ATOM 3055 C C . ARG A 1 380 ? 17.643 -35.212 31.685 1.00 51.19 380 ARG A C 1
ATOM 3057 O O . ARG A 1 380 ? 16.512 -35.117 32.155 1.00 51.19 380 ARG A O 1
ATOM 3064 N N . LEU A 1 381 ? 18.100 -34.373 30.751 1.00 50.28 381 LEU A N 1
ATOM 3065 C CA . LEU A 1 381 ? 17.296 -33.293 30.153 1.00 50.28 381 LEU A CA 1
ATOM 3066 C C . LEU A 1 381 ? 16.141 -33.832 29.292 1.00 50.28 381 LEU A C 1
ATOM 3068 O O . LEU A 1 381 ? 15.025 -33.327 29.382 1.00 50.28 381 LEU A O 1
ATOM 3072 N N . ALA A 1 382 ? 16.375 -34.907 28.535 1.00 52.59 382 ALA A N 1
ATOM 3073 C CA . ALA A 1 382 ? 15.333 -35.567 27.745 1.00 52.59 382 ALA A CA 1
ATOM 3074 C C . ALA A 1 382 ? 14.249 -36.235 28.616 1.00 52.59 382 ALA A C 1
ATOM 3076 O O . ALA A 1 382 ? 13.104 -36.379 28.186 1.00 52.59 382 ALA A O 1
ATOM 3077 N N . HIS A 1 383 ? 14.594 -36.640 29.844 1.00 47.78 383 HIS A N 1
ATOM 3078 C CA . HIS A 1 383 ? 13.632 -37.200 30.793 1.00 47.78 383 HIS A CA 1
ATOM 3079 C C . HIS A 1 383 ? 12.725 -36.127 31.421 1.00 47.78 383 HIS A C 1
ATOM 3081 O O . HIS A 1 383 ? 11.557 -36.409 31.672 1.00 47.78 383 HIS A O 1
ATOM 3087 N N . LEU A 1 384 ? 13.228 -34.897 31.598 1.00 41.62 384 LEU A N 1
ATOM 3088 C CA . LEU A 1 384 ? 12.453 -33.744 32.081 1.00 41.62 384 LEU A CA 1
ATOM 3089 C C . LEU A 1 384 ? 11.472 -33.204 31.020 1.00 41.62 384 LEU A C 1
ATOM 3091 O O . LEU A 1 384 ? 10.385 -32.753 31.366 1.00 41.62 384 LEU A O 1
ATOM 3095 N N . GLU A 1 385 ? 11.799 -33.307 29.726 1.00 44.06 385 GLU A N 1
ATOM 3096 C CA . GLU A 1 385 ? 10.897 -32.903 28.628 1.00 44.06 385 GLU A CA 1
ATOM 3097 C C . GLU A 1 385 ? 9.699 -33.852 28.425 1.00 44.06 385 GLU A C 1
ATOM 3099 O O . GLU A 1 385 ? 8.706 -33.469 27.808 1.00 44.06 385 GLU A O 1
ATOM 3104 N N . LYS A 1 386 ? 9.743 -35.080 28.964 1.00 43.66 386 LYS A N 1
ATOM 3105 C CA . LYS A 1 386 ? 8.627 -36.040 28.879 1.00 43.66 386 LYS A CA 1
ATOM 3106 C C . LYS A 1 386 ? 7.526 -35.825 29.924 1.00 43.66 386 LYS A C 1
ATOM 3108 O O . LYS A 1 386 ? 6.463 -36.425 29.776 1.00 43.66 386 LYS A O 1
ATOM 3113 N N . GLU A 1 387 ? 7.744 -34.980 30.933 1.00 34.97 387 GLU A N 1
ATOM 3114 C CA . GLU A 1 387 ? 6.748 -34.691 31.980 1.00 34.97 387 GLU A CA 1
ATOM 3115 C C . GLU A 1 387 ? 5.860 -33.467 31.682 1.00 34.97 387 GLU A C 1
ATOM 3117 O O . GLU A 1 387 ? 4.831 -33.287 32.331 1.00 34.97 387 GLU A O 1
ATOM 3122 N N . SER A 1 388 ? 6.160 -32.665 30.653 1.00 31.61 388 SER A N 1
ATOM 3123 C CA . SER A 1 388 ? 5.243 -31.623 30.167 1.00 31.61 388 SER A CA 1
ATOM 3124 C C . SER A 1 388 ? 4.397 -32.151 29.005 1.00 31.61 388 SER A C 1
ATOM 3126 O O . SER A 1 388 ? 4.922 -32.470 27.939 1.00 31.61 388 SER A O 1
ATOM 3128 N N . GLY A 1 389 ? 3.088 -32.272 29.231 1.00 29.27 389 GLY A N 1
ATOM 3129 C CA . GLY A 1 389 ? 2.121 -32.913 28.337 1.00 29.27 389 GLY A CA 1
ATOM 3130 C C . GLY A 1 389 ? 2.152 -32.468 26.867 1.00 29.27 389 GLY A C 1
ATOM 3131 O O . GLY A 1 389 ? 2.392 -31.309 26.532 1.00 29.27 389 GLY A O 1
ATOM 3132 N N . LYS A 1 390 ? 1.857 -33.436 25.991 1.00 30.06 390 LYS A N 1
ATOM 3133 C CA . LYS A 1 390 ? 1.709 -33.290 24.536 1.00 30.06 390 LYS A CA 1
ATOM 3134 C C . LYS A 1 390 ? 0.642 -32.247 24.175 1.00 30.06 390 LYS A C 1
ATOM 3136 O O . LYS A 1 390 ? -0.515 -32.400 24.559 1.00 30.06 390 LYS A O 1
ATOM 3141 N N . ILE A 1 391 ? 1.014 -31.269 23.352 1.00 26.08 391 ILE A N 1
ATOM 3142 C CA . ILE A 1 391 ? 0.097 -30.406 22.588 1.00 26.08 391 ILE A CA 1
ATOM 3143 C C . ILE A 1 391 ? 0.149 -30.878 21.119 1.00 26.08 391 ILE A C 1
ATOM 3145 O O . ILE A 1 391 ? 1.243 -31.220 20.661 1.00 26.08 391 ILE A O 1
ATOM 3149 N N . PRO A 1 392 ? -0.976 -30.960 20.378 1.00 26.98 392 PRO A N 1
ATOM 3150 C CA . PRO A 1 392 ? -0.984 -31.494 19.016 1.00 26.98 392 PRO A CA 1
ATOM 3151 C C . PRO A 1 392 ? -0.253 -30.576 18.029 1.00 26.98 392 PRO A C 1
ATOM 3153 O O . PRO A 1 392 ? -0.367 -29.353 18.106 1.00 26.98 392 PRO A O 1
ATOM 3156 N N . GLU A 1 393 ? 0.445 -31.183 17.068 1.00 26.19 393 GLU A N 1
ATOM 3157 C CA . GLU A 1 393 ? 0.991 -30.515 15.885 1.00 26.19 393 GLU A CA 1
ATOM 3158 C C . GLU A 1 393 ? -0.137 -29.875 15.063 1.00 26.19 393 GLU A C 1
ATOM 3160 O O . GLU A 1 393 ? -0.944 -30.565 14.439 1.00 26.19 393 GLU A O 1
ATOM 3165 N N . VAL A 1 394 ? -0.169 -28.542 15.029 1.00 23.00 394 VAL A N 1
ATOM 3166 C CA . VAL A 1 394 ? -0.878 -27.783 13.996 1.00 23.00 394 VAL A CA 1
ATOM 3167 C C . VAL A 1 394 ? 0.139 -27.438 12.912 1.00 23.00 394 VAL A C 1
ATOM 3169 O O . VAL A 1 394 ? 1.042 -26.626 13.115 1.00 23.00 394 VAL A O 1
ATOM 3172 N N . MET A 1 395 ? -0.002 -28.079 11.752 1.00 22.33 395 MET A N 1
ATOM 3173 C CA . MET A 1 395 ? 0.728 -27.747 10.530 1.00 22.33 395 MET A CA 1
ATOM 3174 C C . MET A 1 395 ? 0.259 -26.396 9.982 1.00 22.33 395 MET A C 1
ATOM 3176 O O . MET A 1 395 ? -0.697 -26.375 9.228 1.00 22.33 395 MET A O 1
ATOM 3180 N N . PHE A 1 396 ? 0.930 -25.294 10.320 1.00 22.05 396 PHE A N 1
ATOM 3181 C CA . PHE A 1 396 ? 1.023 -24.075 9.495 1.00 22.05 396 PHE A CA 1
ATOM 3182 C C . PHE A 1 396 ? 2.239 -23.264 9.974 1.00 22.05 396 PHE A C 1
ATOM 3184 O O . PHE A 1 396 ? 2.176 -22.569 10.985 1.00 22.05 396 PHE A O 1
ATOM 3191 N N . SER A 1 397 ? 3.378 -23.377 9.281 1.00 24.80 397 SER A N 1
ATOM 3192 C CA . SER A 1 397 ? 4.628 -22.711 9.674 1.00 24.80 397 SER A CA 1
ATOM 3193 C C . SER A 1 397 ? 4.865 -21.428 8.870 1.00 24.80 397 SER A C 1
ATOM 3195 O O . SER A 1 397 ? 5.413 -21.464 7.769 1.00 24.80 397 SER A O 1
ATOM 3197 N N . GLY A 1 398 ? 4.501 -20.287 9.449 1.00 26.69 398 GLY A N 1
ATOM 3198 C CA . GLY A 1 398 ? 5.015 -18.969 9.071 1.00 26.69 398 GLY A CA 1
ATOM 3199 C C . GLY A 1 398 ? 5.952 -18.436 10.154 1.00 26.69 398 GLY A C 1
ATOM 3200 O O . GLY A 1 398 ? 5.630 -17.452 10.807 1.00 26.69 398 GLY A O 1
ATOM 3201 N N . GLU A 1 399 ? 7.076 -19.107 10.425 1.00 28.59 399 GLU A N 1
ATOM 3202 C CA . GLU A 1 399 ? 8.045 -18.630 11.424 1.00 28.59 399 GLU A CA 1
ATOM 3203 C C . GLU A 1 399 ? 8.818 -17.399 10.913 1.00 28.59 399 GLU A C 1
ATOM 3205 O O . GLU A 1 399 ? 9.917 -17.496 10.349 1.00 28.59 399 GLU A O 1
ATOM 3210 N N . GLU A 1 400 ? 8.252 -16.214 11.140 1.00 33.41 400 GLU A N 1
ATOM 3211 C CA . GLU A 1 400 ? 8.997 -14.957 11.132 1.00 33.41 400 GLU A CA 1
ATOM 3212 C C . GLU A 1 400 ? 9.763 -14.796 12.456 1.00 33.41 400 GLU A C 1
ATOM 3214 O O . GLU A 1 400 ? 9.222 -14.935 13.554 1.00 33.41 400 GLU A O 1
ATOM 3219 N N . VAL A 1 401 ? 11.064 -14.524 12.347 1.00 25.30 401 VAL A N 1
ATOM 3220 C CA . VAL A 1 401 ? 11.953 -14.277 13.489 1.00 25.30 401 VAL A CA 1
ATOM 3221 C C . VAL A 1 401 ? 11.751 -12.832 13.944 1.00 25.30 401 VAL A C 1
ATOM 3223 O O . VAL A 1 401 ? 11.996 -11.905 13.175 1.00 25.30 401 VAL A O 1
ATOM 3226 N N . PHE A 1 402 ? 11.321 -12.631 15.191 1.00 30.47 402 PHE A N 1
ATOM 3227 C CA . PHE A 1 402 ? 11.142 -11.301 15.776 1.00 30.47 402 PHE A CA 1
ATOM 3228 C C . PHE A 1 402 ? 12.436 -10.803 16.428 1.00 30.47 402 PHE A C 1
ATOM 3230 O O . PHE A 1 402 ? 13.025 -11.476 17.273 1.00 30.47 402 PHE A O 1
ATOM 3237 N N . TYR A 1 403 ? 12.838 -9.585 16.063 1.00 28.52 403 TYR A N 1
ATOM 3238 C CA . TYR A 1 403 ? 13.899 -8.836 16.731 1.00 28.52 403 TYR A CA 1
ATOM 3239 C C . TYR A 1 403 ? 13.428 -8.392 18.123 1.00 28.52 403 TYR A C 1
ATOM 3241 O O . TYR A 1 403 ? 12.509 -7.586 18.269 1.00 28.52 403 TYR A O 1
ATOM 3249 N N . THR A 1 404 ? 14.074 -8.912 19.163 1.00 25.89 404 THR A N 1
ATOM 3250 C CA . THR A 1 404 ? 13.846 -8.553 20.565 1.00 25.89 404 THR A CA 1
ATOM 3251 C C . THR A 1 404 ? 14.549 -7.235 20.894 1.00 25.89 404 THR A C 1
ATOM 3253 O O . THR A 1 404 ? 15.606 -7.260 21.507 1.00 25.89 404 THR A O 1
ATOM 3256 N N . GLY A 1 405 ? 14.002 -6.105 20.432 1.00 29.20 405 GLY A N 1
ATOM 3257 C CA . GLY A 1 405 ? 14.189 -4.732 20.945 1.00 29.20 405 GLY A CA 1
ATOM 3258 C C . GLY A 1 405 ? 15.469 -4.338 21.711 1.00 29.20 405 GLY A C 1
ATOM 3259 O O . GLY A 1 405 ? 15.351 -3.582 22.675 1.00 29.20 405 GLY A O 1
ATOM 3260 N N . ASN A 1 406 ? 16.656 -4.804 21.311 1.00 24.67 406 ASN A N 1
ATOM 3261 C CA . ASN A 1 406 ? 17.928 -4.461 21.939 1.00 24.67 406 ASN A CA 1
ATOM 3262 C C . ASN A 1 406 ? 18.485 -3.188 21.283 1.00 24.67 406 ASN A C 1
ATOM 3264 O O . ASN A 1 406 ? 18.673 -3.155 20.070 1.00 24.67 406 ASN A O 1
ATOM 3268 N N . SER A 1 407 ? 18.725 -2.138 22.068 1.00 29.34 407 SER A N 1
ATOM 3269 C CA . SER A 1 407 ? 19.103 -0.798 21.587 1.00 29.34 407 SER A CA 1
ATOM 3270 C C . SER A 1 407 ? 20.518 -0.696 21.007 1.00 29.34 407 SER A C 1
ATOM 3272 O O . SER A 1 407 ? 20.840 0.314 20.389 1.00 29.34 407 SER A O 1
ATOM 3274 N N . GLU A 1 408 ? 21.352 -1.727 21.159 1.00 28.55 408 GLU A N 1
ATOM 3275 C CA . GLU A 1 408 ? 22.710 -1.766 20.589 1.00 28.55 408 GLU A CA 1
ATOM 3276 C C . GLU A 1 408 ? 22.788 -2.475 19.230 1.00 28.55 408 GLU A C 1
ATOM 3278 O O . GLU A 1 408 ? 23.796 -2.376 18.532 1.00 28.55 408 GLU A O 1
ATOM 3283 N N . VAL A 1 409 ? 21.708 -3.132 18.797 1.00 26.41 409 VAL A N 1
ATOM 3284 C CA . VAL A 1 409 ? 21.604 -3.701 17.452 1.00 26.41 409 VAL A CA 1
ATOM 3285 C C . VAL A 1 409 ? 20.527 -2.930 16.711 1.00 26.41 409 VAL A C 1
ATOM 3287 O O . VAL A 1 409 ? 19.332 -3.142 16.913 1.00 26.41 409 VAL A O 1
ATOM 3290 N N . ARG A 1 410 ? 20.968 -2.005 15.854 1.00 25.42 410 ARG A N 1
ATOM 3291 C CA . ARG A 1 410 ? 20.075 -1.268 14.956 1.00 25.42 410 ARG A CA 1
ATOM 3292 C C . ARG A 1 410 ? 19.223 -2.283 14.180 1.00 25.42 410 ARG A C 1
ATOM 3294 O O . ARG A 1 410 ? 19.792 -3.266 13.692 1.00 25.42 410 ARG A O 1
ATOM 3301 N N . PRO A 1 411 ? 17.898 -2.082 14.060 1.00 26.69 411 PRO A N 1
ATOM 3302 C CA . PRO A 1 411 ? 17.087 -2.872 13.146 1.00 26.69 411 PRO A CA 1
ATOM 3303 C C . PRO A 1 411 ? 17.772 -2.886 11.780 1.00 26.69 411 PRO A C 1
ATOM 3305 O O . PRO A 1 411 ? 18.344 -1.871 11.367 1.00 26.69 411 PRO A O 1
ATOM 3308 N N . LEU A 1 412 ? 17.734 -4.015 11.070 1.00 33.38 412 LEU A N 1
ATOM 3309 C CA . LEU A 1 412 ? 18.007 -3.981 9.638 1.00 33.38 412 LEU A CA 1
ATOM 3310 C C . LEU A 1 412 ? 16.800 -3.289 8.996 1.00 33.38 412 LEU A C 1
ATOM 3312 O O . LEU A 1 412 ? 15.875 -3.932 8.504 1.00 33.38 412 LEU A O 1
ATOM 3316 N N . ASP A 1 413 ? 16.772 -1.965 9.127 1.00 28.22 413 ASP A N 1
ATOM 3317 C CA . ASP A 1 413 ? 15.863 -1.095 8.417 1.00 28.22 413 ASP A CA 1
ATOM 3318 C C . ASP A 1 413 ? 16.002 -1.466 6.943 1.00 28.22 413 ASP A C 1
ATOM 3320 O O . ASP A 1 413 ? 17.103 -1.418 6.379 1.00 28.22 413 ASP A O 1
ATOM 3324 N N . PHE A 1 414 ? 14.886 -1.789 6.290 1.00 26.94 414 PHE A N 1
ATOM 3325 C CA . PHE A 1 414 ? 14.773 -1.411 4.893 1.00 26.94 414 PHE A CA 1
ATOM 3326 C C . PHE A 1 414 ? 14.900 0.107 4.904 1.00 26.94 414 PHE A C 1
ATOM 3328 O O . PHE A 1 414 ? 13.916 0.819 5.067 1.00 26.94 414 PHE A O 1
ATOM 3335 N N . ARG A 1 415 ? 16.132 0.612 4.810 1.00 26.50 415 ARG A N 1
ATOM 3336 C CA . ARG A 1 415 ? 16.375 1.997 4.437 1.00 26.50 415 ARG A CA 1
ATOM 3337 C C . ARG A 1 415 ? 16.008 2.097 2.965 1.00 26.50 415 ARG A C 1
ATOM 3339 O O . ARG A 1 415 ? 16.883 2.148 2.093 1.00 26.50 415 ARG A O 1
ATOM 3346 N N . GLY A 1 416 ? 14.696 2.089 2.723 1.00 27.83 416 GLY A N 1
ATOM 3347 C CA . GLY A 1 416 ? 14.119 2.859 1.643 1.00 27.83 416 GLY A CA 1
ATOM 3348 C C . GLY A 1 416 ? 14.702 4.271 1.731 1.00 27.83 416 GLY A C 1
ATOM 3349 O O . GLY A 1 416 ? 15.091 4.715 2.821 1.00 27.83 416 GLY A O 1
ATOM 3350 N N . PRO A 1 417 ? 14.935 4.929 0.594 1.00 26.25 417 PRO A N 1
ATOM 3351 C CA . PRO A 1 417 ? 15.429 6.292 0.607 1.00 26.25 417 PRO A CA 1
ATOM 3352 C C . PRO A 1 417 ? 14.591 7.131 1.577 1.00 26.25 417 PRO A C 1
ATOM 3354 O O . PRO A 1 417 ? 13.385 7.257 1.404 1.00 26.25 417 PRO A O 1
ATOM 3357 N N . ASN A 1 418 ? 15.229 7.695 2.607 1.00 24.19 418 ASN A N 1
ATOM 3358 C CA . ASN A 1 418 ? 14.578 8.687 3.448 1.00 24.19 418 ASN A CA 1
ATOM 3359 C C . ASN A 1 418 ? 14.048 9.787 2.525 1.00 24.19 418 ASN A C 1
ATOM 3361 O O . ASN A 1 418 ? 14.835 10.519 1.926 1.00 24.19 418 ASN A O 1
ATOM 3365 N N . VAL A 1 419 ? 12.724 9.912 2.423 1.00 27.14 419 VAL A N 1
ATOM 3366 C CA . VAL A 1 419 ? 12.104 11.158 1.981 1.00 27.14 419 VAL A CA 1
ATOM 3367 C C . VAL A 1 419 ? 12.460 12.187 3.044 1.00 27.14 419 VAL A C 1
ATOM 3369 O O . VAL A 1 419 ? 11.874 12.205 4.130 1.00 27.14 419 VAL A O 1
ATOM 3372 N N . VAL A 1 420 ? 13.487 12.983 2.752 1.00 24.16 420 VAL A N 1
ATOM 3373 C CA . VAL A 1 420 ? 13.729 14.254 3.423 1.00 24.16 420 VAL A CA 1
ATOM 3374 C C . VAL A 1 420 ? 12.496 15.099 3.134 1.00 24.16 420 VAL A C 1
ATOM 3376 O O . VAL A 1 420 ? 12.248 15.482 1.996 1.00 24.16 420 VAL A O 1
ATOM 3379 N N . ILE A 1 421 ? 11.677 15.304 4.163 1.00 23.89 421 ILE A N 1
ATOM 3380 C CA . ILE A 1 421 ? 10.579 16.262 4.118 1.00 23.89 421 ILE A CA 1
ATOM 3381 C C . ILE A 1 421 ? 11.226 17.643 4.124 1.00 23.89 421 ILE A C 1
ATOM 3383 O O . ILE A 1 421 ? 11.909 18.009 5.080 1.00 23.89 421 ILE A O 1
ATOM 3387 N N . GLY A 1 422 ? 11.011 18.370 3.034 1.00 27.86 422 GLY A N 1
ATOM 3388 C CA . GLY A 1 422 ? 11.558 19.693 2.782 1.00 27.86 422 GLY A CA 1
ATOM 3389 C C . GLY A 1 422 ? 12.177 19.744 1.392 1.00 27.86 422 GLY A C 1
ATOM 3390 O O . GLY A 1 422 ? 13.013 18.907 1.051 1.00 27.86 422 GLY A O 1
ATOM 3391 N N . PHE A 1 423 ? 11.794 20.752 0.608 1.00 30.92 423 PHE A N 1
ATOM 3392 C CA . PHE A 1 423 ? 12.618 21.279 -0.477 1.00 30.92 423 PHE A CA 1
ATOM 3393 C C . PHE A 1 423 ? 13.943 21.768 0.116 1.00 30.92 423 PHE A C 1
ATOM 3395 O O . PHE A 1 423 ? 14.153 22.955 0.332 1.00 30.92 423 PHE A O 1
ATOM 3402 N N . ASN A 1 424 ? 14.829 20.834 0.430 1.00 37.47 424 ASN A N 1
ATOM 3403 C CA . ASN A 1 424 ? 16.243 21.109 0.463 1.00 37.47 424 ASN A CA 1
ATOM 3404 C C . ASN A 1 424 ? 16.729 20.726 -0.930 1.00 37.47 424 ASN A C 1
ATOM 3406 O O . ASN A 1 424 ? 16.883 19.542 -1.249 1.00 37.47 424 ASN A O 1
ATOM 3410 N N . ASP A 1 425 ? 16.921 21.754 -1.757 1.00 46.81 425 ASP A N 1
ATOM 3411 C CA . ASP A 1 425 ? 17.532 21.696 -3.089 1.00 46.81 425 ASP A CA 1
ATOM 3412 C C . ASP A 1 425 ? 18.983 21.170 -3.050 1.00 46.81 425 ASP A C 1
ATOM 3414 O O . ASP A 1 425 ? 19.635 21.176 -4.091 1.00 46.81 425 ASP A O 1
ATOM 3418 N N . ASN A 1 426 ? 19.460 20.694 -1.885 1.00 55.28 426 ASN A N 1
ATOM 3419 C CA . ASN A 1 426 ? 20.824 20.280 -1.579 1.00 55.28 426 ASN A CA 1
ATOM 3420 C C . ASN A 1 426 ? 21.478 19.589 -2.781 1.00 55.28 426 ASN A C 1
ATOM 3422 O O . ASN A 1 426 ? 21.221 18.418 -3.050 1.00 55.28 426 ASN A O 1
ATOM 3426 N N . GLY A 1 427 ? 22.319 20.334 -3.499 1.00 67.12 427 GLY A N 1
ATOM 3427 C CA . GLY A 1 427 ? 23.170 19.842 -4.580 1.00 67.12 427 GLY A CA 1
ATOM 3428 C C . GLY A 1 427 ? 22.675 20.096 -6.013 1.00 67.12 427 GLY A C 1
ATOM 3429 O O . GLY A 1 427 ? 23.381 19.706 -6.949 1.00 67.12 427 GLY A O 1
ATOM 3430 N N . LEU A 1 428 ? 21.522 20.750 -6.217 1.00 81.69 428 LEU A N 1
ATOM 3431 C CA . LEU A 1 428 ? 20.992 21.163 -7.533 1.00 81.69 428 LEU A CA 1
ATOM 3432 C C . LEU A 1 428 ? 20.634 22.662 -7.619 1.00 81.69 428 LEU A C 1
ATOM 3434 O O . LEU A 1 428 ? 20.186 23.129 -8.667 1.00 81.69 428 LEU A O 1
ATOM 3438 N N . GLU A 1 429 ? 20.889 23.455 -6.578 1.00 82.44 429 GLU A N 1
ATOM 3439 C CA . GLU A 1 429 ? 20.586 24.895 -6.525 1.00 82.44 429 GLU A CA 1
ATOM 3440 C C . GLU A 1 429 ? 21.259 25.663 -7.665 1.00 82.44 429 GLU A C 1
ATOM 3442 O O . GLU A 1 429 ? 20.636 26.463 -8.364 1.00 82.44 429 GLU A O 1
ATOM 3447 N N . GLN A 1 430 ? 22.547 25.386 -7.887 1.00 83.25 430 GLN A N 1
ATOM 3448 C CA . GLN A 1 430 ? 23.318 26.037 -8.944 1.00 83.25 430 GLN A CA 1
ATOM 3449 C C . GLN A 1 430 ? 22.789 25.669 -10.334 1.00 83.25 430 GLN A C 1
ATOM 3451 O O . GLN A 1 430 ? 22.820 26.501 -11.239 1.00 83.25 430 GLN A O 1
ATOM 3456 N N . PHE A 1 431 ? 22.276 24.444 -10.501 1.00 88.31 431 PHE A N 1
ATOM 3457 C CA . PHE A 1 431 ? 21.668 24.000 -11.753 1.00 88.31 431 PHE A CA 1
ATOM 3458 C C . PHE A 1 431 ? 20.386 24.778 -12.035 1.00 88.31 431 PHE A C 1
ATOM 3460 O O . PHE A 1 431 ? 20.217 25.305 -13.131 1.00 88.31 431 PHE A O 1
ATOM 3467 N N . ARG A 1 432 ? 19.515 24.926 -11.033 1.00 86.12 432 ARG A N 1
ATOM 3468 C CA . ARG A 1 432 ? 18.295 25.730 -11.153 1.00 86.12 432 ARG A CA 1
ATOM 3469 C C . ARG A 1 432 ? 18.606 27.191 -11.476 1.00 86.12 432 ARG A C 1
ATOM 3471 O O . ARG A 1 432 ? 18.040 27.728 -12.423 1.00 86.12 432 ARG A O 1
ATOM 3478 N N . GLY A 1 433 ? 19.543 27.802 -10.749 1.00 85.94 433 GLY A N 1
ATOM 3479 C CA . GLY A 1 433 ? 19.978 29.171 -11.035 1.00 85.94 433 GLY A CA 1
ATOM 3480 C C . GLY A 1 433 ? 20.510 29.323 -12.464 1.00 85.94 433 GLY A C 1
ATOM 3481 O O . GLY A 1 433 ? 20.239 30.319 -13.126 1.00 85.94 433 GLY A O 1
ATOM 3482 N N . MET A 1 434 ? 21.210 28.309 -12.980 1.00 90.31 434 MET A N 1
ATOM 3483 C CA . MET A 1 434 ? 21.706 28.292 -14.357 1.00 90.31 434 MET A CA 1
ATOM 3484 C C . MET A 1 434 ? 20.556 28.235 -15.377 1.00 90.31 434 MET A C 1
ATOM 3486 O O . MET A 1 434 ? 20.573 28.990 -16.348 1.00 90.31 434 MET A O 1
ATOM 3490 N N . LEU A 1 435 ? 19.517 27.426 -15.136 1.00 90.44 435 LEU A N 1
ATOM 3491 C CA . LEU A 1 435 ? 18.323 27.378 -15.993 1.00 90.44 435 LEU A CA 1
ATOM 3492 C C . LEU A 1 435 ? 17.578 28.717 -16.033 1.00 90.44 435 LEU A C 1
ATOM 3494 O O . LEU A 1 435 ? 17.121 29.129 -17.098 1.00 90.44 435 LEU A O 1
ATOM 3498 N N . GLU A 1 436 ? 17.481 29.409 -14.895 1.00 88.50 436 GLU A N 1
ATOM 3499 C CA . GLU A 1 436 ? 16.873 30.743 -14.815 1.00 88.50 436 GLU A CA 1
ATOM 3500 C C . GLU A 1 436 ? 17.653 31.779 -15.636 1.00 88.50 436 GLU A C 1
ATOM 3502 O O . GLU A 1 436 ? 17.050 32.668 -16.238 1.00 88.50 436 GLU A O 1
ATOM 3507 N N . VAL A 1 437 ? 18.983 31.654 -15.705 1.00 87.88 437 VAL A N 1
ATOM 3508 C CA . VAL A 1 437 ? 19.827 32.490 -16.571 1.00 87.88 437 VAL A CA 1
ATOM 3509 C C . VAL A 1 437 ? 19.629 32.131 -18.047 1.00 87.88 437 VAL A C 1
ATOM 3511 O O . VAL A 1 437 ? 19.426 33.035 -18.855 1.00 87.88 437 VAL A O 1
ATOM 3514 N N . ILE A 1 438 ? 19.596 30.842 -18.409 1.00 85.94 438 ILE A N 1
ATOM 3515 C CA . ILE A 1 438 ? 19.337 30.406 -19.795 1.00 85.94 438 ILE A CA 1
ATOM 3516 C C . ILE A 1 438 ? 17.974 30.891 -20.295 1.00 85.94 438 ILE A C 1
ATOM 3518 O O . ILE A 1 438 ? 17.875 31.373 -21.421 1.00 85.94 438 ILE A O 1
ATOM 3522 N N . ALA A 1 439 ? 16.933 30.818 -19.462 1.00 84.88 439 ALA A N 1
ATOM 3523 C CA . ALA A 1 439 ? 15.596 31.296 -19.815 1.00 84.88 439 ALA A CA 1
ATOM 3524 C C . ALA A 1 439 ? 15.561 32.803 -20.142 1.00 84.88 439 ALA A C 1
ATOM 3526 O O . ALA A 1 439 ? 14.621 33.273 -20.777 1.00 84.88 439 ALA A O 1
ATOM 3527 N N . ARG A 1 440 ? 16.583 33.567 -19.727 1.00 86.00 440 ARG A N 1
ATOM 3528 C CA . ARG A 1 440 ? 16.731 35.000 -20.024 1.00 86.00 440 ARG A CA 1
ATOM 3529 C C . ARG A 1 440 ? 17.608 35.289 -21.245 1.00 86.00 440 ARG A C 1
ATOM 3531 O O . ARG A 1 440 ? 17.630 36.434 -21.683 1.00 86.00 440 ARG A O 1
ATOM 3538 N N . PHE A 1 441 ? 18.325 34.304 -21.794 1.00 80.62 441 PHE A N 1
ATOM 3539 C CA . PHE A 1 441 ? 19.218 34.514 -22.942 1.00 80.62 441 PHE A CA 1
ATOM 3540 C C . PHE A 1 441 ? 18.472 34.756 -24.252 1.00 80.62 441 PHE A C 1
ATOM 3542 O O . PHE A 1 441 ? 18.979 35.476 -25.109 1.00 80.62 441 PHE A O 1
ATOM 3549 N N . SER A 1 442 ? 17.278 34.185 -24.420 1.00 77.38 442 SER A N 1
ATOM 3550 C CA . SER A 1 442 ? 16.475 34.408 -25.618 1.00 77.38 442 SER A CA 1
ATOM 3551 C C . SER A 1 442 ? 14.981 34.199 -25.357 1.00 77.38 442 SER A C 1
ATOM 3553 O O . SER A 1 442 ? 14.610 33.182 -24.771 1.00 77.38 442 SER A O 1
ATOM 3555 N N . PRO A 1 443 ? 14.103 35.104 -25.830 1.00 74.25 443 PRO A N 1
ATOM 3556 C CA . PRO A 1 443 ? 12.656 34.991 -25.640 1.00 74.25 443 PRO A CA 1
ATOM 3557 C C . PRO A 1 443 ? 12.005 33.886 -26.488 1.00 74.25 443 PRO A C 1
ATOM 3559 O O . PRO A 1 443 ? 10.868 33.510 -26.224 1.00 74.25 443 PRO A O 1
ATOM 3562 N N . VAL A 1 444 ? 12.699 33.357 -27.504 1.00 78.81 444 VAL A N 1
ATOM 3563 C CA . VAL A 1 444 ? 12.198 32.273 -28.377 1.00 78.81 444 VAL A CA 1
ATOM 3564 C C . VAL A 1 444 ? 12.471 30.870 -27.826 1.00 78.81 444 VAL A C 1
ATOM 3566 O O . VAL A 1 444 ? 12.234 29.876 -28.517 1.00 78.81 444 VAL A O 1
ATOM 3569 N N . ILE A 1 445 ? 12.966 30.774 -26.591 1.00 84.31 445 ILE A N 1
ATOM 3570 C CA . ILE A 1 445 ? 13.242 29.503 -25.929 1.00 84.31 445 ILE A CA 1
ATOM 3571 C C . ILE A 1 445 ? 12.313 29.306 -24.751 1.00 84.31 445 ILE A C 1
ATOM 3573 O O . ILE A 1 445 ? 12.183 30.165 -23.883 1.00 84.31 445 ILE A O 1
ATOM 3577 N N . SER A 1 446 ? 11.729 28.116 -24.687 1.00 86.06 446 SER A N 1
ATOM 3578 C CA . SER A 1 446 ? 10.993 27.652 -23.523 1.00 86.06 446 SER A CA 1
ATOM 3579 C C . SER A 1 446 ? 11.818 26.628 -22.756 1.00 86.06 446 SER A C 1
ATOM 3581 O O . SER A 1 446 ? 12.228 25.598 -23.296 1.00 86.06 446 SER A O 1
ATOM 3583 N N . VAL A 1 447 ? 12.037 26.908 -21.474 1.00 87.00 447 VAL A N 1
ATOM 3584 C CA . VAL A 1 447 ? 12.654 25.981 -20.523 1.00 87.00 447 VAL A CA 1
ATOM 3585 C C . VAL A 1 447 ? 11.536 25.359 -19.694 1.00 87.00 447 VAL A C 1
ATOM 3587 O O . VAL A 1 447 ? 10.799 26.068 -19.010 1.00 87.00 447 VAL A O 1
ATOM 3590 N N . SER A 1 448 ? 11.376 24.038 -19.767 1.00 80.75 448 SER A N 1
ATOM 3591 C CA . SER A 1 448 ? 10.392 23.339 -18.941 1.00 80.75 448 SER A CA 1
ATOM 3592 C C . SER A 1 448 ? 10.808 23.371 -17.468 1.00 80.75 448 SER A C 1
ATOM 3594 O O . SER A 1 448 ? 12.008 23.386 -17.173 1.00 80.75 448 SER A O 1
ATOM 3596 N N . PRO A 1 449 ? 9.860 23.254 -16.523 1.00 75.19 449 PRO A N 1
ATOM 3597 C CA . PRO A 1 449 ? 10.207 22.928 -15.146 1.00 75.19 449 PRO A CA 1
ATOM 3598 C C . PRO A 1 449 ? 11.112 21.678 -15.096 1.00 75.19 449 PRO A C 1
ATOM 3600 O O . PRO A 1 449 ? 10.871 20.731 -15.862 1.00 75.19 449 PRO A O 1
ATOM 3603 N N . PRO A 1 450 ? 12.161 21.659 -14.252 1.00 78.06 450 PRO A N 1
ATOM 3604 C CA . PRO A 1 450 ? 13.014 20.488 -14.096 1.00 78.06 450 PRO A CA 1
ATOM 3605 C C . PRO A 1 450 ? 12.211 19.319 -13.527 1.00 78.06 450 PRO A C 1
ATOM 3607 O O . PRO A 1 450 ? 11.565 19.438 -12.488 1.00 78.06 450 PRO A O 1
ATOM 3610 N N . LYS A 1 451 ? 12.282 18.167 -14.195 1.00 78.19 451 LYS A N 1
ATOM 3611 C CA . LYS A 1 451 ? 11.765 16.898 -13.679 1.00 78.19 451 LYS A CA 1
ATOM 3612 C C . LYS A 1 451 ? 12.839 16.290 -12.787 1.00 78.19 451 LYS A C 1
ATOM 3614 O O . LYS A 1 451 ? 13.860 15.830 -13.296 1.00 78.19 451 LYS A O 1
ATOM 3619 N N . ILE A 1 452 ? 12.634 16.355 -11.475 1.00 77.62 452 ILE A N 1
ATOM 3620 C CA . ILE A 1 452 ? 13.579 15.852 -10.474 1.00 77.62 452 ILE A CA 1
ATOM 3621 C C . ILE A 1 452 ? 13.132 14.468 -10.018 1.00 77.62 452 ILE A C 1
ATOM 3623 O O . ILE A 1 452 ? 11.963 14.271 -9.701 1.00 77.62 452 ILE A O 1
ATOM 3627 N N . ASP A 1 453 ? 14.067 13.527 -9.971 1.00 66.94 453 ASP A N 1
ATOM 3628 C CA . ASP A 1 453 ? 13.833 12.172 -9.473 1.00 66.94 453 ASP A CA 1
ATOM 3629 C C . ASP A 1 453 ? 15.119 11.624 -8.824 1.00 66.94 453 ASP A C 1
ATOM 3631 O O . ASP A 1 453 ? 16.174 12.267 -8.830 1.00 66.94 453 ASP A O 1
ATOM 3635 N N . VAL A 1 454 ? 15.047 10.445 -8.221 1.00 79.50 454 VAL A N 1
ATOM 3636 C CA . VAL A 1 454 ? 16.181 9.771 -7.586 1.00 79.50 454 VAL A CA 1
ATOM 3637 C C . VAL A 1 454 ? 16.945 8.911 -8.587 1.00 79.50 454 VAL A C 1
ATOM 3639 O O . VAL A 1 454 ? 16.367 8.250 -9.448 1.00 79.50 454 VAL A O 1
ATOM 3642 N N . LEU A 1 455 ? 18.274 8.874 -8.465 1.00 74.56 455 LEU A N 1
ATOM 3643 C CA . LEU A 1 455 ? 19.086 7.921 -9.212 1.00 74.56 455 LEU A CA 1
ATOM 3644 C C . LEU A 1 455 ? 18.603 6.489 -8.929 1.00 74.56 455 LEU A C 1
ATOM 3646 O O . LEU A 1 455 ? 18.292 6.172 -7.775 1.00 74.56 455 LEU A O 1
ATOM 3650 N N . PRO A 1 456 ? 18.621 5.596 -9.938 1.00 70.06 456 PRO A N 1
ATOM 3651 C CA . PRO A 1 456 ? 18.313 4.191 -9.727 1.00 70.06 456 PRO A CA 1
ATOM 3652 C C . PRO A 1 456 ? 19.115 3.601 -8.566 1.00 70.06 456 PRO A C 1
ATOM 3654 O O . PRO A 1 456 ? 20.306 3.879 -8.384 1.00 70.06 456 PRO A O 1
ATOM 3657 N N . SER A 1 457 ? 18.465 2.761 -7.769 1.00 59.00 457 SER A N 1
ATOM 3658 C CA . SER A 1 457 ? 19.123 2.107 -6.647 1.00 59.00 457 SER A CA 1
ATOM 3659 C C . SER A 1 457 ? 20.247 1.188 -7.142 1.00 59.00 457 SER A C 1
ATOM 3661 O O . SER A 1 457 ? 20.155 0.517 -8.173 1.00 59.00 457 SER A O 1
ATOM 3663 N N . GLY A 1 458 ? 21.366 1.172 -6.419 1.00 64.81 458 GLY A N 1
ATOM 3664 C CA . GLY A 1 458 ? 22.496 0.333 -6.796 1.00 64.81 458 GLY A CA 1
ATOM 3665 C C . GLY A 1 458 ? 23.735 0.562 -5.943 1.00 64.81 458 GLY A C 1
ATOM 3666 O O . GLY A 1 458 ? 23.716 0.410 -4.724 1.00 64.81 458 GLY A O 1
ATOM 3667 N N . ARG A 1 459 ? 24.853 0.873 -6.604 1.00 69.56 459 ARG A N 1
ATOM 3668 C CA . ARG A 1 459 ? 26.168 1.047 -5.963 1.00 69.56 459 ARG A CA 1
ATOM 3669 C C . ARG A 1 459 ? 26.230 2.320 -5.116 1.00 69.56 459 ARG A C 1
ATOM 3671 O O . ARG A 1 459 ? 25.374 3.187 -5.239 1.00 69.56 459 ARG A O 1
ATOM 3678 N N . GLN A 1 460 ? 27.296 2.468 -4.325 1.00 71.25 460 GLN A N 1
ATOM 3679 C CA . GLN A 1 460 ? 27.517 3.607 -3.417 1.00 71.25 460 GLN A CA 1
ATOM 3680 C C . GLN A 1 460 ? 27.303 4.985 -4.071 1.00 71.25 460 GLN A C 1
ATOM 3682 O O . GLN A 1 460 ? 26.789 5.879 -3.417 1.00 71.25 460 GLN A O 1
ATOM 3687 N N . PHE A 1 461 ? 27.620 5.148 -5.363 1.00 77.75 461 PHE A N 1
ATOM 3688 C CA . PHE A 1 4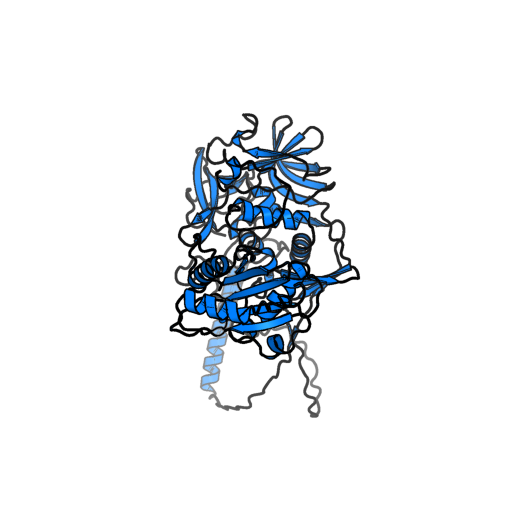61 ? 27.407 6.406 -6.092 1.00 77.75 461 PHE A CA 1
ATOM 3689 C C . PHE A 1 461 ? 25.933 6.848 -6.182 1.00 77.75 461 PHE A C 1
ATOM 3691 O O . PHE A 1 461 ? 25.663 8.039 -6.273 1.00 77.75 461 PHE A O 1
ATOM 3698 N N . SER A 1 462 ? 24.979 5.910 -6.131 1.00 71.88 462 SER A N 1
ATOM 3699 C CA . SER A 1 462 ? 23.536 6.220 -6.097 1.00 71.88 462 SER A CA 1
ATOM 3700 C C . SER A 1 462 ? 23.084 6.871 -4.782 1.00 71.88 462 SER A C 1
ATOM 3702 O O . SER A 1 462 ? 21.915 7.219 -4.641 1.00 71.88 462 SER A O 1
ATOM 3704 N N . ARG A 1 463 ? 23.996 7.027 -3.813 1.00 72.25 463 ARG A N 1
ATOM 3705 C CA . ARG A 1 463 ? 23.728 7.592 -2.492 1.00 72.25 463 ARG A CA 1
ATOM 3706 C C . ARG A 1 463 ? 24.623 8.799 -2.202 1.00 72.25 463 ARG A C 1
ATOM 3708 O O . ARG A 1 463 ? 25.742 8.923 -2.714 1.00 72.25 463 ARG A O 1
ATOM 3715 N N . ASN A 1 464 ? 24.111 9.689 -1.370 1.00 65.19 464 ASN A N 1
ATOM 3716 C CA . ASN A 1 464 ? 24.824 10.837 -0.827 1.00 65.19 464 ASN A CA 1
ATOM 3717 C C . ASN A 1 464 ? 25.631 10.446 0.421 1.00 65.19 464 ASN A C 1
ATOM 3719 O O . ASN A 1 464 ? 25.526 9.319 0.915 1.00 65.19 464 ASN A O 1
ATOM 3723 N N . GLU A 1 465 ? 26.489 11.350 0.908 1.00 63.31 465 GLU A N 1
ATOM 3724 C CA . GLU A 1 465 ? 27.344 11.094 2.084 1.00 63.31 465 GLU A CA 1
ATOM 3725 C C . GLU A 1 465 ? 26.522 10.854 3.366 1.00 63.31 465 GLU A C 1
ATOM 3727 O O . GLU A 1 465 ? 26.945 10.101 4.241 1.00 63.31 465 GLU A O 1
ATOM 3732 N N . ASP A 1 466 ? 25.310 11.411 3.434 1.00 54.09 466 ASP A N 1
ATOM 3733 C CA . ASP A 1 466 ? 24.311 11.187 4.487 1.00 54.09 466 ASP A CA 1
ATOM 3734 C C . ASP A 1 466 ? 23.552 9.845 4.346 1.00 54.09 466 ASP A C 1
ATOM 3736 O O . ASP A 1 466 ? 22.757 9.465 5.209 1.00 54.09 466 ASP A O 1
ATOM 3740 N N . GLY A 1 467 ? 23.810 9.097 3.268 1.00 52.53 467 GLY A N 1
ATOM 3741 C CA . GLY A 1 467 ? 23.167 7.825 2.946 1.00 52.53 467 GLY A CA 1
ATOM 3742 C C . GLY A 1 467 ? 21.807 7.943 2.245 1.00 52.53 467 GLY A C 1
ATOM 3743 O O . GLY A 1 467 ? 21.229 6.898 1.911 1.00 52.53 467 GLY A O 1
ATOM 3744 N N . GLY A 1 468 ? 21.317 9.167 2.005 1.00 54.22 468 GLY A N 1
ATOM 3745 C CA . GLY A 1 468 ? 20.118 9.454 1.214 1.00 54.22 468 GLY A CA 1
ATOM 3746 C C . GLY A 1 468 ? 20.307 9.129 -0.274 1.00 54.22 468 GLY A C 1
ATOM 3747 O O . GLY A 1 468 ? 21.445 8.945 -0.720 1.00 54.22 468 GLY A O 1
ATOM 3748 N N . PRO A 1 469 ? 19.224 8.988 -1.060 1.00 64.94 469 PRO A N 1
ATOM 3749 C CA . PRO A 1 469 ? 19.344 8.792 -2.501 1.00 64.94 469 PRO A CA 1
ATOM 3750 C C . PRO A 1 469 ? 19.913 10.053 -3.149 1.00 64.94 469 PRO A C 1
ATOM 3752 O O . PRO A 1 469 ? 19.506 11.165 -2.823 1.00 64.94 469 PRO A O 1
ATOM 3755 N N . ARG A 1 470 ? 20.818 9.870 -4.104 1.00 77.12 470 ARG A N 1
ATOM 3756 C CA . ARG A 1 470 ? 21.288 10.972 -4.937 1.00 77.12 470 ARG A CA 1
ATOM 3757 C C . ARG A 1 470 ? 20.242 11.294 -5.995 1.00 77.12 470 ARG A C 1
ATOM 3759 O O . ARG A 1 470 ? 19.708 10.371 -6.609 1.00 77.12 470 ARG A O 1
ATOM 3766 N N . LYS A 1 471 ? 19.964 12.570 -6.232 1.00 85.38 471 LYS A N 1
ATOM 3767 C CA . LYS A 1 471 ? 18.950 13.023 -7.191 1.00 85.38 471 LYS A CA 1
ATOM 3768 C C . LYS A 1 471 ? 19.536 13.283 -8.577 1.00 85.38 471 LYS A C 1
ATOM 3770 O O . LYS A 1 471 ? 20.746 13.433 -8.757 1.00 85.38 471 LYS A O 1
ATOM 3775 N N . TYR A 1 472 ? 18.663 13.364 -9.569 1.00 88.31 472 TYR A N 1
ATOM 3776 C CA . TYR A 1 472 ? 18.958 13.928 -10.878 1.00 88.31 472 TYR A CA 1
ATOM 3777 C C . TYR A 1 472 ? 17.809 14.825 -11.335 1.00 88.31 472 TYR A C 1
ATOM 3779 O O . TYR A 1 472 ? 16.678 14.684 -10.878 1.00 88.31 472 TYR A O 1
ATOM 3787 N N . ALA A 1 473 ? 18.106 15.740 -12.248 1.00 88.75 473 ALA A N 1
ATOM 3788 C CA . ALA A 1 473 ? 17.146 16.617 -12.891 1.00 88.75 473 ALA A CA 1
ATOM 3789 C C . ALA A 1 473 ? 17.223 16.448 -14.410 1.00 88.75 473 ALA A C 1
ATOM 3791 O O . ALA A 1 473 ? 18.310 16.477 -14.992 1.00 88.75 473 ALA A O 1
ATOM 3792 N N . LEU A 1 474 ? 16.063 16.297 -15.045 1.00 89.12 474 LEU A N 1
ATOM 3793 C CA . LEU A 1 474 ? 15.896 16.302 -16.493 1.00 89.12 474 LEU A CA 1
ATOM 3794 C C . LEU A 1 474 ? 15.058 17.514 -16.902 1.00 89.12 474 LEU A C 1
ATOM 3796 O O . LEU A 1 474 ? 13.921 17.676 -16.464 1.00 89.12 474 LEU A O 1
ATOM 3800 N N . VAL A 1 475 ? 15.609 18.358 -17.764 1.00 90.88 475 VAL A N 1
ATOM 3801 C CA . VAL A 1 475 ? 14.954 19.577 -18.255 1.00 90.88 475 VAL A CA 1
ATOM 3802 C C . VAL A 1 475 ? 14.819 19.499 -19.760 1.00 90.88 475 VAL A C 1
ATOM 3804 O O . VAL A 1 475 ? 15.744 19.053 -20.433 1.00 90.88 475 VAL A O 1
ATOM 3807 N N . THR A 1 476 ? 13.690 19.961 -20.289 1.00 90.44 476 THR A N 1
ATOM 3808 C CA . THR A 1 476 ? 13.519 20.173 -21.727 1.00 90.44 476 THR A CA 1
ATOM 3809 C C . THR A 1 476 ? 13.753 21.643 -22.037 1.00 90.44 476 THR A C 1
ATOM 3811 O O . THR A 1 476 ? 13.137 22.514 -21.428 1.00 90.44 476 THR A O 1
ATOM 3814 N N . ILE A 1 477 ? 14.641 21.911 -22.986 1.00 89.75 477 ILE A N 1
ATOM 3815 C CA . ILE A 1 477 ? 14.834 23.224 -23.590 1.00 89.75 477 ILE A CA 1
ATOM 3816 C C . ILE A 1 477 ? 14.365 23.119 -25.028 1.00 89.75 477 ILE A C 1
ATOM 3818 O O . ILE A 1 477 ? 14.895 22.332 -25.810 1.00 89.75 477 ILE A O 1
ATOM 3822 N N . GLU A 1 478 ? 13.368 23.912 -25.376 1.00 86.69 478 GLU A N 1
ATOM 3823 C CA . GLU A 1 478 ? 12.786 23.912 -26.705 1.00 86.69 478 GLU A CA 1
ATOM 3824 C C . GLU A 1 478 ? 13.056 25.249 -27.388 1.00 86.69 478 GLU A C 1
ATOM 3826 O O . GLU A 1 478 ? 12.788 26.315 -26.840 1.00 86.69 478 GLU A O 1
ATOM 3831 N N . HIS A 1 479 ? 13.616 25.170 -28.594 1.00 84.00 479 HIS A N 1
ATOM 3832 C CA . HIS A 1 479 ? 13.840 26.305 -29.480 1.00 84.00 479 HIS A CA 1
ATOM 3833 C C . HIS A 1 479 ? 13.219 25.975 -30.836 1.00 84.00 479 HIS A C 1
ATOM 3835 O O . HIS A 1 479 ? 13.600 24.978 -31.453 1.00 84.00 479 HIS A O 1
ATOM 3841 N N . ARG A 1 480 ? 12.251 26.777 -31.301 1.00 79.69 480 ARG A N 1
ATOM 3842 C CA . ARG A 1 480 ? 11.572 26.591 -32.604 1.00 79.69 480 ARG A CA 1
ATOM 3843 C C . ARG A 1 480 ? 11.119 25.132 -32.851 1.00 79.69 480 ARG A C 1
ATOM 3845 O O . ARG A 1 480 ? 11.400 24.558 -33.902 1.00 79.69 480 ARG A O 1
ATOM 3852 N N . ASN A 1 481 ? 10.452 24.516 -31.868 1.00 75.50 481 ASN A N 1
ATOM 3853 C CA . ASN A 1 481 ? 9.976 23.119 -31.890 1.00 75.50 481 ASN A CA 1
ATOM 3854 C C . ASN A 1 481 ? 11.068 22.030 -31.992 1.00 75.50 481 ASN A C 1
ATOM 3856 O O . ASN A 1 481 ? 10.777 20.886 -32.358 1.00 75.50 481 ASN A O 1
ATOM 3860 N N . LYS A 1 482 ? 12.329 22.359 -31.687 1.00 82.38 482 LYS A N 1
ATOM 3861 C CA . LYS A 1 482 ? 13.436 21.398 -31.583 1.00 82.38 482 LYS A CA 1
ATOM 3862 C C . LYS A 1 482 ? 13.797 21.209 -30.104 1.00 82.38 482 LYS A C 1
ATOM 3864 O O . LYS A 1 482 ? 14.520 22.045 -29.554 1.00 82.38 482 LYS A O 1
ATOM 3869 N N . PRO A 1 483 ? 13.299 20.148 -29.441 1.00 87.88 483 PRO A N 1
ATOM 3870 C CA . PRO A 1 483 ? 13.616 19.902 -28.045 1.00 87.88 483 PRO A CA 1
ATOM 3871 C C . PRO A 1 483 ? 15.041 19.361 -27.903 1.00 87.88 483 PRO A C 1
ATOM 3873 O O . PRO A 1 483 ? 15.451 18.426 -28.594 1.00 87.88 483 PRO A O 1
ATOM 3876 N N . LYS A 1 484 ? 15.778 19.927 -26.953 1.00 91.50 484 LYS A N 1
ATOM 3877 C CA . LYS A 1 484 ? 16.995 19.353 -26.380 1.00 91.50 484 LYS A CA 1
ATOM 3878 C C . LYS A 1 484 ? 16.753 19.111 -24.903 1.00 91.50 484 LYS A C 1
ATOM 3880 O O . LYS A 1 484 ? 15.970 19.815 -24.269 1.00 91.50 484 LYS A O 1
ATOM 3885 N N . TYR A 1 485 ? 17.429 18.121 -24.347 1.00 92.75 485 TYR A N 1
ATOM 3886 C CA . TYR A 1 485 ? 17.273 17.768 -22.945 1.00 92.75 485 TYR A CA 1
ATOM 3887 C C . TYR A 1 485 ? 18.578 17.983 -22.202 1.00 92.75 485 TYR A C 1
ATOM 3889 O O . TYR A 1 485 ? 19.648 17.658 -22.712 1.00 92.75 485 TYR A O 1
ATOM 3897 N N . ILE A 1 486 ? 18.491 18.512 -20.989 1.00 94.44 486 ILE A N 1
ATOM 3898 C CA . ILE A 1 486 ? 19.631 18.634 -20.090 1.00 94.44 486 ILE A CA 1
ATOM 3899 C C . ILE A 1 486 ? 19.425 17.676 -18.929 1.00 94.44 486 ILE A C 1
ATOM 3901 O O . ILE A 1 486 ? 18.405 17.746 -18.248 1.00 94.44 486 ILE A O 1
ATOM 3905 N N . LEU A 1 487 ? 20.397 16.790 -18.720 1.00 94.50 487 LEU A N 1
ATOM 3906 C CA . LEU A 1 487 ? 20.436 15.864 -17.596 1.00 94.50 487 LEU A CA 1
ATOM 3907 C C . LEU A 1 487 ? 21.582 16.256 -16.662 1.00 94.50 487 LEU A C 1
ATOM 3909 O O . LEU A 1 487 ? 22.757 16.177 -17.035 1.00 94.50 487 LEU A O 1
ATOM 3913 N N . GLU A 1 488 ? 21.223 16.640 -15.442 1.00 93.25 488 GLU A N 1
ATOM 3914 C CA . GLU A 1 488 ? 22.152 16.945 -14.357 1.00 93.25 488 GLU A CA 1
ATOM 3915 C C . GLU A 1 488 ? 21.927 15.966 -13.209 1.00 93.25 488 GLU A C 1
ATOM 3917 O O . GLU A 1 488 ? 20.796 15.638 -12.869 1.00 93.25 488 GLU A O 1
ATOM 3922 N N . VAL A 1 489 ? 23.007 15.486 -12.604 1.00 90.94 489 VAL A N 1
ATOM 3923 C CA . VAL A 1 489 ? 22.941 14.652 -11.400 1.00 90.94 489 VAL A CA 1
ATOM 3924 C C . VAL A 1 489 ? 23.483 15.472 -10.246 1.00 90.94 489 VAL A C 1
ATOM 3926 O O . VAL A 1 489 ? 24.479 16.174 -10.409 1.00 90.94 489 VAL A O 1
ATOM 3929 N N . GLU A 1 490 ? 22.844 15.359 -9.090 1.00 86.06 490 GLU A N 1
ATOM 3930 C CA . GLU A 1 490 ? 23.269 16.001 -7.853 1.00 86.06 490 GLU A CA 1
ATOM 3931 C C . GLU A 1 490 ? 24.738 15.662 -7.537 1.00 86.06 490 GLU A C 1
ATOM 3933 O O . GLU A 1 490 ? 25.182 14.508 -7.639 1.00 86.06 490 GLU A O 1
ATOM 3938 N N . ARG A 1 491 ? 25.522 16.682 -7.177 1.00 72.69 491 ARG A N 1
ATOM 3939 C CA . ARG A 1 491 ? 26.965 16.553 -6.942 1.00 72.69 491 ARG A CA 1
ATOM 3940 C C . ARG A 1 491 ? 27.315 16.924 -5.501 1.00 72.69 491 ARG A C 1
ATOM 3942 O O . ARG A 1 491 ? 27.136 18.078 -5.129 1.00 72.69 491 ARG A O 1
ATOM 3949 N N . PRO A 1 492 ? 27.918 16.015 -4.714 1.00 60.59 492 PRO A N 1
ATOM 3950 C CA . PRO A 1 492 ? 28.692 16.430 -3.552 1.00 60.59 492 PRO A CA 1
ATOM 3951 C C . PRO A 1 492 ? 29.989 17.114 -4.017 1.00 60.59 492 PRO A C 1
ATOM 3953 O O . PRO A 1 492 ? 30.551 16.733 -5.048 1.00 60.59 492 PRO A O 1
ATOM 3956 N N . GLU A 1 493 ? 30.495 18.081 -3.244 1.00 55.44 493 GLU A N 1
ATOM 3957 C CA . GLU A 1 493 ? 31.603 18.995 -3.609 1.00 55.44 493 GLU A CA 1
ATOM 3958 C C . GLU A 1 493 ? 32.882 18.315 -4.150 1.00 55.44 493 GLU A C 1
ATOM 3960 O O . GLU A 1 493 ? 33.695 18.943 -4.826 1.00 55.44 493 GLU A O 1
ATOM 3965 N N . LYS A 1 494 ? 33.071 17.016 -3.887 1.00 55.16 494 LYS A N 1
ATOM 3966 C CA . LYS A 1 494 ? 34.269 16.241 -4.250 1.00 55.16 494 LYS A CA 1
ATOM 3967 C C . LYS A 1 494 ? 34.164 15.461 -5.566 1.00 55.16 494 LYS A C 1
ATOM 3969 O O . LYS A 1 494 ? 35.154 14.849 -5.968 1.00 55.16 494 LYS A O 1
ATOM 3974 N N . VAL A 1 495 ? 33.011 15.440 -6.248 1.00 61.16 495 VAL A N 1
ATOM 3975 C CA . VAL A 1 495 ? 32.818 14.625 -7.464 1.00 61.16 495 VAL A CA 1
ATOM 3976 C C . VAL A 1 495 ? 32.548 15.481 -8.699 1.00 61.16 495 VAL A C 1
ATOM 3978 O O . VAL A 1 495 ? 31.496 16.096 -8.846 1.00 61.16 495 VAL A O 1
ATOM 3981 N N . GLN A 1 496 ? 33.491 15.460 -9.645 1.00 70.00 496 GLN A N 1
ATOM 3982 C CA . GLN A 1 496 ? 33.348 16.128 -10.938 1.00 70.00 496 GLN A CA 1
ATOM 3983 C C . GLN A 1 496 ? 32.606 15.230 -11.935 1.00 70.00 496 GLN A C 1
ATOM 3985 O O . GLN A 1 496 ? 33.218 14.450 -12.667 1.00 70.00 496 GLN A O 1
ATOM 3990 N N . LEU A 1 497 ? 31.280 15.350 -11.978 1.00 85.62 497 LEU A N 1
ATOM 3991 C CA . LEU A 1 497 ? 30.460 14.761 -13.035 1.00 85.62 497 LEU A CA 1
ATOM 3992 C C . LEU A 1 497 ? 30.071 15.834 -14.056 1.00 85.62 497 LEU A C 1
ATOM 3994 O O . LEU A 1 497 ? 29.719 16.941 -13.674 1.00 85.62 497 LEU A O 1
ATOM 3998 N N . SER A 1 498 ? 30.148 15.515 -15.351 1.00 89.25 498 SER A N 1
ATOM 3999 C CA . SER A 1 498 ? 29.703 16.416 -16.423 1.00 89.25 498 SER A CA 1
ATOM 4000 C C . SER A 1 498 ? 28.181 16.417 -16.564 1.00 89.25 498 SER A C 1
ATOM 4002 O O . SER A 1 498 ? 27.593 15.332 -16.568 1.00 89.25 498 SER A O 1
ATOM 4004 N N . THR A 1 499 ? 27.590 17.584 -16.814 1.00 92.62 499 THR A N 1
ATOM 4005 C CA . THR A 1 499 ? 26.211 17.718 -17.308 1.00 92.62 499 THR A CA 1
ATOM 4006 C C . THR A 1 499 ? 26.100 17.092 -18.695 1.00 92.62 499 THR A C 1
ATOM 4008 O O . THR A 1 499 ? 27.043 17.178 -19.493 1.00 92.62 499 THR A O 1
ATOM 4011 N N . LEU A 1 500 ? 24.971 16.449 -18.997 1.00 95.06 500 LEU A N 1
ATOM 4012 C CA . LEU A 1 500 ? 24.696 15.940 -20.338 1.00 95.06 500 LEU A CA 1
ATOM 4013 C C . LEU A 1 500 ? 23.693 16.830 -21.062 1.00 95.06 500 LEU A C 1
ATOM 4015 O O . LEU A 1 500 ? 22.640 17.147 -20.518 1.00 95.06 500 LEU A O 1
ATOM 4019 N N . ILE A 1 501 ? 24.003 17.154 -22.313 1.00 94.12 501 ILE A N 1
ATOM 4020 C CA . ILE A 1 501 ? 23.045 17.685 -23.281 1.00 94.12 501 ILE A CA 1
ATOM 4021 C C . ILE A 1 501 ? 22.685 16.543 -24.224 1.00 94.12 501 ILE A C 1
ATOM 4023 O O . ILE A 1 501 ? 23.564 15.885 -24.786 1.00 94.12 501 ILE A O 1
ATOM 4027 N N . ILE A 1 502 ? 21.393 16.286 -24.363 1.00 93.56 502 ILE A N 1
ATOM 4028 C CA . ILE A 1 502 ? 20.829 15.152 -25.080 1.00 93.56 502 ILE A CA 1
ATOM 4029 C C . ILE A 1 502 ? 19.951 15.687 -26.207 1.00 93.56 502 ILE A C 1
ATOM 4031 O O . ILE A 1 502 ? 19.080 16.528 -26.004 1.00 93.56 502 ILE A O 1
ATOM 4035 N N . GLU A 1 503 ? 20.170 15.164 -27.401 1.00 90.56 503 GLU A N 1
ATOM 4036 C CA . GLU A 1 503 ? 19.437 15.503 -28.615 1.00 90.56 503 GLU A CA 1
ATOM 4037 C C . GLU A 1 503 ? 19.078 14.213 -29.357 1.00 90.56 503 GLU A C 1
ATOM 4039 O O . GLU A 1 503 ? 19.792 13.213 -29.269 1.00 90.56 503 GLU A O 1
ATOM 4044 N N . LEU A 1 504 ? 17.962 14.203 -30.078 1.00 87.38 504 LEU A N 1
ATOM 4045 C CA . LEU A 1 504 ? 17.577 13.057 -30.901 1.00 87.38 504 LEU A CA 1
ATOM 4046 C C . LEU A 1 504 ? 18.424 13.037 -32.178 1.00 87.38 504 LEU A C 1
ATOM 4048 O O . LEU A 1 504 ? 18.600 14.072 -32.816 1.00 87.38 504 LEU A O 1
ATOM 4052 N N . ARG A 1 505 ? 18.965 11.869 -32.555 1.00 82.56 505 ARG A N 1
ATOM 4053 C CA . ARG A 1 505 ? 19.731 11.737 -33.813 1.00 82.56 505 ARG A CA 1
ATOM 4054 C C . ARG A 1 505 ? 18.846 11.882 -35.049 1.00 82.56 505 ARG A C 1
ATOM 4056 O O . ARG A 1 505 ? 19.284 12.444 -36.046 1.00 82.56 505 ARG A O 1
ATOM 4063 N N . ASP A 1 506 ? 17.610 11.406 -34.950 1.00 74.31 506 ASP A N 1
ATOM 4064 C CA . ASP A 1 506 ? 16.635 11.432 -36.035 1.00 74.31 506 ASP A CA 1
ATOM 4065 C C . ASP A 1 506 ? 15.568 12.501 -35.782 1.00 74.31 506 ASP A C 1
ATOM 4067 O O . ASP A 1 506 ? 15.228 12.795 -34.637 1.00 74.31 506 ASP A O 1
ATOM 4071 N N . LYS A 1 507 ? 14.943 13.014 -36.851 1.00 65.88 507 LYS A N 1
ATOM 4072 C CA . LYS A 1 507 ? 13.832 13.990 -36.779 1.00 65.88 507 LYS A CA 1
ATOM 4073 C C . LYS A 1 507 ? 12.524 13.417 -36.195 1.00 65.88 507 LYS A C 1
ATOM 4075 O O . LYS A 1 507 ? 11.491 14.084 -36.226 1.00 65.88 507 LYS A O 1
ATOM 4080 N N . ARG A 1 508 ? 12.534 12.175 -35.700 1.00 70.12 508 ARG A N 1
ATOM 4081 C CA . ARG A 1 508 ? 11.367 11.539 -35.077 1.00 70.12 508 ARG A CA 1
ATOM 4082 C C . ARG A 1 508 ? 11.123 12.145 -33.697 1.00 70.12 508 ARG A C 1
ATOM 4084 O O . ARG A 1 508 ? 12.070 12.372 -32.952 1.00 70.12 508 ARG A O 1
ATOM 4091 N N . LYS A 1 509 ? 9.862 12.363 -33.329 1.00 67.12 509 LYS A N 1
ATOM 4092 C CA . LYS A 1 509 ? 9.506 12.680 -31.941 1.00 67.12 509 LYS A CA 1
ATOM 4093 C C . LYS A 1 509 ? 9.505 11.379 -31.140 1.00 67.12 509 LYS A C 1
ATOM 4095 O O . LYS A 1 509 ? 8.860 10.423 -31.560 1.00 67.12 509 LYS A O 1
ATOM 4100 N N . LEU A 1 510 ? 10.228 11.339 -30.024 1.00 71.25 510 LEU A N 1
ATOM 4101 C CA . LEU A 1 510 ? 10.042 10.278 -29.034 1.00 71.25 510 LEU A CA 1
ATOM 4102 C C . LEU A 1 510 ? 8.841 10.616 -28.158 1.00 71.25 510 LEU A C 1
ATOM 4104 O O . LEU A 1 510 ? 8.635 11.778 -27.801 1.00 71.25 510 LEU A O 1
ATOM 4108 N N . SER A 1 511 ? 8.082 9.593 -27.780 1.00 74.00 511 SER A N 1
ATOM 4109 C CA . SER A 1 511 ? 7.180 9.710 -26.642 1.00 74.00 511 SER A CA 1
ATOM 4110 C C . SER A 1 511 ? 7.981 9.947 -25.358 1.00 74.00 511 SER A C 1
ATOM 4112 O O . SER A 1 511 ? 9.155 9.586 -25.241 1.00 74.00 511 SER A O 1
ATOM 4114 N N . GLU A 1 512 ? 7.333 10.541 -24.360 1.00 66.94 512 GLU A N 1
ATOM 4115 C CA . GLU A 1 512 ? 7.953 10.790 -23.057 1.00 66.94 512 GLU A CA 1
ATOM 4116 C C . GLU A 1 512 ? 8.447 9.495 -22.388 1.00 66.94 512 GLU A C 1
ATOM 4118 O O . GLU A 1 512 ? 9.514 9.479 -21.777 1.00 66.94 512 GLU A O 1
ATOM 4123 N N . VAL A 1 513 ? 7.716 8.392 -22.577 1.00 66.50 513 VAL A N 1
ATOM 4124 C CA . VAL A 1 513 ? 8.068 7.061 -22.061 1.00 66.50 513 VAL A CA 1
ATOM 4125 C C . VAL A 1 513 ? 9.353 6.536 -22.703 1.00 66.50 513 VAL A C 1
ATOM 4127 O O . VAL A 1 513 ? 10.221 6.012 -22.006 1.00 66.50 513 VAL A O 1
ATOM 4130 N N . GLU A 1 514 ? 9.507 6.700 -24.018 1.00 76.06 514 GLU A N 1
ATOM 4131 C CA . GLU A 1 514 ? 10.718 6.277 -24.729 1.00 76.06 514 GLU A CA 1
ATOM 4132 C C . GLU A 1 514 ? 11.929 7.105 -24.299 1.00 76.06 514 GLU A C 1
ATOM 4134 O O . GLU A 1 514 ? 12.970 6.538 -23.975 1.00 76.06 514 GLU A O 1
ATOM 4139 N N . LEU A 1 515 ? 11.788 8.433 -24.218 1.00 80.56 515 LEU A N 1
ATOM 4140 C CA . LEU A 1 515 ? 12.853 9.307 -23.723 1.00 80.56 515 LEU A CA 1
ATOM 4141 C C . LEU A 1 515 ? 13.282 8.912 -22.306 1.00 80.56 515 LEU A C 1
ATOM 4143 O O . LEU A 1 515 ? 14.477 8.815 -22.025 1.00 80.56 515 LEU A O 1
ATOM 4147 N N . PHE A 1 516 ? 12.314 8.663 -21.422 1.00 77.88 516 PHE A N 1
ATOM 4148 C CA . PHE A 1 516 ? 12.593 8.247 -20.054 1.00 77.88 516 PHE A CA 1
ATOM 4149 C C . PHE A 1 516 ? 13.327 6.903 -20.014 1.00 77.88 516 PHE A C 1
ATOM 4151 O O . PHE A 1 516 ? 14.309 6.771 -19.288 1.00 77.88 516 PHE A O 1
ATOM 4158 N N . SER A 1 517 ? 12.924 5.934 -20.840 1.00 76.69 517 SER A N 1
ATOM 4159 C CA . SER A 1 517 ? 13.608 4.641 -20.960 1.00 76.69 517 SER A CA 1
ATOM 4160 C C . SER A 1 517 ? 15.080 4.797 -21.369 1.00 76.69 517 SER A C 1
ATOM 4162 O O . SER A 1 517 ? 15.955 4.153 -20.785 1.00 76.69 517 SER A O 1
ATOM 4164 N N . GLU A 1 518 ? 15.383 5.677 -22.328 1.00 86.88 518 GLU A N 1
ATOM 4165 C CA . GLU A 1 518 ? 16.769 5.939 -22.742 1.00 86.88 518 GLU A CA 1
ATOM 4166 C C . GLU A 1 518 ? 17.581 6.623 -21.628 1.00 86.88 518 GLU A C 1
ATOM 4168 O O . GLU A 1 518 ? 18.715 6.228 -21.334 1.00 86.88 518 GLU A O 1
ATOM 4173 N N . VAL A 1 519 ? 16.988 7.607 -20.941 1.00 87.44 519 VAL A N 1
ATOM 4174 C CA . VAL A 1 519 ? 17.615 8.290 -19.796 1.00 87.44 519 VAL A CA 1
ATOM 4175 C C . VAL A 1 519 ? 17.904 7.304 -18.659 1.00 87.44 519 VAL A C 1
ATOM 4177 O O . VAL A 1 519 ? 19.012 7.304 -18.122 1.00 87.44 519 VAL A O 1
ATOM 4180 N N . GLN A 1 520 ? 16.977 6.399 -18.339 1.00 84.00 520 GLN A N 1
ATOM 4181 C CA . GLN A 1 520 ? 17.189 5.352 -17.333 1.00 84.00 520 GLN A CA 1
ATOM 4182 C C . GLN A 1 520 ? 18.376 4.445 -17.688 1.00 84.00 520 GLN A C 1
ATOM 4184 O O . GLN A 1 520 ? 19.204 4.130 -16.827 1.00 84.00 520 GLN A O 1
ATOM 4189 N N . GLY A 1 521 ? 18.539 4.093 -18.966 1.00 84.38 521 GLY A N 1
ATOM 4190 C CA . GLY A 1 521 ? 19.710 3.359 -19.450 1.00 84.38 521 GLY A CA 1
ATOM 4191 C C . GLY A 1 521 ? 21.036 4.086 -19.182 1.00 84.38 521 GLY A C 1
ATOM 4192 O O . GLY A 1 521 ? 22.018 3.463 -18.752 1.00 84.38 521 GLY A O 1
ATOM 4193 N N . LEU A 1 522 ? 21.074 5.409 -19.385 1.00 90.75 522 LEU A N 1
ATOM 4194 C CA . LEU A 1 522 ? 22.240 6.248 -19.079 1.00 90.75 522 LEU A CA 1
ATOM 4195 C C . LEU A 1 522 ? 22.534 6.295 -17.575 1.00 90.75 522 LEU A C 1
ATOM 4197 O O . LEU A 1 522 ? 23.692 6.138 -17.177 1.00 90.75 522 LEU A O 1
ATOM 4201 N N . LEU A 1 523 ? 21.504 6.455 -16.740 1.00 89.56 523 LEU A N 1
ATOM 4202 C CA . LEU A 1 523 ? 21.636 6.524 -15.281 1.00 89.56 523 LEU A CA 1
ATOM 4203 C C . LEU A 1 523 ? 22.101 5.190 -14.680 1.00 89.56 523 LEU A C 1
ATOM 4205 O O . LEU A 1 523 ? 23.046 5.162 -13.888 1.00 89.56 523 LEU A O 1
ATOM 4209 N N . HIS A 1 524 ? 21.539 4.062 -15.119 1.00 83.94 524 HIS A N 1
ATOM 4210 C CA . HIS A 1 524 ? 22.048 2.740 -14.745 1.00 83.94 524 HIS A CA 1
ATOM 4211 C C . HIS A 1 524 ? 23.506 2.549 -15.176 1.00 83.94 524 HIS A C 1
ATOM 4213 O O . HIS A 1 524 ? 24.311 1.982 -14.433 1.00 83.94 524 HIS A O 1
ATOM 4219 N N . GLY A 1 525 ? 23.866 3.047 -16.360 1.00 86.25 525 GLY A N 1
ATOM 4220 C CA . GLY A 1 525 ? 25.239 3.086 -16.849 1.00 86.25 525 GLY A CA 1
ATOM 4221 C C . GLY A 1 525 ? 26.189 3.847 -15.926 1.00 86.25 525 GLY A C 1
ATOM 4222 O O . GLY A 1 525 ? 27.246 3.328 -15.563 1.00 86.25 525 GLY A O 1
ATOM 4223 N N . LEU A 1 526 ? 25.785 5.048 -15.509 1.00 89.62 526 LEU A N 1
ATOM 4224 C CA . LEU A 1 526 ? 26.513 5.905 -14.573 1.00 89.62 526 LEU A CA 1
ATOM 4225 C C . LEU A 1 526 ? 26.771 5.199 -13.236 1.00 89.62 526 LEU A C 1
ATOM 4227 O O . LEU A 1 526 ? 27.907 5.164 -12.758 1.00 89.62 526 LEU A O 1
ATOM 4231 N N . ILE A 1 527 ? 25.735 4.591 -12.653 1.00 85.00 527 ILE A N 1
ATOM 4232 C CA . ILE A 1 527 ? 25.822 3.895 -11.360 1.00 85.00 527 ILE A CA 1
ATOM 4233 C C . ILE A 1 527 ? 26.724 2.663 -11.461 1.00 85.00 527 ILE A C 1
ATOM 4235 O O . ILE A 1 527 ? 27.606 2.451 -10.623 1.00 85.00 527 ILE A O 1
ATOM 4239 N N . ASN A 1 528 ? 26.541 1.858 -12.509 1.00 83.31 528 ASN A N 1
ATOM 4240 C CA . ASN A 1 528 ? 27.340 0.656 -12.744 1.00 83.31 528 ASN A CA 1
ATOM 4241 C C . ASN A 1 528 ? 28.800 0.969 -13.083 1.00 83.31 528 ASN A C 1
ATOM 4243 O O . ASN A 1 528 ? 29.662 0.102 -12.934 1.00 83.31 528 ASN A O 1
ATOM 4247 N N . ASN A 1 529 ? 29.092 2.201 -13.492 1.00 86.81 529 ASN A N 1
ATOM 4248 C CA . ASN A 1 529 ? 30.433 2.682 -13.782 1.00 86.81 529 ASN A CA 1
ATOM 4249 C C . ASN A 1 529 ? 30.948 3.666 -12.712 1.00 86.81 529 ASN A C 1
ATOM 4251 O O . ASN A 1 529 ? 31.709 4.580 -13.019 1.00 86.81 529 ASN A O 1
ATOM 4255 N N . TYR A 1 530 ? 30.526 3.476 -11.454 1.00 82.56 530 TYR A N 1
ATOM 4256 C CA . TYR A 1 530 ? 31.030 4.186 -10.269 1.00 82.56 530 TYR A CA 1
ATOM 4257 C C . TYR A 1 530 ? 30.998 5.718 -10.387 1.00 82.56 530 TYR A C 1
ATOM 4259 O O . TYR A 1 530 ? 31.925 6.400 -9.958 1.00 82.56 530 TYR A O 1
ATOM 4267 N N . GLY A 1 531 ? 29.934 6.266 -10.976 1.00 84.06 531 GLY A N 1
ATOM 4268 C CA . GLY A 1 531 ? 29.790 7.714 -11.104 1.00 84.06 531 GLY A CA 1
ATOM 4269 C C . GLY A 1 531 ? 30.546 8.324 -12.270 1.00 84.06 531 GLY A C 1
ATOM 4270 O O . GLY A 1 531 ? 30.812 9.519 -12.273 1.00 84.06 531 GLY A O 1
ATOM 4271 N N . SER A 1 532 ? 30.907 7.518 -13.265 1.00 88.75 532 SER A N 1
ATOM 4272 C CA . SER A 1 532 ? 31.469 7.999 -14.522 1.00 88.75 532 SER A CA 1
ATOM 4273 C C . SER A 1 532 ? 30.563 7.626 -15.682 1.00 88.75 532 SER A C 1
ATOM 4275 O O . SER A 1 532 ? 30.201 6.463 -15.847 1.00 88.75 532 SER A O 1
ATOM 4277 N N . TRP A 1 533 ? 30.244 8.579 -16.555 1.00 90.88 533 TRP A N 1
ATOM 4278 C CA . TRP A 1 533 ? 29.474 8.264 -17.753 1.00 90.88 533 TRP A CA 1
ATOM 4279 C C . TRP A 1 533 ? 30.218 7.270 -18.651 1.00 90.88 533 TRP A C 1
ATOM 4281 O O . TRP A 1 533 ? 31.373 7.491 -19.040 1.00 90.88 533 TRP A O 1
ATOM 4291 N N . ARG A 1 534 ? 29.556 6.168 -19.009 1.00 89.31 534 ARG A N 1
ATOM 4292 C CA . ARG A 1 534 ? 30.158 5.114 -19.827 1.00 89.31 534 ARG A CA 1
ATOM 4293 C C . ARG A 1 534 ? 30.388 5.623 -21.252 1.00 89.31 534 ARG A C 1
ATOM 4295 O O . ARG A 1 534 ? 29.442 5.946 -21.966 1.00 89.31 534 ARG A O 1
ATOM 4302 N N . LYS A 1 535 ? 31.649 5.638 -21.704 1.00 87.25 535 LYS A N 1
ATOM 4303 C CA . LYS A 1 535 ? 32.033 6.157 -23.034 1.00 87.25 535 LYS A CA 1
ATOM 4304 C C . LYS A 1 535 ? 31.239 5.522 -24.181 1.00 87.25 535 LYS A C 1
ATOM 4306 O O . LYS A 1 535 ? 30.810 6.240 -25.075 1.00 87.25 535 LYS A O 1
ATOM 4311 N N . SER A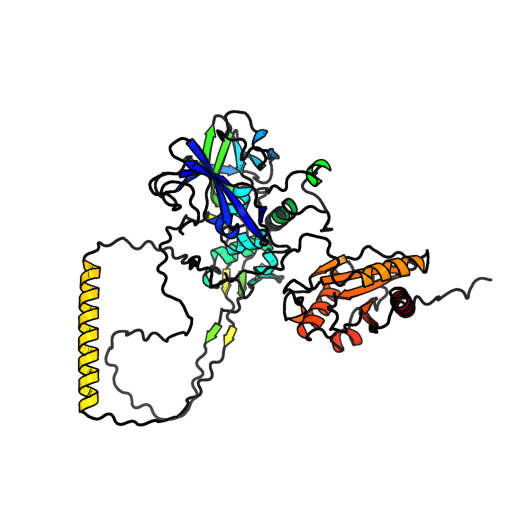 1 536 ? 31.007 4.208 -24.131 1.00 87.12 536 SER A N 1
ATOM 4312 C CA . SER A 1 536 ? 30.255 3.493 -25.170 1.00 87.12 536 SER A CA 1
ATOM 4313 C C . SER A 1 536 ? 28.784 3.910 -25.241 1.00 87.12 536 SER A C 1
ATOM 4315 O O . SER A 1 536 ? 28.238 3.955 -26.334 1.00 87.12 536 SER A O 1
ATOM 4317 N N . GLN A 1 537 ? 28.159 4.251 -24.106 1.00 87.38 537 GLN A N 1
ATOM 4318 C CA . GLN A 1 537 ? 26.772 4.730 -24.075 1.00 87.38 537 GLN A CA 1
ATOM 4319 C C . GLN A 1 537 ? 26.640 6.167 -24.575 1.00 87.38 537 GLN A C 1
ATOM 4321 O O . GLN A 1 537 ? 25.578 6.530 -25.045 1.00 87.38 537 GLN A O 1
ATOM 4326 N N . ILE A 1 538 ? 27.697 6.976 -24.492 1.00 89.00 538 ILE A N 1
ATOM 4327 C CA . ILE A 1 538 ? 27.673 8.358 -24.987 1.00 89.00 538 ILE A CA 1
ATOM 4328 C C . ILE A 1 538 ? 27.990 8.411 -26.483 1.00 89.00 538 ILE A C 1
ATOM 4330 O O . ILE A 1 538 ? 27.253 9.019 -27.251 1.00 89.00 538 ILE A O 1
ATOM 4334 N N . LEU A 1 539 ? 29.095 7.786 -26.902 1.00 86.50 539 LEU A N 1
ATOM 4335 C CA . LEU A 1 539 ? 29.600 7.905 -28.275 1.00 86.50 539 LEU A CA 1
ATOM 4336 C C . LEU A 1 539 ? 28.731 7.134 -29.279 1.00 86.50 539 LEU A C 1
ATOM 4338 O O . LEU A 1 539 ? 28.452 7.630 -30.370 1.00 86.50 539 LEU A O 1
ATOM 4342 N N . ASN A 1 540 ? 28.263 5.948 -28.882 1.00 86.00 540 ASN A N 1
ATOM 4343 C CA . ASN A 1 540 ? 27.585 5.004 -29.769 1.00 86.00 540 ASN A CA 1
ATOM 4344 C C . ASN A 1 540 ? 26.114 4.798 -29.383 1.00 86.00 540 ASN A C 1
ATOM 4346 O O . ASN A 1 540 ? 25.567 3.724 -29.626 1.00 86.00 540 ASN A O 1
ATOM 4350 N N . HIS A 1 541 ? 25.475 5.788 -28.746 1.00 88.75 541 HIS A N 1
ATOM 4351 C CA . HIS A 1 541 ? 24.053 5.670 -28.431 1.00 88.75 541 HIS A CA 1
ATOM 4352 C C . HIS A 1 541 ? 23.236 5.563 -29.731 1.00 88.75 541 HIS A C 1
ATOM 4354 O O . HIS A 1 541 ? 23.403 6.421 -30.603 1.00 88.75 541 HIS A O 1
ATOM 4360 N N . PRO A 1 542 ? 22.350 4.560 -29.877 1.00 85.62 542 PRO A N 1
ATOM 4361 C CA . PRO A 1 542 ? 21.642 4.319 -31.134 1.00 85.62 542 PRO A CA 1
ATOM 4362 C C . PRO A 1 542 ? 20.660 5.444 -31.479 1.00 85.62 542 PRO A C 1
ATOM 4364 O O . PRO A 1 542 ? 20.534 5.817 -32.638 1.00 85.62 542 PRO A O 1
ATOM 4367 N N . VAL A 1 543 ? 19.999 6.010 -30.465 1.00 87.44 543 VAL A N 1
ATOM 4368 C CA . VAL A 1 543 ? 18.896 6.974 -30.648 1.00 87.44 543 VAL A CA 1
ATOM 4369 C C . VAL A 1 543 ? 19.291 8.420 -30.322 1.00 87.44 543 VAL A C 1
ATOM 4371 O O . VAL A 1 543 ? 18.704 9.366 -30.844 1.00 87.44 543 VAL A O 1
ATOM 4374 N N . LEU A 1 544 ? 20.300 8.610 -29.469 1.00 90.56 544 LEU A N 1
ATOM 4375 C CA . LEU A 1 544 ? 20.602 9.899 -28.848 1.00 90.56 544 LEU A CA 1
ATOM 4376 C C . LEU A 1 544 ? 21.967 10.410 -29.309 1.00 90.56 544 LEU A C 1
ATOM 4378 O O . LEU A 1 544 ? 22.931 9.658 -29.474 1.00 90.56 544 LEU A O 1
ATOM 4382 N N . ARG A 1 545 ? 22.064 11.716 -29.512 1.00 91.12 545 ARG A N 1
ATOM 4383 C CA . ARG A 1 545 ? 23.320 12.449 -29.553 1.00 91.12 545 ARG A CA 1
ATOM 4384 C C . ARG A 1 545 ? 23.528 13.039 -28.167 1.00 91.12 545 ARG A C 1
ATOM 4386 O O . ARG A 1 545 ? 22.681 13.776 -27.678 1.00 91.12 545 ARG A O 1
ATOM 4393 N N . ILE A 1 546 ? 24.634 12.677 -27.527 1.00 93.88 546 ILE A N 1
ATOM 4394 C CA . ILE A 1 546 ? 24.905 13.049 -26.138 1.00 93.88 546 ILE A CA 1
ATOM 4395 C C . ILE A 1 546 ? 26.214 13.830 -26.091 1.00 93.88 546 ILE A C 1
ATOM 4397 O O . ILE A 1 546 ? 27.274 13.311 -26.447 1.00 93.88 546 ILE A O 1
ATOM 4401 N N . VAL A 1 547 ? 26.139 15.072 -25.626 1.00 92.12 547 VAL A N 1
ATOM 4402 C CA . VAL A 1 547 ? 27.283 15.962 -25.418 1.00 92.12 547 VAL A CA 1
ATOM 4403 C C . VAL A 1 547 ? 27.548 16.072 -23.921 1.00 92.12 547 VAL A C 1
ATOM 4405 O O . VAL A 1 547 ? 26.630 16.252 -23.125 1.00 92.12 547 VAL A O 1
ATOM 4408 N N . LYS A 1 548 ? 28.817 15.942 -23.526 1.00 92.94 548 LYS A N 1
ATOM 4409 C CA . LYS A 1 548 ? 29.252 16.126 -22.137 1.00 92.94 548 LYS A CA 1
ATOM 4410 C C . LYS A 1 548 ? 29.789 17.532 -21.943 1.00 92.94 548 LYS A C 1
ATOM 4412 O O . LYS A 1 548 ? 30.795 17.874 -22.559 1.00 92.94 548 LYS A O 1
ATOM 4417 N N . VAL A 1 549 ? 29.220 18.261 -20.996 1.00 89.62 549 VAL A N 1
ATOM 4418 C CA . VAL A 1 549 ? 29.723 19.565 -20.564 1.00 89.62 549 VAL A CA 1
ATOM 4419 C C . VAL A 1 549 ? 30.385 19.399 -19.203 1.00 89.62 549 VAL A C 1
ATOM 4421 O O . VAL A 1 549 ? 29.746 19.044 -18.213 1.00 89.62 549 VAL A O 1
ATOM 4424 N N . LYS A 1 550 ? 31.711 19.553 -19.161 1.00 84.38 550 LYS A N 1
ATOM 4425 C CA . LYS A 1 550 ? 32.472 19.435 -17.911 1.00 84.38 550 LYS A CA 1
ATOM 4426 C C . LYS A 1 550 ? 32.234 20.655 -17.040 1.00 84.38 550 LYS A C 1
ATOM 4428 O O . LYS A 1 550 ? 32.164 21.761 -17.548 1.00 84.38 550 LYS A O 1
ATOM 4433 N N . HIS A 1 551 ? 32.234 20.431 -15.736 1.00 74.81 551 HIS A N 1
ATOM 4434 C CA . HIS A 1 551 ? 32.236 21.491 -14.741 1.00 74.81 551 HIS A CA 1
ATOM 4435 C C . HIS A 1 551 ? 33.649 21.920 -14.395 1.00 74.81 551 HIS A C 1
ATOM 4437 O O . HIS A 1 551 ? 34.511 21.069 -14.165 1.00 74.81 551 HIS A O 1
ATOM 4443 N N . LEU A 1 552 ? 33.871 23.228 -14.304 1.00 71.50 552 LEU A N 1
ATOM 4444 C CA . LEU A 1 552 ? 35.086 23.790 -13.728 1.00 71.50 552 LEU A CA 1
ATOM 4445 C C . LEU A 1 552 ? 34.757 24.385 -12.361 1.00 71.50 552 LEU A C 1
ATOM 4447 O O . LEU A 1 552 ? 33.774 25.099 -12.205 1.00 71.50 552 LEU A O 1
ATOM 4451 N N . SER A 1 553 ? 35.609 24.128 -11.369 1.00 60.59 553 SER A N 1
ATOM 4452 C CA . SER A 1 553 ? 35.399 24.538 -9.971 1.00 60.59 553 SER A CA 1
ATOM 4453 C C . SER A 1 553 ? 35.381 26.057 -9.733 1.00 60.59 553 SER A C 1
ATOM 4455 O O . SER A 1 553 ? 35.223 26.484 -8.596 1.00 60.59 553 SER A O 1
ATOM 4457 N N . LYS A 1 554 ? 35.577 26.873 -10.777 1.00 67.94 554 LYS A N 1
ATOM 4458 C CA . LYS A 1 554 ? 35.589 28.343 -10.724 1.00 67.94 554 LYS A CA 1
ATOM 4459 C C . LYS A 1 554 ? 34.422 28.994 -11.473 1.00 67.94 554 LYS A C 1
ATOM 4461 O O . LYS A 1 554 ? 34.386 30.216 -11.537 1.00 67.94 554 LYS A O 1
ATOM 4466 N N . TRP A 1 555 ? 33.525 28.220 -12.084 1.00 76.81 555 TRP A N 1
ATOM 4467 C CA . TRP A 1 555 ? 32.412 28.799 -12.837 1.00 76.81 555 TRP A CA 1
ATOM 4468 C C . TRP A 1 555 ? 31.381 29.430 -11.912 1.00 76.81 555 TRP A C 1
ATOM 4470 O O . TRP A 1 555 ? 30.904 28.795 -10.972 1.00 76.81 555 TRP A O 1
ATOM 4480 N N . SER A 1 556 ? 31.010 30.670 -12.221 1.00 81.44 556 SER A N 1
ATOM 4481 C CA . SER A 1 556 ? 29.765 31.245 -11.734 1.00 81.44 556 SER A CA 1
ATOM 4482 C C . SER A 1 556 ? 28.569 30.584 -12.431 1.00 81.44 556 SER A C 1
ATOM 4484 O O . SER A 1 556 ? 28.704 29.923 -13.464 1.00 81.44 556 SER A O 1
ATOM 4486 N N . ILE A 1 557 ? 27.369 30.804 -11.892 1.00 82.00 557 ILE A N 1
ATOM 4487 C CA . ILE A 1 557 ? 26.111 30.370 -12.520 1.00 82.00 557 ILE A CA 1
ATOM 4488 C C . ILE A 1 557 ? 25.992 30.913 -13.957 1.00 82.00 557 ILE A C 1
ATOM 4490 O O . ILE A 1 557 ? 25.499 30.214 -14.840 1.00 82.00 557 ILE A O 1
ATOM 4494 N N . ILE A 1 558 ? 26.484 32.133 -14.200 1.00 81.50 558 ILE A N 1
ATOM 4495 C CA . ILE A 1 558 ? 26.446 32.784 -15.515 1.00 81.50 558 ILE A CA 1
ATOM 4496 C C . ILE A 1 558 ? 27.440 32.122 -16.476 1.00 81.50 558 ILE A C 1
ATOM 4498 O O . ILE A 1 558 ? 27.068 31.827 -17.608 1.00 81.50 558 ILE A O 1
ATOM 4502 N N . ASP A 1 559 ? 28.665 31.828 -16.025 1.00 80.69 559 ASP A N 1
ATOM 4503 C CA . ASP A 1 559 ? 29.664 31.129 -16.851 1.00 80.69 559 ASP A CA 1
ATOM 4504 C C . ASP A 1 559 ? 29.155 29.746 -17.264 1.00 80.69 559 ASP A C 1
ATOM 4506 O O . ASP A 1 559 ? 29.279 29.335 -18.416 1.00 80.69 559 ASP A O 1
ATOM 4510 N N . TRP A 1 560 ? 28.527 29.033 -16.326 1.00 86.06 560 TRP A N 1
ATOM 4511 C CA . TRP A 1 560 ? 27.935 27.736 -16.612 1.00 86.06 560 TRP A CA 1
ATOM 4512 C C . TRP A 1 560 ? 26.775 27.852 -17.612 1.00 86.06 560 TRP A C 1
ATOM 4514 O O . TRP A 1 560 ? 26.729 27.084 -18.575 1.00 86.06 560 TRP A O 1
ATOM 4524 N N . ALA A 1 561 ? 25.881 28.832 -17.440 1.00 86.44 561 ALA A N 1
ATOM 4525 C CA . ALA A 1 561 ? 24.798 29.092 -18.387 1.00 86.44 561 ALA A CA 1
ATOM 4526 C C . ALA A 1 561 ? 25.329 29.394 -19.794 1.00 86.44 561 ALA A C 1
ATOM 4528 O O . ALA A 1 561 ? 24.832 28.816 -20.758 1.00 86.44 561 ALA A O 1
ATOM 4529 N N . ALA A 1 562 ? 26.362 30.235 -19.914 1.00 83.12 562 ALA A N 1
ATOM 4530 C CA . ALA A 1 562 ? 26.989 30.575 -21.191 1.00 83.12 562 ALA A CA 1
ATOM 4531 C C . ALA A 1 562 ? 27.578 29.339 -21.886 1.00 83.12 562 ALA A C 1
ATOM 4533 O O . ALA A 1 562 ? 27.326 29.108 -23.066 1.00 83.12 562 ALA A O 1
ATOM 4534 N N . VAL A 1 563 ? 28.283 28.475 -21.151 1.00 85.81 563 VAL A N 1
ATOM 4535 C CA . VAL A 1 563 ? 28.856 27.256 -21.740 1.00 85.81 563 VAL A CA 1
ATOM 4536 C C . VAL A 1 563 ? 27.774 26.253 -22.140 1.00 85.81 563 VAL A C 1
ATOM 4538 O O . VAL A 1 563 ? 27.871 25.628 -23.199 1.00 85.81 563 VAL A O 1
ATOM 4541 N N . ILE A 1 564 ? 26.731 26.075 -21.323 1.00 89.44 564 ILE A N 1
ATOM 4542 C CA . ILE A 1 564 ? 25.592 25.226 -21.699 1.00 89.44 564 ILE A CA 1
ATOM 4543 C C . ILE A 1 564 ? 24.918 25.787 -22.950 1.00 89.44 564 ILE A C 1
ATOM 4545 O O . ILE A 1 564 ? 24.636 25.021 -23.864 1.00 89.44 564 ILE A O 1
ATOM 4549 N N . TRP A 1 565 ? 24.720 27.101 -23.018 1.00 86.62 565 TRP A N 1
ATOM 4550 C CA . TRP A 1 565 ? 24.142 27.786 -24.168 1.00 86.62 565 TRP A CA 1
ATOM 4551 C C . TRP A 1 565 ? 24.924 27.544 -25.461 1.00 86.62 565 TRP A C 1
ATOM 4553 O O . TRP A 1 565 ? 24.350 27.094 -26.452 1.00 86.62 565 TRP A O 1
ATOM 4563 N N . GLU A 1 566 ? 26.243 27.739 -25.438 1.00 85.38 566 GLU A N 1
ATOM 4564 C CA . GLU A 1 566 ? 27.111 27.449 -26.585 1.00 85.38 566 GLU A CA 1
ATOM 4565 C C . GLU A 1 566 ? 27.008 25.980 -27.022 1.00 85.38 566 GLU A C 1
ATOM 4567 O O . GLU A 1 566 ? 26.945 25.673 -28.213 1.00 85.38 566 GLU A O 1
ATOM 4572 N N . ASN A 1 567 ? 26.931 25.049 -26.064 1.00 86.88 567 ASN A N 1
ATOM 4573 C CA . ASN A 1 567 ? 26.842 23.616 -26.354 1.00 86.88 567 ASN A CA 1
ATOM 4574 C C . ASN A 1 567 ? 25.433 23.149 -26.752 1.00 86.88 567 ASN A C 1
ATOM 4576 O O . ASN A 1 567 ? 25.302 22.100 -27.390 1.00 86.88 567 ASN A O 1
ATOM 4580 N N . LEU A 1 568 ? 24.382 23.909 -26.425 1.00 85.69 568 LEU A N 1
ATOM 4581 C CA . LEU A 1 568 ? 23.057 23.692 -26.999 1.00 85.69 568 LEU A CA 1
ATOM 4582 C C . LEU A 1 568 ? 23.102 23.915 -28.510 1.00 85.69 568 LEU A C 1
ATOM 4584 O O . LEU A 1 568 ? 22.330 23.260 -29.205 1.00 85.69 568 LEU A O 1
ATOM 4588 N N . ASN A 1 569 ? 24.041 24.730 -29.013 1.00 77.69 569 ASN A N 1
ATOM 4589 C CA . ASN A 1 569 ? 24.352 24.910 -30.431 1.00 77.69 569 ASN A CA 1
ATOM 4590 C C . ASN A 1 569 ? 23.071 24.968 -31.276 1.00 77.69 569 ASN A C 1
ATOM 4592 O O . ASN A 1 569 ? 22.832 24.130 -32.155 1.00 77.69 569 ASN A O 1
ATOM 4596 N N . PHE A 1 570 ? 22.179 25.892 -30.911 1.00 73.00 570 PHE A N 1
ATOM 4597 C CA . PHE A 1 570 ? 21.047 26.256 -31.746 1.00 73.00 570 PHE A CA 1
ATOM 4598 C C . PHE A 1 570 ? 21.622 27.011 -32.944 1.00 73.00 570 PHE A C 1
ATOM 4600 O O . PHE A 1 570 ? 21.722 28.228 -32.922 1.00 73.00 570 PHE A O 1
ATOM 4607 N N . ILE A 1 571 ? 22.099 26.268 -33.944 1.00 56.50 571 ILE A N 1
ATOM 4608 C CA . ILE A 1 571 ? 22.611 26.849 -35.183 1.00 56.50 571 ILE A CA 1
ATOM 4609 C C . ILE A 1 571 ? 21.474 27.674 -35.795 1.00 56.50 571 ILE A C 1
ATOM 4611 O O . ILE A 1 571 ? 20.384 27.143 -36.037 1.00 56.50 571 ILE A O 1
ATOM 4615 N N . GLU A 1 572 ? 21.733 28.959 -36.025 1.00 48.44 572 GLU A N 1
ATOM 4616 C CA . GLU A 1 572 ? 20.939 29.825 -36.896 1.00 48.44 572 GLU A CA 1
ATOM 4617 C C . GLU A 1 572 ? 21.148 29.366 -38.346 1.00 48.44 572 GLU A C 1
ATOM 4619 O O . GLU A 1 572 ? 21.873 29.971 -39.129 1.00 48.44 572 GLU A O 1
ATOM 4624 N N . GLU A 1 573 ? 20.575 28.219 -38.706 1.00 43.34 573 GLU A N 1
ATOM 4625 C CA . GLU A 1 573 ? 20.326 27.924 -40.112 1.00 43.34 573 GLU A CA 1
ATOM 4626 C C . GLU A 1 573 ? 19.065 28.703 -40.509 1.00 43.34 573 GLU A C 1
ATOM 4628 O O . GLU A 1 573 ? 17.980 28.409 -40.006 1.00 43.34 573 GLU A O 1
ATOM 4633 N N . GLU A 1 574 ? 19.286 29.691 -41.386 1.00 43.56 574 GLU A N 1
ATOM 4634 C CA . GLU A 1 574 ? 18.359 30.651 -42.017 1.00 43.56 574 GLU A CA 1
ATOM 4635 C C . GLU A 1 574 ? 18.224 32.033 -41.344 1.00 43.56 574 GLU A C 1
ATOM 4637 O O . GLU A 1 574 ? 17.196 32.364 -40.765 1.00 43.56 574 GLU A O 1
ATOM 4642 N N . ASP A 1 575 ? 19.271 32.853 -41.526 1.00 40.78 575 ASP A N 1
ATOM 4643 C CA . ASP A 1 575 ? 19.170 34.293 -41.865 1.00 40.78 575 ASP A CA 1
ATOM 4644 C C . ASP A 1 575 ? 19.781 34.590 -43.262 1.00 40.78 575 ASP A C 1
ATOM 4646 O O . ASP A 1 575 ? 20.073 35.725 -43.630 1.00 40.78 575 ASP A O 1
ATOM 4650 N N . PHE A 1 576 ? 19.955 33.561 -44.098 1.00 44.69 576 PHE A N 1
ATOM 4651 C CA . PHE A 1 576 ? 20.282 33.718 -45.517 1.00 44.69 576 PHE A CA 1
ATOM 4652 C C . PHE A 1 576 ? 19.227 33.005 -46.351 1.00 44.69 576 PHE A C 1
ATOM 4654 O O . PHE A 1 576 ? 19.431 31.853 -46.718 1.00 44.69 576 PHE A O 1
ATOM 4661 N N . LEU A 1 577 ? 18.101 33.683 -46.589 1.00 42.62 577 LEU A N 1
ATOM 4662 C CA . LEU A 1 577 ? 17.279 33.656 -47.810 1.00 42.62 577 LEU A CA 1
ATOM 4663 C C . LEU A 1 577 ? 15.935 34.343 -47.511 1.00 42.62 577 LEU A C 1
ATOM 4665 O O . LEU A 1 577 ? 14.957 33.673 -47.222 1.00 42.62 577 LEU A O 1
ATOM 4669 N N . GLU A 1 578 ? 15.930 35.679 -47.540 1.00 40.72 578 GLU A N 1
ATOM 4670 C CA . GLU A 1 578 ? 14.856 36.544 -48.071 1.00 40.72 578 GLU A CA 1
ATOM 4671 C C . GLU A 1 578 ? 15.229 38.021 -47.805 1.00 40.72 578 GLU A C 1
ATOM 4673 O O . GLU A 1 578 ? 14.864 38.615 -46.792 1.00 40.72 578 GLU A O 1
ATOM 4678 N N . ILE A 1 579 ? 16.007 38.598 -48.731 1.00 37.44 579 ILE A N 1
ATOM 4679 C CA . ILE A 1 579 ? 15.968 40.026 -49.096 1.00 37.44 579 ILE A CA 1
ATOM 4680 C C . ILE A 1 579 ? 15.680 40.079 -50.590 1.00 37.44 579 ILE A C 1
ATOM 4682 O O . ILE A 1 579 ? 16.339 39.299 -51.321 1.00 37.44 579 ILE A O 1
#

Foldseek 3Di:
DQQPPPPDDQAWKKAFADKFFWDADPVRFIWIWTWIQTPVRDTDIDIDGLLCLLQDFHQFIDHSNATDPPGGDFDKDKFWAFFQLPFDKDFLLVDDPPQRPPVDPPRRRFIWTWDDGPLATETEGQSQLCNAQQRNGSQSSVLLQFDVSLVQQWDWDDDPALEIEIEGHQVNPPLQPDQQVLVSSLLCVPQPLNVVQSNVQNCLQPAPPADDDDDDDDPDDPVSNVDDSGGGGGNSGGGTKMWIFGWDDDDRYTYGRHTQEIEEREDSGQEYEYEYPPQADEDDDPPPDDDDDPDDDDDDDDDDPDDDDDPDPDDDDPDDHDGDDGHYYYYPDRHHYHYDHHYDYDDDDPPPDDDDDDDDPVVVVVVVVVVVVVVVVVVVVVVVVVPPDDDDDDPDDSDDDDDPPDPVDDPPDPPPASPPPDPPVQQCPLVVLLLVLLCVPDVQKDKDDWDKDFQDDDDPLQADPVRGGWMKTWIWIDGPNFTKIWIGTGDDPPDWFWIKIKGWPDPDDDDPVVVVVLVNVQSVCCRVVPNYGDPCCAPVPPTINIDTHTDDPPDHSNNVSVSVVVVVCPDPPDPPDDD